Protein 3KW2 (pdb70)

InterPro domains:
  IPR006700 Ribosomal RNA small subunit methyltransferase E [PIRSF015601] (9-242)
  IPR006700 Ribosomal RNA small subunit methyltransferase E [PTHR30027] (8-238)
  IPR006700 Ribosomal RNA small subunit methyltransferase E [TIGR00046] (12-238)
  IPR015947 PUA-like superfamily [SSF88697] (5-67)
  IPR029026 tRNA (guanine-N1-)-methyltransferase, N-terminal [G3DSA:3.40.1280.10] (71-248)
  IPR029028 Alpha/beta knot methyltransferases [SSF75217] (72-240)
  IPR046886 Ribosomal RNA small subunit methyltransferase E, methyltransferase domain [PF04452] (74-237)
  IPR046886 Ribosomal RNA small subunit methyltransferase E, methyltransferase domain [cd18084] (77-234)
  IPR046887 Ribosomal RNA small subunit methyltransferase E, PUA-like domain [PF20260] (17-64)

Secondary structure (DSSP, 8-state):
--EEE-TTTTT-SBPPHHHHHIIIII---TT-EEEEE-SBSEEEEEEEEEE-SS-EEEEEEEEEE---SS-S-EEEEEPPPSSTT----HHHHHH--SEEEEEE-TTS--SPP-HHHHHHHHHH--TT--SB--EEEEEEEHHHHHHHS-TTSEEEEE---TT------GGGT--TTS-EEEEE--TT---HHHHHHHHHHT-EEE---SS---HHHHHHHHHHHHHHHHHHT---/--EEE-TTTTT-SBPPHHHHHIIIII---TT-EEEEE-SBSEEEEEEEEEE-SS-EEEEEEEEEE---SS-S-EEEEEPPPSSTT----HHHHHH--SEEEEEE-TTS------HHHHHHHHHH--TT--SB--EEEEEEEHHHHHHHS-TTSEEEEE---TTT---B-GGGT--TTS-EEEEE--TT---HHHHHHHHHHTPEEE---SS---HHHHHHHHHHHHHHHHHHT-

Organism: Porphyromonas gingivalis (strain ATCC 33277 / DSM 20709 / CIP 103683 / JCM 12257 / NCTC 11834 / 2561) (NCBI:txid431947)

Foldseek 3Di:
DFEEEAQCVVPFQWRDQVRLCCVPPVVNDFQDWHWYANQPFKIWIWGFHDRDPRTTGIDTDDMDGHDQPAAAAEEEEFAAAPDNVLLVLLLLLLLHHAEYEHEDAPPGDQDWDDPVVSVVSQNVNSVNPGRHGHHYHTHHYLLCCLPPDPPQEAEAEEWDDPPLDDAAAVLVTDDGVHHYYYYFYAPVTHHNVSVVSSVVSPYGYHYLDDDDDHRSVVSNSVSVVRVVCRPVVDDD/DQEEEALCVVPFQWRPQVVFCCVPVVVNDFQDWHWYANQPFKIWIWTFHDDDPGITGIDTDDMDGDDAPFAAAEEEEFFAAPDLVLLCCLLCLLLHHAEYHHEDADVGDDDDHPVVSSVVSQNVVSVNPGRHGHHYHYHHYLLCVLAPDDPQAAEAEEFDDDVQCPAAAVVVTDAGPHHYYYYYYAPVTHDNVSVVSSVVSPHGYHYLDDDDDHRSVSSNSVSVVNVVNRVVVD

Structure (mmCIF, N/CA/C/O backbone):
data_3KW2
#
_entry.id   3KW2
#
_cell.length_a   40.565
_cell.length_b   100.860
_cell.length_c   119.634
_cell.angle_alpha   90.000
_cell.angle_beta   90.000
_cell.angle_gamma   90.000
#
_symmetry.space_group_name_H-M   'P 21 21 21'
#
loop_
_entity.id
_entity.type
_entity.pdbx_description
1 polymer 'Probable r-RNA methyltransferase'
2 non-polymer ADENOSINE
3 water water
#
loop_
_atom_site.group_PDB
_atom_site.id
_atom_site.type_symbol
_atom_site.label_atom_id
_atom_site.label_alt_id
_atom_site.label_comp_id
_atom_site.label_asym_id
_atom_site.label_entity_id
_atom_site.label_seq_id
_atom_site.pdbx_PDB_ins_code
_atom_site.Cartn_x
_atom_site.Cartn_y
_atom_site.Cartn_z
_atom_site.occupancy
_atom_site.B_iso_or_equiv
_atom_site.auth_seq_id
_atom_site.auth_comp_id
_atom_site.auth_asym_id
_atom_site.auth_atom_id
_atom_site.pdbx_PDB_model_num
ATOM 1 N N . LEU A 1 5 ? 14.490 40.962 97.105 1.00 45.50 3 LEU A N 1
ATOM 2 C CA . LEU A 1 5 ? 14.533 41.326 95.660 1.00 45.30 3 LEU A CA 1
ATOM 3 C C . LEU A 1 5 ? 15.256 40.191 94.843 1.00 44.83 3 LEU A C 1
ATOM 4 O O . LEU A 1 5 ? 14.819 39.031 94.925 1.00 45.30 3 LEU A O 1
ATOM 9 N N . PRO A 1 6 ? 16.423 40.478 94.199 1.00 42.85 4 PRO A N 1
ATOM 10 C CA . PRO A 1 6 ? 16.977 39.863 92.961 1.00 40.64 4 PRO A CA 1
ATOM 11 C C . PRO A 1 6 ? 16.718 38.360 92.755 1.00 37.67 4 PRO A C 1
ATOM 12 O O . PRO A 1 6 ? 16.662 37.599 93.704 1.00 37.96 4 PRO A O 1
ATOM 16 N N . LEU A 1 7 ? 16.579 37.946 91.504 1.00 33.91 5 LEU A N 1
ATOM 17 C CA . LEU A 1 7 ? 16.329 36.525 91.194 1.00 29.22 5 LEU A CA 1
ATOM 18 C C . LEU A 1 7 ? 17.550 35.966 90.450 1.00 27.40 5 LEU A C 1
ATOM 19 O O . LEU A 1 7 ? 18.145 36.665 89.631 1.00 25.69 5 LEU A O 1
ATOM 24 N N . PHE A 1 8 ? 17.939 34.725 90.761 1.00 25.00 6 PHE A N 1
ATOM 25 C CA . PHE A 1 8 ? 19.051 34.068 90.091 1.00 23.64 6 PHE A CA 1
ATOM 26 C C . PHE A 1 8 ? 18.572 32.829 89.360 1.00 23.05 6 PHE A C 1
ATOM 27 O O . PHE A 1 8 ? 17.532 32.269 89.708 1.00 21.83 6 PHE A O 1
ATOM 35 N N . TYR A 1 9 ? 19.303 32.450 88.315 1.00 21.79 7 TYR A N 1
ATOM 36 C CA . TYR A 1 9 ? 18.938 31.346 87.459 1.00 23.36 7 TYR A CA 1
ATOM 37 C C . TYR A 1 9 ? 19.768 30.116 87.854 1.00 24.08 7 TYR A C 1
ATOM 38 O O . TYR A 1 9 ? 20.997 30.181 87.906 1.00 25.35 7 TYR A O 1
ATOM 47 N N . ALA A 1 10 ? 19.089 29.022 88.133 1.00 23.73 8 ALA A N 1
ATOM 48 C CA . ALA A 1 10 ? 19.748 27.797 88.547 1.00 23.10 8 ALA A CA 1
ATOM 49 C C . ALA A 1 10 ? 19.009 26.664 87.863 1.00 23.53 8 ALA A C 1
ATOM 50 O O . ALA A 1 10 ? 18.136 26.028 88.475 1.00 22.92 8 ALA A O 1
ATOM 52 N N . PRO A 1 11 ? 19.354 26.400 86.589 1.00 23.54 9 PRO A N 1
ATOM 53 C CA . PRO A 1 11 ? 18.590 25.378 85.820 1.00 23.92 9 PRO A CA 1
ATOM 54 C C . PRO A 1 11 ? 18.626 23.950 86.408 1.00 23.94 9 PRO A C 1
ATOM 55 O O . PRO A 1 11 ? 17.718 23.162 86.157 1.00 23.51 9 PRO A O 1
ATOM 59 N N . ASP A 1 12 ? 19.667 23.623 87.165 1.00 24.62 10 ASP A N 1
ATOM 60 C CA . ASP A 1 12 ? 19.792 22.261 87.711 1.00 25.33 10 ASP A CA 1
ATOM 61 C C . ASP A 1 12 ? 19.373 22.171 89.168 1.00 25.43 10 ASP A C 1
ATOM 62 O O . ASP A 1 12 ? 19.672 21.158 89.839 1.00 26.00 10 ASP A O 1
ATOM 67 N N . ILE A 1 13 ? 18.672 23.189 89.669 1.00 24.95 11 ILE A N 1
ATOM 68 C CA . ILE A 1 13 ? 18.347 23.252 91.101 1.00 25.62 11 ILE A CA 1
ATOM 69 C C . ILE A 1 13 ? 17.577 22.039 91.656 1.00 26.33 11 ILE A C 1
ATOM 70 O O . ILE A 1 13 ? 17.678 21.704 92.843 1.00 25.61 11 ILE A O 1
ATOM 75 N N . GLU A 1 14 ? 16.831 21.359 90.807 1.00 27.02 12 GLU A N 1
ATOM 76 C CA . GLU A 1 14 ? 16.116 20.167 91.284 1.00 28.84 12 GLU A CA 1
ATOM 77 C C . GLU A 1 14 ? 17.019 18.953 91.532 1.00 28.45 12 GLU A C 1
ATOM 78 O O . GLU A 1 14 ? 16.627 18.020 92.207 1.00 28.40 12 GLU A O 1
ATOM 84 N N . GLN A 1 15 ? 18.219 18.961 90.976 1.00 28.48 13 GLN A N 1
ATOM 85 C CA . GLN A 1 15 ? 19.153 17.858 91.211 1.00 29.40 13 GLN A CA 1
ATOM 86 C C . GLN A 1 15 ? 20.486 18.221 91.862 1.00 27.72 13 GLN A C 1
ATOM 87 O O . GLN A 1 15 ? 21.347 17.340 92.089 1.00 25.97 13 GLN A O 1
ATOM 93 N N . SER A 1 16 ? 20.678 19.512 92.146 1.00 25.32 14 SER A N 1
ATOM 94 C CA . SER A 1 16 ? 21.984 19.982 92.626 1.00 25.84 14 SER A CA 1
ATOM 95 C C . SER A 1 16 ? 21.877 21.263 93.410 1.00 25.47 14 SER A C 1
ATOM 96 O O . SER A 1 16 ? 21.195 22.176 92.990 1.00 24.32 14 SER A O 1
ATOM 99 N N . ASP A 1 17 ? 22.645 21.350 94.491 1.00 25.50 15 ASP A N 1
ATOM 100 C CA . ASP A 1 17 ? 22.618 22.533 95.334 1.00 26.51 15 ASP A CA 1
ATOM 101 C C . ASP A 1 17 ? 23.730 23.485 94.914 1.00 25.75 15 ASP A C 1
ATOM 102 O O . ASP A 1 17 ? 23.795 24.588 95.441 1.00 24.93 15 ASP A O 1
ATOM 107 N N . ARG A 1 18 ? 24.609 23.060 94.002 1.00 24.27 16 ARG A N 1
ATOM 108 C CA . ARG A 1 18 ? 25.652 23.965 93.505 1.00 24.96 16 ARG A CA 1
ATOM 109 C C . ARG A 1 18 ? 25.091 24.912 92.435 1.00 24.98 16 ARG A C 1
ATOM 110 O O . ARG A 1 18 ? 24.535 24.461 91.421 1.00 24.49 16 ARG A O 1
ATOM 118 N N . LEU A 1 19 ? 25.224 26.212 92.679 1.00 25.26 17 LEU A N 1
ATOM 119 C CA . LEU A 1 19 ? 24.725 27.236 91.735 1.00 25.87 17 LEU A CA 1
ATOM 120 C C . LEU A 1 19 ? 25.689 27.339 90.564 1.00 26.27 17 LEU A C 1
ATOM 121 O O . LEU A 1 19 ? 26.876 27.007 90.726 1.00 26.44 17 LEU A O 1
ATOM 126 N N . PRO A 1 20 ? 25.200 27.788 89.378 1.00 26.85 18 PRO A N 1
ATOM 127 C CA . PRO A 1 20 ? 26.082 27.983 88.230 1.00 27.90 18 PRO A CA 1
ATOM 128 C C . PRO A 1 20 ? 27.217 28.940 88.559 1.00 29.06 18 PRO A C 1
ATOM 129 O O . PRO A 1 20 ? 27.023 29.852 89.380 1.00 29.28 18 PRO A O 1
ATOM 133 N N . ASP A 1 21 ? 28.367 28.740 87.919 1.00 30.62 19 ASP A N 1
ATOM 134 C CA . ASP A 1 21 ? 29.565 29.547 88.161 1.00 33.37 19 ASP A CA 1
ATOM 135 C C . ASP A 1 21 ? 29.262 31.032 88.100 1.00 33.66 19 ASP A C 1
ATOM 136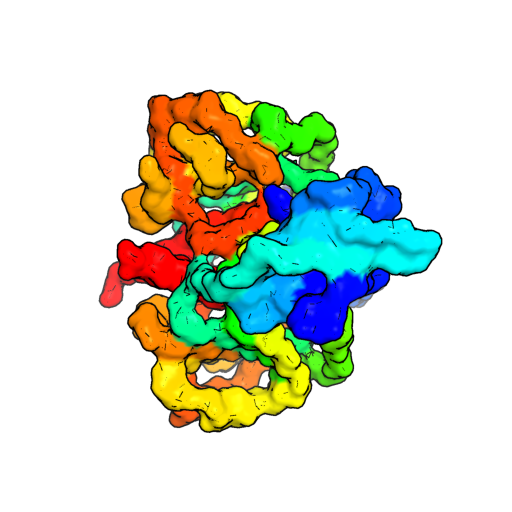 O O . ASP A 1 21 ? 29.682 31.802 88.988 1.00 33.28 19 ASP A O 1
ATOM 141 N N . ASP A 1 22 ? 28.519 31.442 87.070 1.00 34.85 20 ASP A N 1
ATOM 142 C CA . ASP A 1 22 ? 28.283 32.888 86.865 1.00 36.03 20 ASP A CA 1
ATOM 143 C C . ASP A 1 22 ? 27.449 33.487 87.992 1.00 35.66 20 ASP A C 1
ATOM 144 O O . ASP A 1 22 ? 27.794 34.525 88.535 1.00 35.67 20 ASP A O 1
ATOM 149 N N . GLU A 1 23 ? 26.387 32.796 88.392 1.00 34.39 21 GLU A N 1
ATOM 150 C CA . GLU A 1 23 ? 25.535 33.287 89.451 1.00 34.02 21 GLU A CA 1
ATOM 151 C C . GLU A 1 23 ? 26.297 33.344 90.767 1.00 33.62 21 GLU A C 1
ATOM 152 O O . GLU A 1 23 ? 26.157 34.309 91.512 1.00 32.99 21 GLU A O 1
ATOM 158 N N . ALA A 1 24 ? 27.109 32.313 91.023 1.00 33.84 22 ALA A N 1
ATOM 159 C CA . ALA A 1 24 ? 27.975 32.238 92.205 1.00 35.06 22 ALA A CA 1
ATOM 160 C C . ALA A 1 24 ? 28.897 33.450 92.298 1.00 35.65 22 ALA A C 1
ATOM 161 O O . ALA A 1 24 ? 28.965 34.103 93.329 1.00 35.77 22 ALA A O 1
ATOM 163 N N . GLY A 1 25 ? 29.585 33.747 91.200 1.00 36.98 23 GLY A N 1
ATOM 164 C CA . GLY A 1 25 ? 30.526 34.850 91.159 1.00 38.43 23 GLY A CA 1
ATOM 165 C C . GLY A 1 25 ? 29.811 36.124 91.567 1.00 39.30 23 GLY A C 1
ATOM 166 O O . GLY A 1 25 ? 30.258 36.834 92.476 1.00 39.08 23 GLY A O 1
ATOM 167 N N . HIS A 1 26 ? 28.668 36.370 90.929 1.00 39.79 24 HIS A N 1
ATOM 168 C CA . HIS A 1 26 ? 27.868 37.578 91.179 1.00 40.53 24 HIS A CA 1
ATOM 169 C C . HIS A 1 26 ? 27.397 37.685 92.626 1.00 40.21 24 HIS A C 1
ATOM 170 O O . HIS A 1 26 ? 27.505 38.750 93.257 1.00 40.03 24 HIS A O 1
ATOM 177 N N . ILE A 1 27 ? 26.918 36.564 93.169 1.00 39.83 25 ILE A N 1
ATOM 178 C CA . ILE A 1 27 ? 26.335 36.518 94.518 1.00 38.72 25 ILE A CA 1
ATOM 179 C C . ILE A 1 27 ? 27.384 36.705 95.606 1.00 39.30 25 ILE A C 1
ATOM 180 O O . ILE A 1 27 ? 27.138 37.359 96.624 1.00 38.19 25 ILE A O 1
ATOM 185 N N . LEU A 1 28 ? 28.559 36.125 95.396 1.00 39.73 26 LEU A N 1
ATOM 186 C CA . LEU A 1 28 ? 29.572 36.146 96.448 1.00 41.14 26 LEU A CA 1
ATOM 187 C C . LEU A 1 28 ? 30.539 37.324 96.299 1.00 41.90 26 LEU A C 1
ATOM 188 O O . LEU A 1 28 ? 30.788 38.030 97.269 1.00 43.06 26 LEU A O 1
ATOM 193 N N . ARG A 1 29 ? 31.041 37.516 95.083 1.00 42.90 27 ARG A N 1
ATOM 194 C CA . ARG A 1 29 ? 32.031 38.542 94.722 1.00 44.03 27 ARG A CA 1
ATOM 195 C C . ARG A 1 29 ? 31.408 39.924 94.546 1.00 44.28 27 ARG A C 1
ATOM 196 O O . ARG A 1 29 ? 31.778 40.857 95.272 1.00 45.14 27 ARG A O 1
ATOM 204 N N . VAL A 1 30 ? 30.469 40.059 93.600 1.00 44.01 28 VAL A N 1
ATOM 205 C CA . VAL A 1 30 ? 29.798 41.346 93.346 1.00 43.84 28 VAL A CA 1
ATOM 206 C C . VAL A 1 30 ? 28.830 41.769 94.462 1.00 44.51 28 VAL A C 1
ATOM 207 O O . VAL A 1 30 ? 28.981 42.853 95.034 1.00 44.20 28 VAL A O 1
ATOM 211 N N . LEU A 1 31 ? 27.867 40.913 94.804 1.00 44.77 29 LEU A N 1
ATOM 212 C CA . LEU A 1 31 ? 26.879 41.260 95.825 1.00 44.92 29 LEU A CA 1
ATOM 213 C C . LEU A 1 31 ? 27.358 41.035 97.242 1.00 45.13 29 LEU A C 1
ATOM 214 O O . LEU A 1 31 ? 26.757 41.534 98.187 1.00 44.69 29 LEU A O 1
ATOM 219 N N . ARG A 1 32 ? 28.434 40.266 97.389 1.00 45.57 30 ARG A N 1
ATOM 220 C CA . ARG A 1 32 ? 29.039 39.999 98.707 1.00 45.90 30 ARG A CA 1
ATOM 221 C C . ARG A 1 32 ? 28.103 39.367 99.745 1.00 45.03 30 ARG A C 1
ATOM 222 O O . ARG A 1 32 ? 28.205 39.643 100.944 1.00 45.03 30 ARG A O 1
ATOM 238 N N . GLN A 1 34 ? 26.376 36.224 102.034 1.00 40.40 32 GLN A N 1
ATOM 239 C CA . GLN A 1 34 ? 27.040 35.253 102.910 1.00 40.54 32 GLN A CA 1
ATOM 240 C C . GLN A 1 34 ? 26.174 34.072 103.275 1.00 39.17 32 GLN A C 1
ATOM 241 O O . GLN A 1 34 ? 24.952 34.097 103.097 1.00 39.22 32 GLN A O 1
ATOM 247 N N . ALA A 1 35 ? 26.800 33.072 103.886 1.00 38.29 33 ALA A N 1
ATOM 248 C CA . ALA A 1 35 ? 26.066 31.926 104.376 1.00 36.95 33 ALA A CA 1
ATOM 249 C C . ALA A 1 35 ? 24.965 32.399 105.321 1.00 36.49 33 ALA A C 1
ATOM 250 O O . ALA A 1 35 ? 25.218 33.188 106.228 1.00 36.76 33 ALA A O 1
ATOM 252 N N . GLY A 1 36 ? 23.748 31.922 105.088 1.00 34.82 34 GLY A N 1
ATOM 253 C CA . GLY A 1 36 ? 22.577 32.342 105.857 1.00 34.06 34 GLY A CA 1
ATOM 254 C C . GLY A 1 36 ? 21.712 33.370 105.148 1.00 32.86 34 GLY A C 1
ATOM 255 O O . GLY A 1 36 ? 20.560 33.539 105.498 1.00 33.79 34 GLY A O 1
ATOM 256 N N . ASP A 1 37 ? 22.264 34.070 104.163 1.00 32.20 35 ASP A N 1
ATOM 257 C CA . ASP A 1 37 ? 21.468 34.992 103.333 1.00 31.78 35 ASP A CA 1
ATOM 258 C C . ASP A 1 37 ? 20.473 34.239 102.436 1.00 31.63 35 ASP A C 1
ATOM 259 O O . ASP A 1 37 ? 20.814 33.198 101.852 1.00 29.94 35 ASP A O 1
ATOM 264 N N . ARG A 1 38 ? 19.266 34.785 102.318 1.00 31.01 36 ARG A N 1
ATOM 265 C CA . ARG A 1 38 ? 18.205 34.183 101.531 1.00 31.91 36 ARG A CA 1
ATOM 266 C C . ARG A 1 38 ? 18.276 34.591 100.071 1.00 31.61 36 ARG A C 1
ATOM 267 O O . ARG A 1 38 ? 18.733 35.698 99.756 1.00 29.97 36 ARG A O 1
ATOM 275 N N . LEU A 1 39 ? 17.833 33.691 99.180 1.00 30.11 37 LEU A N 1
ATOM 276 C CA . LEU A 1 39 ? 17.879 33.943 97.743 1.00 30.44 37 LEU A CA 1
ATOM 277 C C . LEU A 1 39 ? 16.579 33.454 97.125 1.00 28.33 37 LEU A C 1
ATOM 278 O O . LEU A 1 39 ? 15.988 32.494 97.616 1.00 27.50 37 LEU A O 1
ATOM 283 N N . ARG A 1 40 ? 16.149 34.123 96.060 1.00 26.23 38 ARG A N 1
ATOM 284 C CA . ARG A 1 40 ? 15.135 33.599 95.138 1.00 25.78 38 ARG A CA 1
ATOM 285 C C . ARG A 1 40 ? 15.819 33.015 93.886 1.00 24.29 38 ARG A C 1
ATOM 286 O O . ARG A 1 40 ? 16.694 33.646 93.286 1.00 22.90 38 ARG A O 1
ATOM 294 N N . LEU A 1 41 ? 15.393 31.823 93.482 1.00 23.97 39 LEU A N 1
ATOM 295 C CA . LEU A 1 41 ? 15.975 31.136 92.337 1.00 22.80 39 LEU A CA 1
ATOM 296 C C . LEU A 1 41 ? 14.862 30.805 91.355 1.00 22.86 39 LEU A C 1
ATOM 297 O O . LEU A 1 41 ? 13.692 30.703 91.734 1.00 23.85 39 LEU A O 1
ATOM 302 N N . THR A 1 42 ? 15.210 30.655 90.085 1.00 22.13 40 THR A N 1
ATOM 303 C CA . THR A 1 42 ? 14.282 30.044 89.132 1.00 20.99 40 THR A CA 1
ATOM 304 C C . THR A 1 42 ? 15.026 28.975 88.349 1.00 20.94 40 THR A C 1
ATOM 305 O O . THR A 1 42 ? 16.211 29.132 88.067 1.00 19.83 40 THR A O 1
ATOM 309 N N . ASP A 1 43 ? 14.324 27.906 87.981 1.00 22.30 41 ASP A N 1
ATOM 310 C CA . ASP A 1 43 ? 14.893 26.899 87.100 1.00 23.36 41 ASP A CA 1
ATOM 311 C C . ASP A 1 43 ? 14.767 27.235 85.616 1.00 24.20 41 ASP A C 1
ATOM 312 O O . ASP A 1 43 ? 15.275 26.495 84.778 1.00 23.17 41 ASP A O 1
ATOM 317 N N . GLY A 1 44 ? 14.065 28.314 85.293 1.00 24.41 42 GLY A N 1
ATOM 318 C CA . GLY A 1 44 ? 13.832 28.663 83.899 1.00 25.62 42 GLY A CA 1
ATOM 319 C C . GLY A 1 44 ? 12.725 27.816 83.293 1.00 25.84 42 GLY A C 1
ATOM 320 O O . GLY A 1 44 ? 12.490 27.892 82.131 1.00 26.62 42 GLY A O 1
ATOM 321 N N . ARG A 1 45 ? 12.022 27.020 84.089 1.00 26.60 43 ARG A N 1
ATOM 322 C CA . ARG A 1 45 ? 11.000 26.152 83.551 1.00 27.30 43 ARG A CA 1
ATOM 323 C C . ARG A 1 45 ? 9.686 26.301 84.261 1.00 26.89 43 ARG A C 1
ATOM 324 O O . ARG A 1 45 ? 8.904 25.371 84.290 1.00 26.99 43 ARG A O 1
ATOM 332 N N . GLY A 1 46 ? 9.440 27.470 84.848 1.00 26.69 44 GLY A N 1
ATOM 333 C CA . GLY A 1 46 ? 8.131 27.765 85.405 1.00 25.33 44 GLY A CA 1
ATOM 334 C C . GLY A 1 46 ? 8.011 27.764 86.908 1.00 25.74 44 GLY A C 1
ATOM 335 O O . GLY A 1 46 ? 6.913 28.025 87.427 1.00 26.89 44 GLY A O 1
ATOM 336 N N . SER A 1 47 ? 9.120 27.522 87.612 1.00 25.49 45 SER A N 1
ATOM 337 C CA . SER A 1 47 ? 9.137 27.503 89.059 1.00 25.51 45 SER A CA 1
ATOM 338 C C . SER A 1 47 ? 10.106 28.475 89.734 1.00 24.41 45 SER A C 1
ATOM 339 O O . SER A 1 47 ? 11.221 28.703 89.256 1.00 23.14 45 SER A O 1
ATOM 342 N N . PHE A 1 48 ? 9.644 29.038 90.848 1.00 23.04 46 PHE A N 1
ATOM 343 C CA . PHE A 1 48 ? 10.501 29.785 91.764 1.00 23.05 46 PHE A CA 1
ATOM 344 C C . PHE A 1 48 ? 10.869 28.911 92.960 1.00 23.75 46 PHE A C 1
ATOM 345 O O . PHE A 1 48 ? 10.089 28.055 93.339 1.00 23.82 46 PHE A O 1
ATOM 353 N N . PHE A 1 49 ? 12.036 29.174 93.540 1.00 24.51 47 PHE A N 1
ATOM 354 C CA . PHE A 1 49 ? 12.574 28.411 94.658 1.00 26.74 47 PHE A CA 1
ATOM 355 C C . PHE A 1 49 ? 13.064 29.400 95.717 1.00 28.41 47 PHE A C 1
ATOM 356 O O . PHE A 1 49 ? 13.717 30.421 95.400 1.00 29.05 47 PHE A O 1
ATOM 364 N N . ASP A 1 50 ? 12.731 29.097 96.970 1.00 29.50 48 ASP A N 1
ATOM 365 C CA . ASP A 1 50 ? 13.281 29.785 98.109 1.00 30.81 48 ASP A CA 1
ATOM 366 C C . ASP A 1 50 ? 14.510 29.008 98.558 1.00 30.32 48 ASP A C 1
ATOM 367 O O . ASP A 1 50 ? 14.490 27.779 98.670 1.00 30.06 48 ASP A O 1
ATOM 372 N N . ALA A 1 51 ? 15.600 29.722 98.778 1.00 29.21 49 ALA A N 1
ATOM 373 C CA . ALA A 1 51 ? 16.850 29.068 99.061 1.00 29.45 49 ALA A CA 1
ATOM 374 C C . ALA A 1 51 ? 17.664 29.907 100.023 1.00 29.02 49 ALA A C 1
ATOM 375 O O . ALA A 1 51 ? 17.446 31.100 100.177 1.00 27.68 49 ALA A O 1
ATOM 377 N N . VAL A 1 52 ? 18.588 29.261 100.701 1.00 29.85 50 VAL A N 1
ATOM 378 C CA . VAL A 1 52 ? 19.473 29.972 101.612 1.00 30.46 50 VAL A CA 1
ATOM 379 C C . VAL A 1 52 ? 20.878 29.527 101.292 1.00 30.59 50 VAL A C 1
ATOM 380 O O . VAL A 1 52 ? 21.104 28.345 100.992 1.00 30.01 50 VAL A O 1
ATOM 384 N N . ILE A 1 53 ? 21.823 30.460 101.314 1.00 30.48 51 ILE A N 1
ATOM 385 C CA . ILE A 1 53 ? 23.234 30.114 101.120 1.00 31.85 51 ILE A CA 1
ATOM 386 C C . ILE A 1 53 ? 23.778 29.224 102.254 1.00 32.33 51 ILE A C 1
ATOM 387 O O . ILE A 1 53 ? 23.794 29.628 103.430 1.00 32.46 51 ILE A O 1
ATOM 392 N N . GLU A 1 54 ? 24.217 28.018 101.898 1.00 32.19 52 GLU A N 1
ATOM 393 C CA . GLU A 1 54 ? 24.742 27.071 102.895 1.00 32.42 52 GLU A CA 1
ATOM 394 C C . GLU A 1 54 ? 26.251 27.226 103.005 1.00 31.94 52 GLU A C 1
ATOM 395 O O . GLU A 1 54 ? 26.805 27.222 104.104 1.00 31.63 52 GLU A O 1
ATOM 401 N N . THR A 1 55 ? 26.918 27.362 1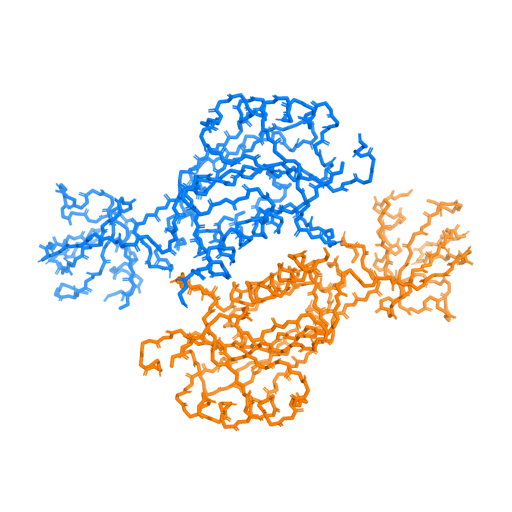01.869 1.00 32.45 53 THR A N 1
ATOM 402 C CA . THR A 1 55 ? 28.367 27.259 101.836 1.00 34.18 53 THR A CA 1
ATOM 403 C C . THR A 1 55 ? 28.968 28.118 100.727 1.00 35.01 53 THR A C 1
ATOM 404 O O . THR A 1 55 ? 28.559 28.020 99.582 1.00 33.94 53 THR A O 1
ATOM 408 N N . ALA A 1 56 ? 29.932 28.962 101.091 1.00 35.97 54 ALA A N 1
ATOM 409 C CA . ALA A 1 56 ? 30.637 29.803 100.130 1.00 38.56 54 ALA A CA 1
ATOM 410 C C . ALA A 1 56 ? 32.108 29.429 100.054 1.00 39.81 54 ALA A C 1
ATOM 411 O O . ALA A 1 56 ? 32.841 29.548 101.042 1.00 40.56 54 ALA A O 1
ATOM 413 N N . ASP A 1 57 ? 32.520 28.946 98.886 1.00 41.26 55 ASP A N 1
ATOM 414 C CA . ASP A 1 57 ? 33.895 28.519 98.630 1.00 43.02 55 ASP A CA 1
ATOM 415 C C . ASP A 1 57 ? 34.597 29.610 97.828 1.00 43.59 55 ASP A C 1
ATOM 416 O O . ASP A 1 57 ? 33.951 30.564 97.362 1.00 43.18 55 ASP A O 1
ATOM 421 N N . ARG A 1 58 ? 35.910 29.458 97.650 1.00 44.27 56 ARG A N 1
ATOM 422 C CA . ARG A 1 58 ? 36.702 30.419 96.897 1.00 45.61 56 ARG A CA 1
ATOM 423 C C . ARG A 1 58 ? 36.091 30.635 95.526 1.00 45.80 56 ARG A C 1
ATOM 424 O O . ARG A 1 58 ? 36.032 31.755 95.037 1.00 46.76 56 ARG A O 1
ATOM 432 N N . LYS A 1 59 ? 35.567 29.556 94.953 1.00 45.76 57 LYS A N 1
ATOM 433 C CA . LYS A 1 59 ? 35.065 29.537 93.588 1.00 45.07 57 LYS A CA 1
ATOM 434 C C . LYS A 1 59 ? 33.520 29.419 93.497 1.00 43.96 57 LYS A C 1
ATOM 435 O O . LYS A 1 59 ? 32.892 30.029 92.626 1.00 44.16 57 LYS A O 1
ATOM 441 N N . SER A 1 60 ? 32.905 28.688 94.429 1.00 41.33 58 SER A N 1
ATOM 442 C CA . SER A 1 60 ? 31.527 28.246 94.262 1.00 38.80 58 SER A CA 1
ATOM 443 C C . SER A 1 60 ? 30.573 28.608 95.380 1.00 36.43 58 SER A C 1
ATOM 444 O O . SER A 1 60 ? 30.992 28.918 96.494 1.00 36.56 58 SER A O 1
ATOM 447 N N . CYS A 1 61 ? 29.283 28.531 95.068 1.00 33.85 59 CYS A N 1
ATOM 448 C CA . CYS A 1 61 ? 28.217 28.789 96.025 1.00 31.97 59 CYS A CA 1
ATOM 449 C C . CYS A 1 61 ? 27.228 27.617 96.038 1.00 31.01 59 CYS A C 1
ATOM 450 O O . CYS A 1 61 ? 26.711 27.222 94.969 1.00 29.54 59 CYS A O 1
ATOM 453 N N . TYR A 1 62 ? 26.977 27.095 97.247 1.00 29.45 60 TYR A N 1
ATOM 454 C CA . TYR A 1 62 ? 26.006 26.025 97.495 1.00 28.62 60 TYR A CA 1
ATOM 455 C C . TYR A 1 62 ? 24.877 26.505 98.389 1.00 27.58 60 TYR A C 1
ATOM 456 O O . TYR A 1 62 ? 25.098 27.254 99.354 1.00 26.77 60 TYR A O 1
ATOM 465 N N . VAL A 1 63 ? 23.671 26.042 98.091 1.00 26.26 61 VAL A N 1
ATOM 466 C CA . VAL A 1 63 ? 22.486 26.524 98.789 1.00 26.24 61 VAL A CA 1
ATOM 467 C C . VAL A 1 63 ? 21.707 25.354 99.321 1.00 26.93 61 VAL A C 1
ATOM 468 O O . VAL A 1 63 ? 21.992 24.211 98.958 1.00 27.91 61 VAL A O 1
ATOM 472 N N . SER A 1 64 ? 20.738 25.623 100.184 1.00 27.75 62 SER A N 1
ATOM 473 C CA . SER A 1 64 ? 19.719 24.632 100.470 1.00 29.70 62 SER A CA 1
ATOM 474 C C . SER A 1 64 ? 18.390 25.185 100.044 1.00 29.78 62 SER A C 1
ATOM 475 O O . SER A 1 64 ? 18.111 26.370 100.258 1.00 30.46 62 SER A O 1
ATOM 478 N N . VAL A 1 65 ? 17.571 24.333 99.432 1.00 29.31 63 VAL A N 1
ATOM 479 C CA . VAL A 1 65 ? 16.240 24.725 98.991 1.00 29.14 63 VAL A CA 1
ATOM 480 C C . VAL A 1 65 ? 15.179 24.516 100.075 1.00 30.55 63 VAL A C 1
ATOM 481 O O . VAL A 1 65 ? 14.996 23.390 100.544 1.00 29.86 63 VAL A O 1
ATOM 485 N N . CYS A 1 66 ? 14.471 25.580 100.450 1.00 31.56 64 CYS A N 1
ATOM 486 C CA . CYS A 1 66 ? 13.474 25.496 101.533 1.00 34.12 64 CYS A CA 1
ATOM 487 C C . CYS A 1 66 ? 12.057 25.447 100.994 1.00 34.59 64 CYS A C 1
ATOM 488 O O . CYS A 1 66 ? 11.130 25.171 101.732 1.00 35.87 64 CYS A O 1
ATOM 491 N N . GLY A 1 67 ? 11.862 25.726 99.709 1.00 34.10 65 GLY A N 1
ATOM 492 C CA . GLY A 1 67 ? 10.514 25.752 99.181 1.00 33.43 65 GLY A CA 1
ATOM 493 C C . GLY A 1 67 ? 10.456 26.193 97.744 1.00 33.75 65 GLY A C 1
ATOM 494 O O . GLY A 1 67 ? 11.471 26.571 97.154 1.00 31.92 65 GLY A O 1
ATOM 495 N N . GLN A 1 68 ? 9.256 26.131 97.185 1.00 34.96 66 GLN A N 1
ATOM 496 C CA . GLN A 1 68 ? 9.101 26.100 95.738 1.00 36.11 66 GLN A CA 1
ATOM 497 C C . GLN A 1 68 ? 7.686 26.457 95.355 1.00 35.99 66 GLN A C 1
ATOM 498 O O . GLN A 1 68 ? 6.764 26.137 96.081 1.00 35.74 66 GLN A O 1
ATOM 504 N N . GLU A 1 69 ? 7.515 27.154 94.235 1.00 35.47 67 GLU A N 1
ATOM 505 C CA . GLU A 1 69 ? 6.172 27.432 93.706 1.00 35.80 67 GLU A CA 1
ATOM 506 C C . GLU A 1 69 ? 6.185 27.532 92.195 1.00 35.11 67 GLU A C 1
ATOM 507 O O . GLU A 1 69 ? 7.198 27.879 91.612 1.00 35.03 67 GLU A O 1
ATOM 513 N N . SER A 1 70 ? 5.048 27.247 91.575 1.00 35.06 68 SER A N 1
ATOM 514 C CA . SER A 1 70 ? 4.888 27.432 90.150 1.00 34.45 68 SER A CA 1
ATOM 515 C C . SER A 1 70 ? 4.483 28.868 89.842 1.00 34.17 68 SER A C 1
ATOM 516 O O . SER A 1 70 ? 3.646 29.471 90.524 1.00 33.47 68 SER A O 1
ATOM 519 N N . TRP A 1 71 ? 5.131 29.442 88.838 1.00 33.22 69 TRP A N 1
ATOM 520 C CA . TRP A 1 71 ? 4.880 30.815 88.436 1.00 32.81 69 TRP A CA 1
ATOM 521 C C . TRP A 1 71 ? 3.617 30.834 87.616 1.00 33.14 69 TRP A C 1
ATOM 522 O O . TRP A 1 71 ? 3.416 29.986 86.763 1.00 32.31 69 TRP A O 1
ATOM 533 N N . GLN A 1 72 ? 2.752 31.798 87.849 1.00 34.03 70 GLN A N 1
ATOM 534 C CA . GLN A 1 72 ? 1.647 31.924 86.909 1.00 35.82 70 GLN A CA 1
ATOM 535 C C . GLN A 1 72 ? 2.027 32.938 85.832 1.00 33.63 70 GLN A C 1
ATOM 536 O O . GLN A 1 72 ? 2.223 34.108 86.119 1.00 33.26 70 GLN A O 1
ATOM 542 N N . LYS A 1 73 ? 2.199 32.433 84.617 1.00 32.83 71 LYS A N 1
ATOM 543 C CA . LYS A 1 73 ? 2.519 33.238 83.445 1.00 32.30 71 LYS A CA 1
ATOM 544 C C . LYS A 1 73 ? 1.492 34.389 83.293 1.00 31.93 71 LYS A C 1
ATOM 545 O O . LYS A 1 73 ? 0.286 34.146 83.282 1.00 32.49 71 LYS A O 1
ATOM 551 N N . PRO A 1 74 ? 1.967 35.638 83.204 1.00 30.93 72 PRO A N 1
ATOM 552 C CA . PRO A 1 74 ? 1.048 36.781 83.186 1.00 30.58 72 PRO A CA 1
ATOM 553 C C . PRO A 1 74 ? 0.473 37.133 81.810 1.00 29.94 72 PRO A C 1
ATOM 554 O O . PRO A 1 74 ? 0.131 38.300 81.559 1.00 29.93 72 PRO A O 1
ATOM 558 N N . TRP A 1 75 ? 0.355 36.155 80.920 1.00 28.19 73 TRP A N 1
ATOM 559 C CA . TRP A 1 75 ? -0.443 36.359 79.728 1.00 27.46 73 TRP A CA 1
ATOM 560 C C . TRP A 1 75 ? -1.028 35.005 79.377 1.00 27.63 73 TRP A C 1
ATOM 561 O O . TRP A 1 75 ? -0.588 33.967 79.904 1.00 26.70 73 TRP A O 1
ATOM 572 N N . ARG A 1 76 ? -2.002 35.027 78.478 1.00 27.45 74 ARG A N 1
ATOM 573 C CA . ARG A 1 76 ? -2.650 33.817 78.014 1.00 28.89 74 ARG A CA 1
ATOM 574 C C . ARG A 1 76 ? -2.066 33.359 76.689 1.00 28.66 74 ARG A C 1
ATOM 575 O O . ARG A 1 76 ? -1.643 34.182 75.867 1.00 28.82 74 ARG A O 1
ATOM 583 N N . ASP A 1 77 ? -2.103 32.047 76.473 1.00 28.79 75 ASP A N 1
ATOM 584 C CA . ASP A 1 77 ? -1.795 31.457 75.171 1.00 28.96 75 ASP A CA 1
ATOM 585 C C . ASP A 1 77 ? -0.290 31.527 74.877 1.00 27.59 75 ASP A C 1
ATOM 586 O O . ASP A 1 77 ? 0.508 31.935 75.727 1.00 27.89 75 ASP A O 1
ATOM 591 N N A ARG A 1 78 ? 0.097 31.080 73.691 0.50 26.37 76 ARG A N 1
ATOM 592 N N B ARG A 1 78 ? 0.099 31.109 73.679 0.50 26.04 76 ARG A N 1
ATOM 593 C CA A ARG A 1 78 ? 1.487 31.154 73.296 0.50 25.32 76 ARG A CA 1
ATOM 594 C CA B ARG A 1 78 ? 1.502 31.132 73.287 0.50 24.65 76 ARG A CA 1
ATOM 595 C C A ARG A 1 78 ? 1.610 32.302 72.280 0.50 23.98 76 ARG A C 1
ATOM 596 C C B ARG A 1 78 ? 1.717 32.193 72.190 0.50 23.74 76 ARG A C 1
ATOM 597 O O A ARG A 1 78 ? 0.734 32.501 71.426 0.50 23.50 76 ARG A O 1
ATOM 598 O O B ARG A 1 78 ? 1.016 32.209 71.172 0.50 23.87 76 ARG A O 1
ATOM 613 N N . ILE A 1 79 ? 2.661 33.090 72.436 1.00 22.72 77 ILE A N 1
ATOM 614 C CA . ILE A 1 79 ? 2.969 34.204 71.516 1.00 21.19 77 ILE A CA 1
ATOM 615 C C . ILE A 1 79 ? 4.336 33.969 70.892 1.00 20.30 77 ILE A C 1
ATOM 616 O O . ILE A 1 79 ? 5.349 33.915 71.593 1.00 21.51 77 ILE A O 1
ATOM 621 N N . THR A 1 80 ? 4.379 33.856 69.580 1.00 19.86 78 THR A N 1
ATOM 622 C CA . THR A 1 80 ? 5.635 33.719 68.852 1.00 17.81 78 THR A CA 1
ATOM 623 C C . THR A 1 80 ? 5.865 34.942 67.982 1.00 17.99 78 THR A C 1
ATOM 624 O O . THR A 1 80 ? 4.965 35.377 67.263 1.00 19.87 78 THR A O 1
ATOM 628 N N . ILE A 1 81 ? 7.054 35.517 68.059 1.00 17.74 79 ILE A N 1
ATOM 629 C CA . ILE A 1 81 ? 7.457 36.517 67.083 1.00 17.88 79 ILE A CA 1
ATOM 630 C C . ILE A 1 81 ? 8.503 35.875 66.166 1.00 18.30 79 ILE A C 1
ATOM 631 O O . ILE A 1 81 ? 9.521 35.340 66.635 1.00 19.82 79 ILE A O 1
ATOM 636 N N . ALA A 1 82 ? 8.247 35.914 64.878 1.00 17.89 80 ALA A N 1
ATOM 637 C CA . ALA A 1 82 ? 9.135 35.373 63.879 1.00 18.82 80 ALA A CA 1
ATOM 638 C C . ALA A 1 82 ? 9.575 36.515 62.999 1.00 19.89 80 ALA A C 1
ATOM 639 O O . ALA A 1 82 ? 8.767 37.169 62.320 1.00 20.83 80 ALA A O 1
ATOM 641 N N . ILE A 1 83 ? 10.852 36.834 63.046 1.00 18.69 81 ILE A N 1
ATOM 642 C CA . ILE A 1 83 ? 11.218 38.133 62.532 1.00 18.49 81 ILE A CA 1
ATOM 643 C C . ILE A 1 83 ? 12.584 38.109 61.857 1.00 18.83 81 ILE A C 1
ATOM 644 O O . ILE A 1 83 ? 13.424 37.334 62.218 1.00 18.38 81 ILE A O 1
ATOM 649 N N . ALA A 1 84 ? 12.794 39.004 60.897 1.00 20.48 82 ALA A N 1
ATOM 650 C CA . ALA A 1 84 ? 14.090 39.195 60.242 1.00 21.41 82 ALA A CA 1
ATOM 651 C C . ALA A 1 84 ? 15.122 39.770 61.223 1.00 22.13 82 ALA A C 1
ATOM 652 O O . ALA A 1 84 ? 14.764 40.572 62.126 1.00 23.50 82 ALA A O 1
ATOM 654 N N . PRO A 1 85 ? 16.380 39.297 61.138 1.00 22.81 83 PRO A N 1
ATOM 655 C CA . PRO A 1 85 ? 17.415 39.910 61.977 1.00 23.60 83 PRO A CA 1
ATOM 656 C C . PRO A 1 85 ? 17.726 41.338 61.505 1.00 23.94 83 PRO A C 1
ATOM 657 O O . PRO A 1 85 ? 17.472 41.681 60.358 1.00 24.95 83 PRO A O 1
ATOM 661 N N . THR A 1 86 ? 18.240 42.169 62.398 1.00 24.51 84 THR A N 1
ATOM 662 C CA . THR A 1 86 ? 18.616 43.526 62.023 1.00 25.47 84 THR A CA 1
ATOM 663 C C . THR A 1 86 ? 20.064 43.454 61.530 1.00 27.10 84 THR A C 1
ATOM 664 O O . THR A 1 86 ? 20.787 42.518 61.907 1.00 26.71 84 THR A O 1
ATOM 668 N N . LYS A 1 87 ? 20.480 44.421 60.705 1.00 28.27 85 LYS A N 1
ATOM 669 C CA . LYS A 1 87 ? 21.886 44.544 60.282 1.00 30.87 85 LYS A CA 1
ATOM 670 C C . LYS A 1 87 ? 22.788 44.702 61.498 1.00 31.08 85 LYS A C 1
ATOM 671 O O . LYS A 1 87 ? 23.803 44.012 61.609 1.00 31.48 85 LYS A O 1
ATOM 677 N N . GLN A 1 88 ? 22.414 45.625 62.395 1.00 31.16 86 GLN A N 1
ATOM 678 C CA . GLN A 1 88 ? 23.141 45.841 63.640 1.00 31.62 86 GLN A CA 1
ATOM 679 C C . GLN A 1 88 ? 22.560 44.911 64.699 1.00 30.91 86 GLN A C 1
ATOM 680 O O . GLN A 1 88 ? 21.354 44.994 65.027 1.00 30.72 86 GLN A O 1
ATOM 686 N N . SER A 1 89 ? 23.411 44.052 65.263 1.00 29.58 87 SER A N 1
ATOM 687 C CA . SER A 1 89 ? 22.940 43.114 66.278 1.00 28.29 87 SER A CA 1
ATOM 688 C C . SER A 1 89 ? 22.453 43.760 67.570 1.00 26.06 87 SER A C 1
ATOM 689 O O . SER A 1 89 ? 21.614 43.178 68.255 1.00 24.05 87 SER A O 1
ATOM 692 N N . GLU A 1 90 ? 22.970 44.944 67.919 1.00 24.88 88 GLU A N 1
ATOM 693 C CA . GLU A 1 90 ? 22.471 45.659 69.086 1.00 24.81 88 GLU A CA 1
ATOM 694 C C . GLU A 1 90 ? 20.942 45.814 69.046 1.00 23.55 88 GLU A C 1
ATOM 695 O O . GLU A 1 90 ? 20.254 45.611 70.064 1.00 24.36 88 GLU A O 1
ATOM 701 N N . ARG A 1 91 ? 20.410 46.180 67.882 1.00 22.49 89 ARG A N 1
ATOM 702 C CA . ARG A 1 91 ? 18.951 46.448 67.761 1.00 21.67 89 ARG A CA 1
ATOM 703 C C . ARG A 1 91 ? 18.060 45.231 68.082 1.00 21.07 89 ARG A C 1
ATOM 704 O O . ARG A 1 91 ? 17.124 45.327 68.876 1.00 18.45 89 ARG A O 1
ATOM 720 N N . GLU A 1 93 ? 19.025 42.639 69.743 1.00 19.50 91 GLU A N 1
ATOM 721 C CA . GLU A 1 93 ? 19.288 42.237 71.099 1.00 20.68 91 GLU A CA 1
ATOM 722 C C . GLU A 1 93 ? 18.479 43.110 72.087 1.00 20.48 91 GLU A C 1
ATOM 723 O O . GLU A 1 93 ? 17.914 42.594 73.052 1.00 16.89 91 GLU A O 1
ATOM 729 N N . TRP A 1 94 ? 18.432 44.419 71.824 1.00 18.99 92 TRP A N 1
ATOM 730 C CA . TRP A 1 94 ? 17.574 45.335 72.628 1.00 19.79 92 TRP A CA 1
ATOM 731 C C . TRP A 1 94 ? 16.096 44.887 72.530 1.00 19.00 92 TRP A C 1
ATOM 732 O O . TRP A 1 94 ? 15.372 44.804 73.530 1.00 17.51 92 TRP A O 1
ATOM 751 N N . LEU A 1 96 ? 14.899 41.816 71.824 1.00 19.51 94 LEU A N 1
ATOM 752 C CA . LEU A 1 96 ? 14.755 40.564 72.569 1.00 20.12 94 LEU A CA 1
ATOM 753 C C . LEU A 1 96 ? 14.548 40.817 74.062 1.00 19.81 94 LEU A C 1
ATOM 754 O O . LEU A 1 96 ? 13.628 40.282 74.674 1.00 19.52 94 LEU A O 1
ATOM 759 N N . GLU A 1 97 ? 15.414 41.609 74.669 1.00 19.77 95 GLU A N 1
ATOM 760 C CA . GLU A 1 97 ? 15.204 41.989 76.060 1.00 20.85 95 GLU A CA 1
ATOM 761 C C . GLU A 1 97 ? 13.808 42.568 76.368 1.00 20.09 95 GLU A C 1
ATOM 762 O O . GLU A 1 97 ? 13.157 42.154 77.342 1.00 19.40 95 GLU A O 1
ATOM 768 N N . LYS A 1 98 ? 13.344 43.488 75.518 1.00 19.12 96 LYS A N 1
ATOM 769 C CA . LYS A 1 98 ? 12.007 44.092 75.675 1.00 19.12 96 LYS A CA 1
ATOM 770 C C . LYS A 1 98 ? 10.882 43.112 75.515 1.00 16.85 96 LYS A C 1
ATOM 771 O O . LYS A 1 98 ? 9.906 43.186 76.246 1.00 15.31 96 LYS A O 1
ATOM 777 N N . LEU A 1 99 ? 11.009 42.181 74.562 1.00 15.51 97 LEU A N 1
ATOM 778 C CA . LEU A 1 99 ? 9.984 41.161 74.362 1.00 16.45 97 LEU A CA 1
ATOM 779 C C . LEU A 1 99 ? 9.859 40.261 75.569 1.00 16.55 97 LEU A C 1
ATOM 780 O O . LEU A 1 99 ? 8.734 39.862 75.960 1.00 16.58 97 LEU A O 1
ATOM 785 N N . VAL A 1 100 ? 11.009 39.921 76.141 1.00 16.07 98 VAL A N 1
ATOM 786 C CA . VAL A 1 100 ? 10.999 39.119 77.381 1.00 16.33 98 VAL A CA 1
ATOM 787 C C . VAL A 1 100 ? 10.310 39.872 78.504 1.00 16.47 98 VAL A C 1
ATOM 788 O O . VAL A 1 100 ? 9.509 39.292 79.260 1.00 17.68 98 VAL A O 1
ATOM 792 N N . GLU A 1 101 ? 10.572 41.166 78.601 1.00 17.49 99 GLU A N 1
ATOM 793 C CA . GLU A 1 101 ? 9.929 41.965 79.653 1.00 19.76 99 GLU A CA 1
ATOM 794 C C . GLU A 1 101 ? 8.409 41.968 79.474 1.00 20.01 99 GLU A C 1
ATOM 795 O O . GLU A 1 101 ? 7.626 41.705 80.392 1.00 20.91 99 GLU A O 1
ATOM 801 N N . ILE A 1 102 ? 7.988 42.254 78.256 1.00 21.23 100 ILE A N 1
ATOM 802 C CA . ILE A 1 102 ? 6.561 42.281 77.910 1.00 21.85 100 ILE A CA 1
ATOM 803 C C . ILE A 1 102 ? 5.821 40.930 78.034 1.00 22.09 100 ILE A C 1
ATOM 804 O O . ILE A 1 102 ? 4.674 40.880 78.541 1.00 21.99 100 ILE A O 1
ATOM 809 N N . GLY A 1 103 ? 6.438 39.869 77.502 1.00 21.12 101 GLY A N 1
ATOM 810 C CA . GLY A 1 103 ? 5.941 38.509 77.662 1.00 19.75 101 GLY A CA 1
ATOM 811 C C . GLY A 1 103 ? 5.949 37.915 76.260 1.00 19.79 101 GLY A C 1
ATOM 812 O O . GLY A 1 103 ? 5.236 38.414 75.342 1.00 20.57 101 GLY A O 1
ATOM 813 N N . VAL A 1 104 ? 6.814 36.923 76.067 1.00 18.30 102 VAL A N 1
ATOM 814 C CA . VAL A 1 104 ? 6.879 36.204 74.795 1.00 17.54 102 VAL A CA 1
ATOM 815 C C . VAL A 1 104 ? 7.273 34.745 75.087 1.00 17.95 102 VAL A C 1
ATOM 816 O O . VAL A 1 104 ? 8.030 34.470 76.034 1.00 17.78 102 VAL A O 1
ATOM 820 N N . ASP A 1 105 ? 6.740 33.821 74.285 1.00 18.16 103 ASP A N 1
ATOM 821 C CA . ASP A 1 105 ? 7.024 32.393 74.463 1.00 18.68 103 ASP A CA 1
ATOM 822 C C . ASP A 1 105 ? 8.051 31.863 73.470 1.00 18.37 103 ASP A C 1
ATOM 823 O O . ASP A 1 105 ? 8.763 30.907 73.777 1.00 17.55 103 ASP A O 1
ATOM 828 N N . GLU A 1 106 ? 8.181 32.503 72.317 1.00 17.18 104 GLU A N 1
ATOM 829 C CA . GLU A 1 106 ? 9.155 32.053 71.310 1.00 17.60 104 GLU A CA 1
ATOM 830 C C . GLU A 1 106 ? 9.554 33.177 70.396 1.00 17.14 104 GLU A C 1
ATOM 831 O O . GLU A 1 106 ? 8.706 33.961 69.982 1.00 17.99 104 GLU A O 1
ATOM 837 N N . VAL A 1 107 ? 10.839 33.260 70.060 1.00 17.17 105 VAL A N 1
ATOM 838 C CA . VAL A 1 107 ? 11.309 34.315 69.098 1.00 16.89 105 VAL A CA 1
ATOM 839 C C . VAL A 1 107 ? 12.103 33.549 68.046 1.00 18.34 105 VAL A C 1
ATOM 840 O O . VAL A 1 107 ? 13.036 32.832 68.394 1.00 18.25 105 VAL A O 1
ATOM 844 N N . VAL A 1 108 ? 11.686 33.684 66.789 1.00 17.74 106 VAL A N 1
ATOM 845 C CA . VAL A 1 108 ? 12.311 32.954 65.678 1.00 16.78 106 VAL A CA 1
ATOM 846 C C . VAL A 1 108 ? 12.952 33.981 64.799 1.00 18.18 106 VAL A C 1
ATOM 847 O O . VAL A 1 108 ? 12.255 34.870 64.261 1.00 19.90 106 VAL A O 1
ATOM 851 N N . PHE A 1 109 ? 14.274 33.894 64.656 1.00 16.37 107 PHE A N 1
ATOM 852 C CA . PHE A 1 109 ? 14.929 34.708 63.648 1.00 18.36 107 PHE A CA 1
ATOM 853 C C . PHE A 1 109 ? 14.916 33.979 62.350 1.00 19.35 107 PHE A C 1
ATOM 854 O O . PHE A 1 109 ? 15.381 32.828 62.273 1.00 18.96 107 PHE A O 1
ATOM 862 N N . ILE A 1 110 ? 14.335 34.641 61.343 1.00 20.45 108 ILE A N 1
ATOM 863 C CA . ILE A 1 110 ? 14.053 33.988 60.064 1.00 22.24 108 ILE A CA 1
ATOM 864 C C . ILE A 1 110 ? 15.057 34.387 58.967 1.00 23.60 108 ILE A C 1
ATOM 865 O O . ILE A 1 110 ? 15.878 35.283 59.163 1.00 22.80 108 ILE A O 1
ATOM 870 N N . GLU A 1 111 ? 14.994 33.691 57.837 1.00 24.76 109 GLU A N 1
ATOM 871 C CA . GLU A 1 111 ? 15.671 34.138 56.618 1.00 26.10 109 GLU A CA 1
ATOM 872 C C . GLU A 1 111 ? 14.581 34.351 55.562 1.00 26.76 109 GLU A C 1
ATOM 873 O O . GLU A 1 111 ? 13.688 33.521 55.428 1.00 27.27 109 GLU A O 1
ATOM 879 N N . SER A 1 112 ? 14.630 35.472 54.852 1.00 27.38 110 SER A N 1
ATOM 880 C CA . SER A 1 112 ? 13.639 35.763 53.779 1.00 28.31 110 SER A CA 1
ATOM 881 C C . SER A 1 112 ? 14.399 36.316 52.578 1.00 29.23 110 SER A C 1
ATOM 882 O O . SER A 1 112 ? 15.597 36.561 52.698 1.00 28.15 110 SER A O 1
ATOM 885 N N . GLU A 1 113 ? 13.716 36.482 51.437 1.00 30.64 111 GLU A N 1
ATOM 886 C CA . GLU A 1 113 ? 14.371 36.882 50.190 1.00 32.18 111 GLU A CA 1
ATOM 887 C C . GLU A 1 113 ? 15.208 38.140 50.411 1.00 30.92 111 GLU A C 1
ATOM 888 O O . GLU A 1 113 ? 16.344 38.203 50.012 1.00 30.85 111 GLU A O 1
ATOM 894 N N . HIS A 1 114 ? 14.650 39.133 51.085 1.00 31.33 112 HIS A N 1
ATOM 895 C CA . HIS A 1 114 ? 15.369 40.383 51.264 1.00 31.64 112 HIS A CA 1
ATOM 896 C C . HIS A 1 114 ? 16.053 40.565 52.624 1.00 30.52 112 HIS A C 1
ATOM 897 O O . HIS A 1 114 ? 16.443 41.679 52.978 1.00 29.43 112 HIS A O 1
ATOM 904 N N . SER A 1 115 ? 16.204 39.478 53.384 1.00 30.07 113 SER A N 1
ATOM 905 C CA . SER A 1 115 ? 16.739 39.592 54.757 1.00 30.24 113 SER A CA 1
ATOM 906 C C . SER A 1 115 ? 18.252 39.460 54.799 1.00 30.83 113 SER A C 1
ATOM 907 O O . SER A 1 115 ? 18.841 38.909 53.868 1.00 30.25 113 SER A O 1
ATOM 910 N N . GLU A 1 116 ? 18.849 39.922 55.901 1.00 31.27 114 GLU A N 1
ATOM 911 C CA . GLU A 1 116 ? 20.235 39.613 56.258 1.00 33.41 114 GLU A CA 1
ATOM 912 C C . GLU A 1 116 ? 20.430 38.096 56.344 1.00 33.29 114 GLU A C 1
ATOM 913 O O . GLU A 1 116 ? 19.562 37.386 56.852 1.00 34.15 114 GLU A O 1
ATOM 919 N N . ARG A 1 117 ? 21.566 37.606 55.851 1.00 33.83 115 ARG A N 1
ATOM 920 C CA . ARG A 1 117 ? 21.805 36.149 55.734 1.00 33.66 115 ARG A CA 1
ATOM 921 C C . ARG A 1 117 ? 22.890 35.576 56.657 1.00 33.38 115 ARG A C 1
ATOM 922 O O . ARG A 1 117 ? 23.166 34.362 56.633 1.00 33.15 115 ARG A O 1
ATOM 930 N N . ARG A 1 118 ? 23.491 36.423 57.492 1.00 32.47 116 ARG A N 1
ATOM 931 C CA . ARG A 1 118 ? 24.590 35.945 58.348 1.00 32.45 116 ARG A CA 1
ATOM 932 C C . ARG A 1 118 ? 24.095 34.916 59.389 1.00 31.91 116 ARG A C 1
ATOM 933 O O . ARG A 1 118 ? 22.899 34.920 59.763 1.00 31.69 116 ARG A O 1
ATOM 941 N N . ARG A 1 119 ? 24.971 33.993 59.806 1.00 30.57 117 ARG A N 1
ATOM 942 C CA . ARG A 1 119 ? 24.582 33.004 60.806 1.00 30.53 117 ARG A CA 1
ATOM 943 C C . ARG A 1 119 ? 24.441 33.785 62.087 1.00 30.70 117 ARG A C 1
ATOM 944 O O . ARG A 1 119 ? 25.287 34.628 62.388 1.00 30.64 117 ARG A O 1
ATOM 952 N N . ILE A 1 120 ? 23.373 33.518 62.832 1.00 30.42 118 ILE A N 1
ATOM 953 C CA . ILE A 1 120 ? 23.140 34.205 64.090 1.00 29.72 118 ILE A CA 1
ATOM 954 C C . ILE A 1 120 ? 23.525 33.212 65.182 1.00 30.80 118 ILE A C 1
ATOM 955 O O . ILE A 1 120 ? 23.129 32.052 65.109 1.00 30.26 118 ILE A O 1
ATOM 960 N N . LYS A 1 121 ? 24.288 33.656 66.183 1.00 31.03 119 LYS A N 1
ATOM 961 C CA . LYS A 1 121 ? 24.616 32.787 67.330 1.00 33.18 119 LYS A CA 1
ATOM 962 C C . LYS A 1 121 ? 23.458 32.688 68.347 1.00 33.06 119 LYS A C 1
ATOM 963 O O . LYS A 1 121 ? 23.087 33.697 68.964 1.00 33.73 119 LYS A O 1
ATOM 969 N N . ALA A 1 122 ? 22.891 31.494 68.522 1.00 32.41 120 ALA A N 1
ATOM 970 C CA . ALA A 1 122 ? 21.754 31.300 69.444 1.00 32.57 120 ALA A CA 1
ATOM 971 C C . ALA A 1 122 ? 22.108 31.544 70.927 1.00 32.64 120 ALA A C 1
ATOM 972 O O . ALA A 1 122 ? 21.295 32.062 71.709 1.00 30.35 120 ALA A O 1
ATOM 974 N N . GLU A 1 123 ? 23.330 31.168 71.305 1.00 32.33 121 GLU A N 1
ATOM 975 C CA . GLU A 1 123 ? 23.720 31.183 72.718 1.00 31.84 121 GLU A CA 1
ATOM 976 C C . GLU A 1 123 ? 23.741 32.590 73.327 1.00 29.56 121 GLU A C 1
ATOM 977 O O . GLU A 1 123 ? 23.290 32.793 74.463 1.00 28.75 121 GLU A O 1
ATOM 983 N N . ARG A 1 124 ? 24.204 33.583 72.573 1.00 27.17 122 ARG A N 1
ATOM 984 C CA . ARG A 1 124 ? 24.208 34.921 73.112 1.00 25.56 122 ARG A CA 1
ATOM 985 C C . ARG A 1 124 ? 22.762 35.444 73.332 1.00 24.48 122 ARG A C 1
ATOM 986 O O . ARG A 1 124 ? 22.486 36.189 74.299 1.00 22.82 122 ARG A O 1
ATOM 994 N N . LEU A 1 125 ? 21.860 35.051 72.427 1.00 22.19 123 LEU A N 1
ATOM 995 C CA . LEU A 1 125 ? 20.468 35.483 72.515 1.00 21.97 123 LEU A CA 1
ATOM 996 C C . LEU A 1 125 ? 19.779 34.797 73.699 1.00 21.91 123 LEU A C 1
ATOM 997 O O . LEU A 1 125 ? 19.027 35.433 74.437 1.00 20.39 123 LEU A O 1
ATOM 1002 N N A GLU A 1 126 ? 20.058 33.504 73.882 0.50 22.12 124 GLU A N 1
ATOM 1003 N N B GLU A 1 126 ? 20.056 33.514 73.890 0.50 22.04 124 GLU A N 1
ATOM 1004 C CA A GLU A 1 126 ? 19.606 32.781 75.083 0.50 23.20 124 GLU A CA 1
ATOM 1005 C CA B GLU A 1 126 ? 19.531 32.827 75.068 0.50 22.95 124 GLU A CA 1
ATOM 1006 C C A GLU A 1 126 ? 20.009 33.510 76.357 0.50 23.13 124 GLU A C 1
ATOM 1007 C C B GLU A 1 126 ? 20.016 33.464 76.382 0.50 23.03 124 GLU A C 1
ATOM 1008 O O A GLU A 1 126 ? 19.182 33.744 77.228 0.50 23.38 124 GLU A O 1
ATOM 1009 O O B GLU A 1 126 ? 19.228 33.633 77.297 0.50 23.34 124 GLU A O 1
ATOM 1020 N N . ARG A 1 127 ? 21.281 33.890 76.454 1.00 23.20 125 ARG A N 1
ATOM 1021 C CA . ARG A 1 127 ? 21.781 34.586 77.651 1.00 24.18 125 ARG A CA 1
ATOM 1022 C C . ARG A 1 127 ? 21.083 35.919 77.892 1.00 22.94 125 ARG A C 1
ATOM 1023 O O . ARG A 1 127 ? 20.822 36.307 79.046 1.00 22.42 125 ARG A O 1
ATOM 1031 N N . ILE A 1 128 ? 20.729 36.590 76.796 1.00 22.08 126 ILE A N 1
ATOM 1032 C CA . ILE A 1 128 ? 20.071 37.895 76.907 1.00 21.65 126 ILE A CA 1
ATOM 1033 C C . ILE A 1 128 ? 18.631 37.662 77.443 1.00 20.34 126 ILE A C 1
ATOM 1034 O O . ILE A 1 128 ? 18.146 38.384 78.310 1.00 17.77 126 ILE A O 1
ATOM 1039 N N . ALA A 1 129 ? 17.963 36.643 76.903 1.00 19.27 127 ALA A N 1
ATOM 1040 C CA . ALA A 1 129 ? 16.640 36.275 77.369 1.00 19.36 127 ALA A CA 1
ATOM 1041 C C . ALA A 1 129 ? 16.614 35.851 78.833 1.00 18.80 127 ALA A C 1
ATOM 1042 O O . ALA 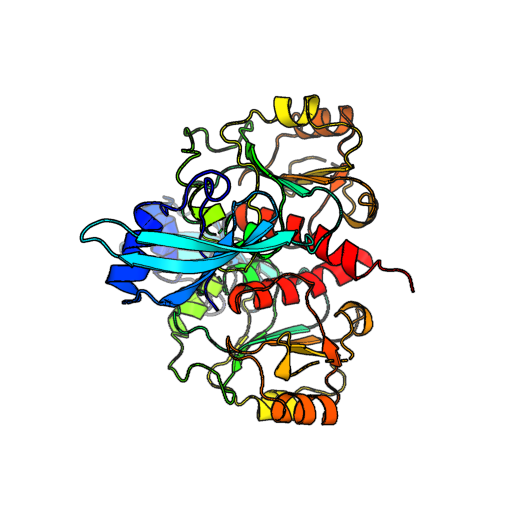A 1 129 ? 15.741 36.250 79.584 1.00 19.66 127 ALA A O 1
ATOM 1044 N N . ILE A 1 130 ? 17.582 35.029 79.227 1.00 20.27 128 ILE A N 1
ATOM 1045 C CA . ILE A 1 130 ? 17.785 34.667 80.648 1.00 20.29 128 ILE A CA 1
ATOM 1046 C C . ILE A 1 130 ? 17.994 35.897 81.498 1.00 19.58 128 ILE A C 1
ATOM 1047 O O . ILE A 1 130 ? 17.363 36.062 82.542 1.00 18.07 128 ILE A O 1
ATOM 1052 N N . SER A 1 131 ? 18.832 36.803 81.029 1.00 19.87 129 SER A N 1
ATOM 1053 C CA . SER A 1 131 ? 19.036 38.025 81.799 1.00 21.22 129 SER A CA 1
ATOM 1054 C C . SER A 1 131 ? 17.745 38.825 81.968 1.00 20.77 129 SER A C 1
ATOM 1055 O O . SER A 1 131 ? 17.456 39.318 83.058 1.00 20.96 129 SER A O 1
ATOM 1058 N N . ALA A 1 132 ? 16.966 38.994 80.885 1.00 20.71 130 ALA A N 1
ATOM 1059 C CA . ALA A 1 132 ? 15.699 39.729 80.981 1.00 20.24 130 ALA A CA 1
ATOM 1060 C C . ALA A 1 132 ? 14.659 38.985 81.823 1.00 19.40 130 ALA A C 1
ATOM 1061 O O . ALA A 1 132 ? 13.822 39.603 82.505 1.00 19.06 130 ALA A O 1
ATOM 1071 N N . LYS A 1 134 ? 15.324 37.164 84.563 1.00 19.32 132 LYS A N 1
ATOM 1072 C CA . LYS A 1 134 ? 15.650 37.463 85.949 1.00 21.29 132 LYS A CA 1
ATOM 1073 C C . LYS A 1 134 ? 15.314 38.900 86.296 1.00 21.23 132 LYS A C 1
ATOM 1074 O O . LYS A 1 134 ? 14.655 39.144 87.290 1.00 21.34 132 LYS A O 1
ATOM 1080 N N . GLN A 1 135 ? 15.705 39.831 85.429 1.00 22.06 133 GLN A N 1
ATOM 1081 C CA . GLN A 1 135 ? 15.389 41.248 85.671 1.00 23.02 133 GLN A CA 1
ATOM 1082 C C . GLN A 1 135 ? 13.914 41.517 85.864 1.00 22.30 133 GLN A C 1
ATOM 1083 O O . GLN A 1 135 ? 13.549 42.329 86.730 1.00 22.41 133 GLN A O 1
ATOM 1089 N N . SER A 1 136 ? 13.062 40.875 85.053 1.00 20.60 134 SER A N 1
ATOM 1090 C CA . SER A 1 136 ? 11.612 41.112 85.127 1.00 20.32 134 SER A CA 1
ATOM 1091 C C . SER A 1 136 ? 10.873 40.108 86.036 1.00 20.05 134 SER A C 1
ATOM 1092 O O . SER A 1 136 ? 9.660 40.117 86.086 1.00 21.09 134 SER A O 1
ATOM 1095 N N . LEU A 1 137 ? 11.624 39.270 86.748 1.00 20.33 135 LEU A N 1
ATOM 1096 C CA . LEU A 1 137 ? 11.071 38.340 87.758 1.00 21.47 135 LEU A CA 1
ATOM 1097 C C . LEU A 1 137 ? 10.156 37.333 87.132 1.00 21.02 135 LEU A C 1
ATOM 1098 O O . LEU A 1 137 ? 9.043 37.123 87.599 1.00 21.18 135 LEU A O 1
ATOM 1103 N N . LYS A 1 138 ? 10.620 36.680 86.078 1.00 20.14 136 LYS A N 1
ATOM 1104 C CA . LYS A 1 138 ? 9.779 35.686 85.449 1.00 20.16 136 LYS A CA 1
ATOM 1105 C C . LYS A 1 138 ? 10.446 34.339 85.743 1.00 21.36 136 LYS A C 1
ATOM 1106 O O . LYS A 1 138 ? 11.596 34.307 86.199 1.00 21.01 136 LYS A O 1
ATOM 1112 N N . ALA A 1 139 ? 9.744 33.230 85.476 1.00 20.45 137 ALA A N 1
ATOM 1113 C CA . ALA A 1 139 ? 10.309 31.929 85.818 1.00 21.51 137 ALA A CA 1
ATOM 1114 C C . ALA A 1 139 ? 10.514 31.148 84.543 1.00 22.15 137 ALA A C 1
ATOM 1115 O O . ALA A 1 139 ? 10.822 29.959 84.581 1.00 20.55 137 ALA A O 1
ATOM 1117 N N . SER A 1 140 ? 10.328 31.809 83.398 1.00 21.25 138 SER A N 1
ATOM 1118 C CA . SER A 1 140 ? 10.630 31.145 82.151 1.00 22.46 138 SER A CA 1
ATOM 1119 C C . SER A 1 140 ? 11.228 32.116 81.126 1.00 21.85 138 SER A C 1
ATOM 1120 O O . SER A 1 140 ? 11.098 33.327 81.269 1.00 20.05 138 SER A O 1
ATOM 1123 N N . PHE A 1 141 ? 11.870 31.590 80.093 1.00 21.62 139 PHE A N 1
ATOM 1124 C CA . PHE A 1 141 ? 12.422 32.453 79.019 1.00 22.32 139 PHE A CA 1
ATOM 1125 C C . PHE A 1 141 ? 12.065 31.845 77.664 1.00 21.44 139 PHE A C 1
ATOM 1126 O O . PHE A 1 141 ? 11.852 30.591 77.568 1.00 20.62 139 PHE A O 1
ATOM 1134 N N . PRO A 1 142 ? 12.010 32.682 76.600 1.00 20.06 140 PRO A N 1
ATOM 1135 C CA . PRO A 1 142 ? 11.414 32.047 75.414 1.00 18.73 140 PRO A CA 1
ATOM 1136 C C . PRO A 1 142 ? 12.331 31.055 74.698 1.00 18.42 140 PRO A C 1
ATOM 1137 O O . PRO A 1 142 ? 13.555 31.112 74.857 1.00 17.62 140 PRO A O 1
ATOM 1141 N N . VAL A 1 143 ? 11.718 30.183 73.892 1.00 18.28 141 VAL A N 1
ATOM 1142 C CA . VAL A 1 143 ? 12.443 29.388 72.937 1.00 18.35 141 VAL A CA 1
ATOM 1143 C C . VAL A 1 143 ? 13.008 30.352 71.927 1.00 18.22 141 VAL A C 1
ATOM 1144 O O . VAL A 1 143 ? 12.267 31.172 71.412 1.00 17.96 141 VAL A O 1
ATOM 1148 N N . ILE A 1 144 ? 14.304 30.243 71.624 1.00 18.86 142 ILE A N 1
ATOM 1149 C CA . ILE A 1 144 ? 14.937 31.009 70.562 1.00 19.98 142 ILE A CA 1
ATOM 1150 C C . ILE A 1 144 ? 15.335 30.104 69.386 1.00 20.14 142 ILE A C 1
ATOM 1151 O O . ILE A 1 144 ? 15.920 29.062 69.610 1.00 18.53 142 ILE A O 1
ATOM 1156 N N A ARG A 1 145 ? 15.025 30.522 68.153 0.50 19.39 143 ARG A N 1
ATOM 1157 N N B ARG A 1 145 ? 15.021 30.526 68.156 0.50 19.42 143 ARG A N 1
ATOM 1158 C CA A ARG A 1 145 ? 15.446 29.794 66.962 0.50 19.43 143 ARG A CA 1
ATOM 1159 C CA B ARG A 1 145 ? 15.473 29.828 66.960 0.50 19.49 143 ARG A CA 1
ATOM 1160 C C A ARG A 1 145 ? 16.094 30.788 66.003 0.50 19.36 143 ARG A C 1
ATOM 1161 C C B ARG A 1 145 ? 16.157 30.823 66.053 0.50 19.34 143 ARG A C 1
ATOM 1162 O O A ARG A 1 145 ? 15.680 31.952 65.945 0.50 20.06 143 ARG A O 1
ATOM 1163 O O B ARG A 1 145 ? 15.824 32.015 66.064 0.50 20.00 143 ARG A O 1
ATOM 1178 N N . VAL A 1 146 ? 17.111 30.341 65.259 1.00 19.26 144 VAL A N 1
ATOM 1179 C CA . VAL A 1 146 ? 17.910 31.217 64.421 1.00 19.14 144 VAL A CA 1
ATOM 1180 C C . VAL A 1 146 ? 18.078 30.650 63.002 1.00 20.49 144 VAL A C 1
ATOM 1181 O O . VAL A 1 146 ? 18.156 29.453 62.820 1.00 20.96 144 VAL A O 1
ATOM 1185 N N . ASN A 1 147 ? 18.148 31.543 62.027 1.00 20.59 145 ASN A N 1
ATOM 1186 C CA . ASN A 1 147 ? 18.332 31.214 60.616 1.00 22.16 145 ASN A CA 1
ATOM 1187 C C . ASN A 1 147 ? 17.266 30.288 60.047 1.00 21.63 145 ASN A C 1
ATOM 1188 O O . ASN A 1 147 ? 17.578 29.358 59.294 1.00 20.17 145 ASN A O 1
ATOM 1193 N N . ILE A 1 148 ? 16.013 30.522 60.432 1.00 21.12 146 ILE A N 1
ATOM 1194 C CA . ILE A 1 148 ? 14.921 29.621 60.003 1.00 21.39 146 ILE A CA 1
ATOM 1195 C C . ILE A 1 148 ? 14.338 30.152 58.712 1.00 22.00 146 ILE A C 1
ATOM 1196 O O . ILE A 1 148 ? 13.900 31.288 58.662 1.00 21.15 146 ILE A O 1
ATOM 1201 N N . PRO A 1 149 ? 14.342 29.334 57.633 1.00 22.64 147 PRO A N 1
ATOM 1202 C CA . PRO A 1 149 ? 13.800 29.851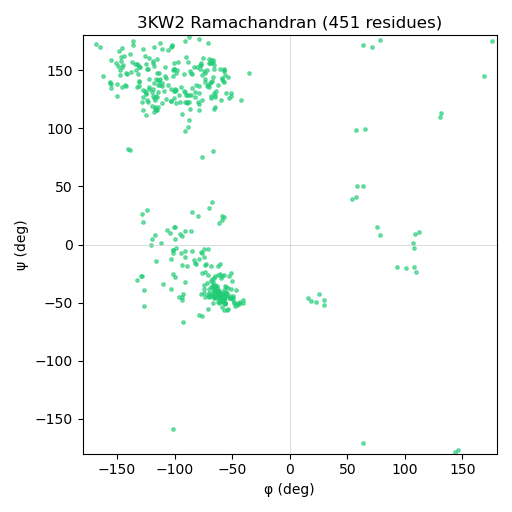 56.380 1.00 22.88 147 PRO A CA 1
ATOM 1203 C C . PRO A 1 149 ? 12.354 30.262 56.551 1.00 22.56 147 PRO A C 1
ATOM 1204 O O . PRO A 1 149 ? 11.598 29.616 57.271 1.00 20.89 147 PRO A O 1
ATOM 1208 N N . ILE A 1 150 ? 11.969 31.336 55.881 1.00 23.33 148 ILE A N 1
ATOM 1209 C CA . ILE A 1 150 ? 10.578 31.783 55.972 1.00 24.22 148 ILE A CA 1
ATOM 1210 C C . ILE A 1 150 ? 9.563 30.678 55.569 1.00 24.58 148 ILE A C 1
ATOM 1211 O O . ILE A 1 150 ? 8.485 30.508 56.203 1.00 22.46 148 ILE A O 1
ATOM 1216 N N . GLN A 1 151 ? 9.932 29.856 54.588 1.00 24.79 149 GLN A N 1
ATOM 1217 C CA . GLN A 1 151 ? 8.975 28.845 54.124 1.00 25.52 149 GLN A CA 1
ATOM 1218 C C . GLN A 1 151 ? 8.767 27.741 55.154 1.00 24.93 149 GLN A C 1
ATOM 1219 O O . GLN A 1 151 ? 7.694 27.149 55.214 1.00 26.12 149 GLN A O 1
ATOM 1225 N N . THR A 1 152 ? 9.757 27.502 56.010 1.00 24.32 150 THR A N 1
ATOM 1226 C CA . THR A 1 152 ? 9.590 26.596 57.129 1.00 22.94 150 THR A CA 1
ATOM 1227 C C . THR A 1 152 ? 8.595 27.140 58.153 1.00 21.63 150 THR A C 1
ATOM 1228 O O . THR A 1 152 ? 7.758 26.409 58.696 1.00 21.01 150 THR A O 1
ATOM 1232 N N . VAL A 1 153 ? 8.721 28.424 58.466 1.00 21.17 151 VAL A N 1
ATOM 1233 C CA . VAL A 1 153 ? 7.752 29.062 59.351 1.00 21.55 151 VAL A CA 1
ATOM 1234 C C . VAL A 1 153 ? 6.313 28.985 58.775 1.00 21.74 151 VAL A C 1
ATOM 1235 O O . VAL A 1 153 ? 5.355 28.609 59.469 1.00 22.69 151 VAL A O 1
ATOM 1239 N N . ILE A 1 154 ? 6.174 29.340 57.519 1.00 22.89 152 ILE A N 1
ATOM 1240 C CA . ILE A 1 154 ? 4.882 29.300 56.827 1.00 23.58 152 ILE A CA 1
ATOM 1241 C C . ILE A 1 154 ? 4.267 27.887 56.822 1.00 24.27 152 ILE A C 1
ATOM 1242 O O . ILE A 1 154 ? 3.115 27.724 57.206 1.00 24.21 152 ILE A O 1
ATOM 1247 N N . ALA A 1 155 ? 5.049 26.879 56.440 1.00 25.50 153 ALA A N 1
ATOM 1248 C CA . ALA A 1 155 ? 4.540 25.505 56.339 1.00 24.50 153 ALA A CA 1
ATOM 1249 C C . ALA A 1 155 ? 4.335 24.808 57.656 1.00 25.42 153 ALA A C 1
ATOM 1250 O O . ALA A 1 155 ? 3.313 24.126 57.828 1.00 25.21 153 ALA A O 1
ATOM 1252 N N . ASP A 1 156 ? 5.284 24.973 58.588 1.00 24.77 154 ASP A N 1
ATOM 1253 C CA . ASP A 1 156 ? 5.307 24.162 59.793 1.00 25.21 154 ASP A CA 1
ATOM 1254 C C . ASP A 1 156 ? 4.783 24.782 61.090 1.00 24.97 154 ASP A C 1
ATOM 1255 O O . ASP A 1 156 ? 4.730 24.095 62.089 1.00 24.75 154 ASP A O 1
ATOM 1260 N N . THR A 1 157 ? 4.422 26.071 61.093 1.00 24.95 155 THR A N 1
ATOM 1261 C CA . THR A 1 157 ? 3.753 26.610 62.283 1.00 25.50 155 THR A CA 1
ATOM 1262 C C . THR A 1 157 ? 2.451 25.844 62.547 1.00 26.28 155 THR A C 1
ATOM 1263 O O . THR A 1 157 ? 1.622 25.721 61.648 1.00 26.64 155 THR A O 1
ATOM 1267 N N . PRO A 1 158 ? 2.292 25.276 63.760 1.00 27.95 156 PRO A N 1
ATOM 1268 C CA . PRO A 1 158 ? 1.010 24.633 64.095 1.00 27.60 156 PRO A CA 1
ATOM 1269 C C . PRO A 1 158 ? -0.169 25.477 63.611 1.00 28.09 156 PRO A C 1
ATOM 1270 O O . PRO A 1 158 ? -0.292 26.680 63.937 1.00 27.40 156 PRO A O 1
ATOM 1274 N N . LYS A 1 159 ? -1.032 24.849 62.814 1.00 26.57 157 LYS A N 1
ATOM 1275 C CA . LYS A 1 159 ? -2.114 25.575 62.171 1.00 25.31 157 LYS A CA 1
ATOM 1276 C C . LYS A 1 159 ? -3.287 25.967 63.103 1.00 23.81 157 LYS A C 1
ATOM 1277 O O . LYS A 1 159 ? -4.151 26.740 62.692 1.00 23.66 157 LYS A O 1
ATOM 1283 N N . ALA A 1 160 ? -3.334 25.438 64.323 1.00 23.43 158 ALA A N 1
ATOM 1284 C CA . ALA A 1 160 ? -4.355 25.902 65.302 1.00 23.22 158 ALA A CA 1
ATOM 1285 C C . ALA A 1 160 ? -4.095 27.361 65.753 1.00 23.31 158 ALA A C 1
ATOM 1286 O O . ALA A 1 160 ? -5.003 28.051 66.243 1.00 21.95 158 ALA A O 1
ATOM 1288 N N . ALA A 1 161 ? -2.867 27.830 65.527 1.00 23.90 159 ALA A N 1
ATOM 1289 C CA . ALA A 1 161 ? -2.461 29.221 65.810 1.00 24.94 159 ALA A CA 1
ATOM 1290 C C . ALA A 1 161 ? -3.041 30.186 64.793 1.00 24.96 159 ALA A C 1
ATOM 1291 O O . ALA A 1 161 ? -3.104 29.865 63.617 1.00 24.89 159 ALA A O 1
ATOM 1293 N N . VAL A 1 162 ? -3.479 31.352 65.263 1.00 23.78 160 VAL A N 1
ATOM 1294 C CA . VAL A 1 162 ? -3.697 32.515 64.419 1.00 23.94 160 VAL A CA 1
ATOM 1295 C C . VAL A 1 162 ? -2.280 32.913 63.991 1.00 23.89 160 VAL A C 1
ATOM 1296 O O . VAL A 1 162 ? -1.381 33.010 64.848 1.00 24.09 160 VAL A O 1
ATOM 1300 N N . ARG A 1 163 ? -2.084 33.057 62.682 1.00 22.62 161 ARG A N 1
ATOM 1301 C CA . ARG A 1 163 ? -0.794 33.275 62.033 1.00 22.77 161 ARG A CA 1
ATOM 1302 C C . ARG A 1 163 ? -0.961 34.539 61.212 1.00 22.84 161 ARG A C 1
ATOM 1303 O O . ARG A 1 163 ? -1.750 34.580 60.247 1.00 24.54 161 ARG A O 1
ATOM 1311 N N . LEU A 1 164 ? -0.281 35.598 61.637 1.00 21.11 162 LEU A N 1
ATOM 1312 C CA . LEU A 1 164 ? -0.415 36.903 61.042 1.00 20.52 162 LEU A CA 1
ATOM 1313 C C . LEU A 1 164 ? 0.833 37.201 60.257 1.00 20.08 162 LEU A C 1
ATOM 1314 O O . LEU A 1 164 ? 1.920 36.856 60.700 1.00 20.01 162 LEU A O 1
ATOM 1319 N N . ILE A 1 165 ? 0.711 37.863 59.114 1.00 20.36 163 ILE A N 1
ATOM 1320 C CA . ILE A 1 165 ? 1.902 38.332 58.442 1.00 21.53 163 ILE A CA 1
ATOM 1321 C C . ILE A 1 165 ? 1.809 39.810 58.248 1.00 24.43 163 ILE A C 1
ATOM 1322 O O . ILE A 1 165 ? 0.838 40.283 57.666 1.00 24.39 163 ILE A O 1
ATOM 1327 N N . ALA A 1 166 ? 2.799 40.540 58.776 1.00 26.30 164 ALA A N 1
ATOM 1328 C CA . ALA A 1 166 ? 2.812 41.999 58.717 1.00 29.46 164 ALA A CA 1
ATOM 1329 C C . ALA A 1 166 ? 3.619 42.488 57.507 1.00 32.12 164 ALA A C 1
ATOM 1330 O O . ALA A 1 166 ? 4.684 41.965 57.237 1.00 33.10 164 ALA A O 1
ATOM 1332 N N . TYR A 1 167 ? 3.105 43.462 56.764 1.00 36.17 165 TYR A N 1
ATOM 1333 C CA . TYR A 1 167 ? 3.908 44.126 55.717 1.00 40.64 165 TYR A CA 1
ATOM 1334 C C . TYR A 1 167 ? 3.475 45.577 55.496 1.00 43.11 165 TYR A C 1
ATOM 1335 O O . TYR A 1 167 ? 2.340 45.933 55.808 1.00 42.92 165 TYR A O 1
ATOM 1344 N N . VAL A 1 168 ? 4.379 46.402 54.965 1.00 45.98 166 VAL A N 1
ATOM 1345 C CA . VAL A 1 168 ? 4.148 47.856 54.893 1.00 49.56 166 VAL A CA 1
ATOM 1346 C C . VAL A 1 168 ? 4.305 48.450 53.500 1.00 51.96 166 VAL A C 1
ATOM 1347 O O . VAL A 1 168 ? 3.407 49.165 53.025 1.00 52.23 166 VAL A O 1
ATOM 1351 N N . ASP A 1 169 ? 5.464 48.174 52.882 1.00 54.77 167 ASP A N 1
ATOM 1352 C CA . ASP A 1 169 ? 5.958 48.897 51.699 1.00 57.50 167 ASP A CA 1
ATOM 1353 C C . ASP A 1 169 ? 4.898 48.981 50.601 1.00 58.74 167 ASP A C 1
ATOM 1354 O O . ASP A 1 169 ? 4.271 47.973 50.261 1.00 58.79 167 ASP A O 1
ATOM 1359 N N . GLU A 1 170 ? 4.689 50.192 50.078 1.00 60.51 168 GLU A N 1
ATOM 1360 C CA . GLU A 1 170 ? 3.657 50.463 49.065 1.00 62.09 168 GLU A CA 1
ATOM 1361 C C . GLU A 1 170 ? 3.695 49.479 47.888 1.00 62.71 168 GLU A C 1
ATOM 1362 O O . GLU A 1 170 ? 2.654 48.989 47.446 1.00 62.87 168 GLU A O 1
ATOM 1368 N N . ALA A 1 171 ? 4.905 49.202 47.400 1.00 63.81 169 ALA A N 1
ATOM 1369 C CA . ALA A 1 171 ? 5.152 48.303 46.262 1.00 64.72 169 ALA A CA 1
ATOM 1370 C C . ALA A 1 171 ? 4.474 46.929 46.371 1.00 65.47 169 ALA A C 1
ATOM 1371 O O . ALA A 1 171 ? 3.982 46.401 45.370 1.00 65.67 169 ALA A O 1
ATOM 1373 N N . VAL A 1 172 ? 4.437 46.361 47.579 1.00 66.37 170 VAL A N 1
ATOM 1374 C CA . VAL A 1 172 ? 3.803 45.050 47.816 1.00 67.11 170 VAL A CA 1
ATOM 1375 C C . VAL A 1 172 ? 2.264 45.089 47.608 1.00 67.60 170 VAL A C 1
ATOM 1376 O O . VAL A 1 172 ? 1.493 45.190 48.578 1.00 67.84 170 VAL A O 1
ATOM 1380 N N . ARG A 1 173 ? 1.833 45.019 46.339 1.00 68.11 171 ARG A N 1
ATOM 1381 C CA . ARG A 1 173 ? 0.397 45.059 45.981 1.00 68.34 171 ARG A CA 1
ATOM 1382 C C . ARG A 1 173 ? -0.330 43.720 46.198 1.00 68.36 171 ARG A C 1
ATOM 1383 O O . ARG A 1 173 ? -0.081 42.741 45.495 1.00 68.29 171 ARG A O 1
ATOM 1387 N N . GLY A 1 179 ? -5.871 43.820 50.694 1.00 48.37 177 GLY A N 1
ATOM 1388 C CA . GLY A 1 179 ? -6.022 44.760 51.817 1.00 47.94 177 GLY A CA 1
ATOM 1389 C C . GLY A 1 179 ? -5.563 44.135 53.123 1.00 47.38 177 GLY A C 1
ATOM 1390 O O . GLY A 1 179 ? -5.538 42.905 53.267 1.00 47.61 177 GLY A O 1
ATOM 1391 N N . ARG A 1 180 ? -5.196 44.964 54.090 1.00 47.03 178 ARG A N 1
ATOM 1392 C CA . ARG A 1 180 ? -4.646 44.422 55.354 1.00 45.66 178 ARG A CA 1
ATOM 1393 C C . ARG A 1 180 ? -5.585 44.147 56.566 1.00 43.93 178 ARG A C 1
ATOM 1394 O O . ARG A 1 180 ? -5.756 42.991 56.936 1.00 44.78 178 ARG A O 1
ATOM 1402 N N . GLY A 1 181 ? -6.183 45.155 57.204 1.00 41.06 179 GLY A N 1
ATOM 1403 C CA . GLY A 1 181 ? -6.789 44.888 58.543 1.00 37.22 179 GLY A CA 1
ATOM 1404 C C . GLY A 1 181 ? -5.747 44.822 59.695 1.00 34.56 179 GLY A C 1
ATOM 1405 O O . GLY A 1 181 ? -4.541 44.912 59.461 1.00 32.41 179 GLY A O 1
ATOM 1406 N N . TYR A 1 182 ? -6.216 44.671 60.931 1.00 31.96 180 TYR A N 1
ATOM 1407 C CA . TYR A 1 182 ? -5.325 44.745 62.100 1.00 30.74 180 TYR A CA 1
ATOM 1408 C C . TYR A 1 182 ? -5.311 43.434 62.874 1.00 28.55 180 TYR A C 1
ATOM 1409 O O . TYR A 1 182 ? -6.128 42.574 62.613 1.00 27.45 180 TYR A O 1
ATOM 1418 N N . PRO A 1 183 ? -4.389 43.285 63.856 1.00 26.87 181 PRO A N 1
ATOM 1419 C CA . PRO A 1 183 ? -4.375 42.047 64.631 1.00 26.47 181 PRO A CA 1
ATOM 1420 C C . PRO A 1 183 ? -5.686 41.797 65.372 1.00 26.26 181 PRO A C 1
ATOM 1421 O O . PRO A 1 183 ? -6.046 40.655 65.606 1.00 26.29 181 PRO A O 1
ATOM 1425 N N . SER A 1 184 ? -6.390 42.862 65.739 1.00 26.31 182 SER A N 1
ATOM 1426 C CA . SER A 1 184 ? -7.684 42.744 66.422 1.00 26.59 182 SER A CA 1
ATOM 1427 C C . SER A 1 184 ? -8.769 42.042 65.583 1.00 27.69 182 SER A C 1
ATOM 1428 O O . SER A 1 184 ? -9.767 41.573 66.137 1.00 27.80 182 SER A O 1
ATOM 1431 N N . ASP A 1 185 ? -8.556 41.971 64.271 1.00 28.96 183 ASP A N 1
ATOM 1432 C CA . ASP A 1 185 ? -9.495 41.334 63.328 1.00 30.50 183 ASP A CA 1
ATOM 1433 C C . ASP A 1 185 ? -9.335 39.842 63.299 1.00 30.98 183 ASP A C 1
ATOM 1434 O O . ASP A 1 185 ? -10.212 39.140 62.787 1.00 31.81 183 ASP A O 1
ATOM 1439 N N . PHE A 1 186 ? -8.208 39.339 63.814 1.00 30.45 184 PHE A N 1
ATOM 1440 C CA . PHE A 1 186 ? -7.892 37.927 63.639 1.00 29.98 184 PHE A CA 1
ATOM 1441 C C . PHE A 1 186 ? -7.527 37.206 64.926 1.00 29.58 184 PHE A C 1
ATOM 1442 O O . PHE A 1 186 ? -7.726 35.988 65.046 1.00 29.04 184 PHE A O 1
ATOM 1450 N N . TYR A 1 187 ? -6.996 37.952 65.895 1.00 29.53 185 TYR A N 1
ATOM 1451 C CA . TYR A 1 187 ? -6.559 37.346 67.146 1.00 30.32 185 TYR A CA 1
ATOM 1452 C C . TYR A 1 187 ? -7.704 37.134 68.142 1.00 31.36 185 TYR A C 1
ATOM 1453 O O . TYR A 1 187 ? -8.403 38.073 68.508 1.00 31.78 185 TYR A O 1
ATOM 1462 N N . HIS A 1 188 ? -7.854 35.910 68.630 1.00 32.64 186 HIS A N 1
ATOM 1463 C CA . HIS A 1 188 ? -8.866 35.627 69.655 1.00 35.20 186 HIS A CA 1
ATOM 1464 C C . HIS A 1 188 ? -8.147 35.103 70.881 1.00 34.54 186 HIS A C 1
ATOM 1465 O O . HIS A 1 188 ? -7.277 34.248 70.752 1.00 34.00 186 HIS A O 1
ATOM 1472 N N . VAL A 1 189 ? -8.454 35.634 72.060 1.00 34.67 187 VAL A N 1
ATOM 1473 C CA . VAL A 1 189 ? -7.899 35.080 73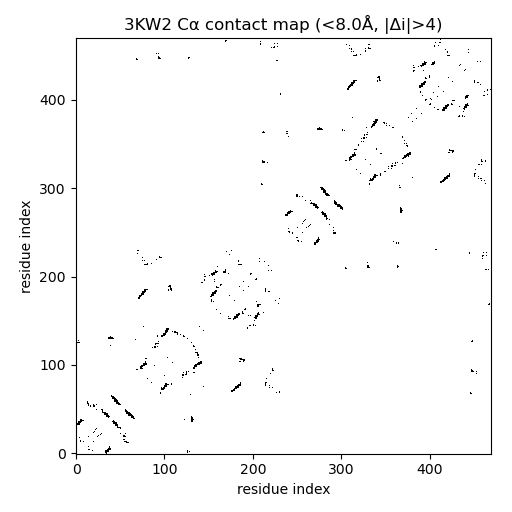.305 1.00 35.33 187 VAL A CA 1
ATOM 1474 C C . VAL A 1 189 ? -8.342 33.597 73.346 1.00 35.20 187 VAL A C 1
ATOM 1475 O O . VAL A 1 189 ? -9.453 33.290 72.948 1.00 35.34 187 VAL A O 1
ATOM 1479 N N . GLY A 1 190 ? -7.494 32.676 73.791 1.00 34.28 188 GLY A N 1
ATOM 1480 C CA . GLY A 1 190 ? -7.862 31.249 73.751 1.00 33.51 188 GLY A CA 1
ATOM 1481 C C . GLY A 1 190 ? -7.104 30.471 72.687 1.00 32.78 188 GLY A C 1
ATOM 1482 O O . GLY A 1 190 ? -6.975 29.252 72.771 1.00 32.51 188 GLY A O 1
ATOM 1483 N N . GLN A 1 191 ? -6.562 31.200 71.712 1.00 31.59 189 GLN A N 1
ATOM 1484 C CA . GLN A 1 191 ? -5.735 30.629 70.658 1.00 30.59 189 GLN A CA 1
ATOM 1485 C C . GLN A 1 191 ? -4.276 31.138 70.720 1.00 28.67 189 GLN A C 1
ATOM 1486 O O . GLN A 1 191 ? -4.022 32.284 71.083 1.00 27.49 189 GLN A O 1
ATOM 1492 N N . ASP A 1 192 ? -3.338 30.285 70.317 1.00 26.29 190 ASP A N 1
ATOM 1493 C CA . ASP A 1 192 ? -1.931 30.682 70.147 1.00 25.07 190 ASP A CA 1
ATOM 1494 C C . ASP A 1 192 ? -1.815 31.667 68.990 1.00 23.29 190 ASP A C 1
ATOM 1495 O O . ASP A 1 192 ? -2.714 31.751 68.160 1.00 21.91 190 ASP A O 1
ATOM 1500 N N . VAL A 1 193 ? -0.736 32.450 68.964 1.00 21.84 191 VAL A N 1
ATOM 1501 C CA . VAL A 1 193 ? -0.555 33.460 67.917 1.00 20.33 191 VAL A CA 1
ATOM 1502 C C . VAL A 1 193 ? 0.929 33.542 67.493 1.00 20.84 191 VAL A C 1
ATOM 1503 O O . VAL A 1 193 ? 1.871 33.512 68.341 1.00 20.21 191 VAL A O 1
ATOM 1507 N N . LEU A 1 194 ? 1.122 33.612 66.182 1.00 20.66 192 LEU A N 1
ATOM 1508 C CA . LEU A 1 194 ? 2.414 33.873 65.606 1.00 20.84 192 LEU A CA 1
ATOM 1509 C C . LEU A 1 194 ? 2.282 35.059 64.670 1.00 21.44 192 LEU A C 1
ATOM 1510 O O . LEU A 1 194 ? 1.352 35.151 63.851 1.00 21.32 192 LEU A O 1
ATOM 1515 N N . ILE A 1 195 ? 3.217 35.986 64.831 1.00 21.28 193 ILE A N 1
ATOM 1516 C CA . ILE A 1 195 ? 3.374 37.101 63.920 1.00 21.12 193 ILE A CA 1
ATOM 1517 C C . ILE A 1 195 ? 4.709 37.083 63.182 1.00 21.24 193 ILE A C 1
ATOM 1518 O O . ILE A 1 195 ? 5.807 37.020 63.778 1.00 20.57 193 ILE A O 1
ATOM 1523 N N . LEU A 1 196 ? 4.598 37.183 61.871 1.00 22.41 194 LEU A N 1
ATOM 1524 C CA . LEU A 1 196 ? 5.748 37.150 60.982 1.00 23.09 194 LEU A CA 1
ATOM 1525 C C . LEU A 1 196 ? 6.044 38.574 60.536 1.00 24.16 194 LEU A C 1
ATOM 1526 O O . LEU A 1 196 ? 5.150 39.237 60.004 1.00 23.74 194 LEU A O 1
ATOM 1531 N N . ILE A 1 197 ? 7.275 39.042 60.784 1.00 23.13 195 ILE A N 1
ATOM 1532 C CA . ILE A 1 197 ? 7.681 40.431 60.503 1.00 24.93 195 ILE A CA 1
ATOM 1533 C C . ILE A 1 197 ? 8.926 40.423 59.606 1.00 25.12 195 ILE A C 1
ATOM 1534 O O . ILE A 1 197 ? 9.882 39.698 59.882 1.00 24.41 195 ILE A O 1
ATOM 1539 N N . GLY A 1 198 ? 8.876 41.183 58.517 1.00 25.36 196 GLY A N 1
ATOM 1540 C CA . GLY A 1 198 ? 9.936 41.161 57.508 1.00 27.17 196 GLY A CA 1
ATOM 1541 C C . GLY A 1 198 ? 11.123 42.075 57.693 1.00 27.24 196 GLY A C 1
ATOM 1542 O O . GLY A 1 198 ? 11.178 42.831 58.649 1.00 27.54 196 GLY A O 1
ATOM 1543 N N . PRO A 1 199 ? 12.091 42.010 56.757 1.00 28.39 197 PRO A N 1
ATOM 1544 C CA . PRO A 1 199 ? 13.292 42.837 56.815 1.00 29.66 197 PRO A CA 1
ATOM 1545 C C . PRO A 1 199 ? 13.032 44.266 56.341 1.00 31.99 197 PRO A C 1
ATOM 1546 O O . PRO A 1 199 ? 11.937 44.596 55.894 1.00 31.41 197 PRO A O 1
ATOM 1550 N N . GLU A 1 200 ? 14.066 45.087 56.431 1.00 35.19 198 GLU A N 1
ATOM 1551 C CA . GLU A 1 200 ? 14.022 46.461 55.941 1.00 38.87 198 GLU A CA 1
ATOM 1552 C C . GLU A 1 200 ? 13.423 46.581 54.523 1.00 39.47 198 GLU A C 1
ATOM 1553 O O . GLU A 1 200 ? 12.666 47.506 54.242 1.00 40.97 198 GLU A O 1
ATOM 1559 N N . GLY A 1 201 ? 13.742 45.640 53.636 1.00 40.68 199 GLY A N 1
ATOM 1560 C CA . GLY A 1 201 ? 13.134 45.620 52.309 1.00 41.19 199 GLY A CA 1
ATOM 1561 C C . GLY A 1 201 ? 11.795 44.913 52.163 1.00 42.01 199 GLY A C 1
ATOM 1562 O O . GLY A 1 201 ? 11.338 44.683 51.037 1.00 42.32 199 GLY A O 1
ATOM 1563 N N . ASP A 1 202 ? 11.159 44.573 53.290 1.00 42.21 200 ASP A N 1
ATOM 1564 C CA . ASP A 1 202 ? 9.874 43.840 53.336 1.00 42.56 200 ASP A CA 1
ATOM 1565 C C . ASP A 1 202 ? 9.917 42.428 52.756 1.00 42.27 200 ASP A C 1
ATOM 1566 O O . ASP A 1 202 ? 10.920 41.982 52.179 1.00 41.89 200 ASP A O 1
ATOM 1571 N N . PHE A 1 203 ? 8.813 41.718 52.957 1.00 41.83 201 PHE A N 1
ATOM 1572 C CA . PHE A 1 203 ? 8.596 40.436 52.334 1.00 41.23 201 PHE A CA 1
ATOM 1573 C C . PHE A 1 203 ? 8.363 40.651 50.833 1.00 42.40 201 PHE A C 1
ATOM 1574 O O . PHE A 1 203 ? 7.950 41.738 50.386 1.00 43.21 201 PHE A O 1
ATOM 1582 N N . SER A 1 204 ? 8.630 39.626 50.044 1.00 42.61 202 SER A N 1
ATOM 1583 C CA . SER A 1 204 ? 8.325 39.712 48.634 1.00 43.15 202 SER A CA 1
ATOM 1584 C C . SER A 1 204 ? 6.826 39.418 48.446 1.00 43.02 202 SER A C 1
ATOM 1585 O O . SER A 1 204 ? 6.215 38.726 49.284 1.00 43.26 202 SER A O 1
ATOM 1588 N N . PRO A 1 205 ? 6.207 39.970 47.369 1.00 42.71 203 PRO A N 1
ATOM 1589 C CA . PRO A 1 205 ? 4.859 39.516 46.985 1.00 41.72 203 PRO A CA 1
ATOM 1590 C C . PRO A 1 205 ? 4.713 37.992 47.009 1.00 40.48 203 PRO A C 1
ATOM 1591 O O . PRO A 1 205 ? 3.721 37.481 47.550 1.00 40.94 203 PRO A O 1
ATOM 1595 N N A SER A 1 206 ? 5.700 37.283 46.459 0.50 39.85 204 SER A N 1
ATOM 1596 N N B SER A 1 206 ? 5.698 37.279 46.459 0.50 39.79 204 SER A N 1
ATOM 1597 C CA A SER A 1 206 ? 5.702 35.820 46.418 0.50 39.05 204 SER A CA 1
ATOM 1598 C CA B SER A 1 206 ? 5.699 35.813 46.428 0.50 38.93 204 SER A CA 1
ATOM 1599 C C A SER A 1 206 ? 5.694 35.159 47.813 0.50 38.77 204 SER A C 1
ATOM 1600 C C B SER A 1 206 ? 5.667 35.174 47.826 0.50 38.70 204 SER A C 1
ATOM 1601 O O A SER A 1 206 ? 5.057 34.111 48.015 0.50 38.46 204 SER A O 1
ATOM 1602 O O B SER A 1 206 ? 4.991 34.152 48.042 0.50 38.37 204 SER A O 1
ATOM 1607 N N . GLU A 1 207 ? 6.401 35.774 48.767 1.00 37.88 205 GLU A N 1
ATOM 1608 C CA . GLU A 1 207 ? 6.406 35.301 50.161 1.00 36.98 205 GLU A CA 1
ATOM 1609 C C . GLU A 1 207 ? 5.014 35.499 50.790 1.0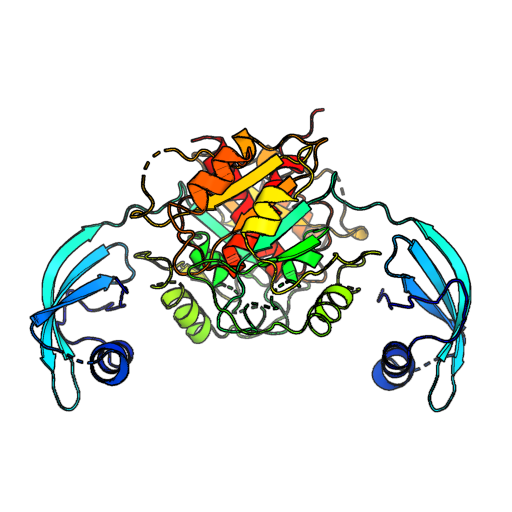0 35.95 205 GLU A C 1
ATOM 1610 O O . GLU A 1 207 ? 4.468 34.577 51.408 1.00 35.02 205 GLU A O 1
ATOM 1616 N N . VAL A 1 208 ? 4.435 36.690 50.596 1.00 35.54 206 VAL A N 1
ATOM 1617 C CA . VAL A 1 208 ? 3.077 36.983 51.082 1.00 35.36 206 VAL A CA 1
ATOM 1618 C C . VAL A 1 208 ? 2.003 36.008 50.532 1.00 35.53 206 VAL A C 1
ATOM 1619 O O . VAL A 1 208 ? 1.136 35.518 51.281 1.00 34.32 206 VAL A O 1
ATOM 1623 N N . GLU A 1 209 ? 2.068 35.702 49.233 1.00 36.17 207 GLU A N 1
ATOM 1624 C CA . GLU A 1 209 ? 1.060 34.811 48.630 1.00 37.04 207 GLU A CA 1
ATOM 1625 C C . GLU A 1 209 ? 1.145 33.446 49.263 1.00 35.66 207 GLU A C 1
ATOM 1626 O O . GLU A 1 209 ? 0.130 32.842 49.614 1.00 35.64 207 GLU A O 1
ATOM 1632 N N . SER A 1 210 ? 2.378 32.974 49.429 1.00 34.16 208 SER A N 1
ATOM 1633 C CA . SER A 1 210 ? 2.619 31.723 50.103 1.00 32.93 208 SER A CA 1
ATOM 1634 C C . SER A 1 210 ? 2.100 31.740 51.562 1.00 31.76 208 SER A C 1
ATOM 1635 O O . SER A 1 210 ? 1.421 30.820 52.008 1.00 31.40 208 SER A O 1
ATOM 1638 N N . ALA A 1 211 ? 2.403 32.803 52.302 1.00 31.50 209 ALA A N 1
ATOM 1639 C CA . ALA A 1 211 ? 1.834 32.975 53.636 1.00 30.81 209 ALA A CA 1
ATOM 1640 C C . ALA A 1 211 ? 0.306 32.881 53.613 1.00 30.07 209 ALA A C 1
ATOM 1641 O O . ALA A 1 211 ? -0.279 32.074 54.337 1.00 29.86 209 ALA A O 1
ATOM 1643 N N . LEU A 1 212 ? -0.342 33.705 52.785 1.00 30.62 210 LEU A N 1
ATOM 1644 C CA . LEU A 1 212 ? -1.814 33.673 52.683 1.00 31.13 210 LEU A CA 1
ATOM 1645 C C . LEU A 1 212 ? -2.363 32.303 52.246 1.00 30.98 210 LEU A C 1
ATOM 1646 O O . LEU A 1 212 ? -3.341 31.830 52.789 1.00 30.54 210 LEU A O 1
ATOM 1651 N N . LEU A 1 213 ? -1.709 31.662 51.282 1.00 31.25 211 LEU A N 1
ATOM 1652 C CA . LEU A 1 213 ? -2.145 30.341 50.837 1.00 31.29 211 LEU A CA 1
ATOM 1653 C C . LEU A 1 213 ? -2.185 29.400 52.016 1.00 30.69 211 LEU A C 1
ATOM 1654 O O . LEU A 1 213 ? -3.111 28.606 52.154 1.00 29.80 211 LEU A O 1
ATOM 1659 N N . ALA A 1 214 ? -1.175 29.500 52.893 1.00 29.81 212 ALA A N 1
ATOM 1660 C CA . ALA A 1 214 ? -1.119 28.620 54.057 1.00 28.90 212 ALA A CA 1
ATOM 1661 C C . ALA A 1 214 ? -2.087 28.993 55.212 1.00 27.46 212 ALA A C 1
ATOM 1662 O O . ALA A 1 214 ? -2.236 28.250 56.158 1.00 27.01 212 ALA A O 1
ATOM 1664 N N . GLY A 1 215 ? -2.768 30.120 55.123 1.00 27.45 213 GLY A N 1
ATOM 1665 C CA . GLY A 1 215 ? -3.776 30.460 56.143 1.00 27.34 213 GLY A CA 1
ATOM 1666 C C . GLY A 1 215 ? -3.325 31.616 57.042 1.00 27.82 213 GLY A C 1
ATOM 1667 O O . GLY A 1 215 ? -3.959 31.914 58.062 1.00 26.37 213 GLY A O 1
ATOM 1668 N N . PHE A 1 216 ? -2.220 32.253 56.670 1.00 27.91 214 PHE A N 1
ATOM 1669 C CA . PHE A 1 216 ? -1.807 33.477 57.370 1.00 28.42 214 PHE A CA 1
ATOM 1670 C C . PHE A 1 216 ? -2.756 34.609 56.987 1.00 28.90 214 PHE A C 1
ATOM 1671 O O . PHE A 1 216 ? -3.293 34.620 55.872 1.00 29.78 214 PHE A O 1
ATOM 1679 N N . ALA A 1 217 ? -2.952 35.562 57.890 1.00 28.94 215 ALA A N 1
ATOM 1680 C CA . ALA A 1 217 ? -3.786 36.731 57.635 1.00 28.41 215 ALA A CA 1
ATOM 1681 C C . ALA A 1 217 ? -2.880 37.984 57.515 1.00 29.04 215 ALA A C 1
ATOM 1682 O O . ALA A 1 217 ? -2.014 38.194 58.366 1.00 29.26 215 ALA A O 1
ATOM 1684 N N . PRO A 1 218 ? -3.072 38.812 56.474 1.00 28.10 216 PRO A N 1
ATOM 1685 C CA . PRO A 1 218 ? -2.203 39.964 56.301 1.00 28.38 216 PRO A CA 1
ATOM 1686 C C . PRO A 1 218 ? -2.639 41.099 57.260 1.00 28.58 216 PRO A C 1
ATOM 1687 O O . PRO A 1 218 ? -3.835 41.418 57.350 1.00 28.31 216 PRO A O 1
ATOM 1691 N N . VAL A 1 219 ? -1.688 41.671 58.001 1.00 27.68 217 VAL A N 1
ATOM 1692 C CA . VAL A 1 219 ? -2.030 42.732 58.933 1.00 27.01 217 VAL A CA 1
ATOM 1693 C C . VAL A 1 219 ? -1.122 43.912 58.807 1.00 26.68 217 VAL A C 1
ATOM 1694 O O . VAL A 1 219 ? 0.047 43.802 58.391 1.00 26.90 217 VAL A O 1
ATOM 1698 N N . SER A 1 220 ? -1.678 45.048 59.205 1.00 25.50 218 SER A N 1
ATOM 1699 C CA . SER A 1 220 ? -0.924 46.240 59.424 1.00 25.48 218 SER A CA 1
ATOM 1700 C C . SER A 1 220 ? -0.732 46.313 60.937 1.00 24.19 218 SER A C 1
ATOM 1701 O O . SER A 1 220 ? -1.582 45.813 61.710 1.00 24.01 218 SER A O 1
ATOM 1704 N N . LEU A 1 221 ? 0.364 46.936 61.359 1.00 23.91 219 LEU A N 1
ATOM 1705 C CA . LEU A 1 221 ? 0.638 47.145 62.798 1.00 24.23 219 LEU A CA 1
ATOM 1706 C C . LEU A 1 221 ? 0.300 48.588 63.224 1.00 24.76 219 LEU A C 1
ATOM 1707 O O . LEU A 1 221 ? 0.396 48.938 64.414 1.00 24.41 219 LEU A O 1
ATOM 1712 N N . GLY A 1 222 ? -0.083 49.418 62.242 1.00 24.56 220 GLY A N 1
ATOM 1713 C CA . GLY A 1 222 ? -0.360 50.835 62.466 1.00 23.73 220 GLY A CA 1
ATOM 1714 C C . GLY A 1 222 ? 0.096 51.657 61.267 1.00 24.42 220 GLY A C 1
ATOM 1715 O O . GLY A 1 222 ? 0.649 51.126 60.305 1.00 23.23 220 GLY A O 1
ATOM 1716 N N . GLU A 1 223 ? -0.073 52.962 61.362 1.00 24.30 221 GLU A N 1
ATOM 1717 C CA . GLU A 1 223 ? 0.176 53.855 60.229 1.00 27.07 221 GLU A CA 1
ATOM 1718 C C . GLU A 1 223 ? 1.601 54.394 60.166 1.00 27.52 221 GLU A C 1
ATOM 1719 O O . GLU A 1 223 ? 1.987 54.970 59.159 1.00 28.97 221 GLU A O 1
ATOM 1725 N N . SER A 1 224 ? 2.392 54.193 61.227 1.00 27.23 222 SER A N 1
ATOM 1726 C CA . SER A 1 224 ? 3.801 54.609 61.239 1.00 27.49 222 SER A CA 1
ATOM 1727 C C . SER A 1 224 ? 4.714 53.569 60.610 1.00 27.27 222 SER A C 1
ATOM 1728 O O . SER A 1 224 ? 4.478 52.355 60.709 1.00 27.67 222 SER A O 1
ATOM 1731 N N . ARG A 1 225 ? 5.764 54.052 59.977 1.00 26.20 223 ARG A N 1
ATOM 1732 C CA . ARG A 1 225 ? 6.795 53.199 59.404 1.00 26.57 223 ARG A CA 1
ATOM 1733 C C . ARG A 1 225 ? 7.871 52.889 60.479 1.00 25.30 223 ARG A C 1
ATOM 1734 O O . ARG A 1 225 ? 8.626 53.765 60.913 1.00 25.35 223 ARG A O 1
ATOM 1742 N N . LEU A 1 226 ? 7.855 51.643 60.952 1.00 24.18 224 LEU A N 1
ATOM 1743 C CA . LEU A 1 226 ? 8.669 51.180 62.074 1.00 22.12 224 LEU A CA 1
ATOM 1744 C C . LEU A 1 226 ? 9.913 50.466 61.607 1.00 22.23 224 LEU A C 1
ATOM 1745 O O . LEU A 1 226 ? 9.877 49.781 60.601 1.00 21.50 224 LEU A O 1
ATOM 1750 N N . ARG A 1 227 ? 11.009 50.580 62.366 1.00 21.48 225 ARG A N 1
ATOM 1751 C CA . ARG A 1 227 ? 12.168 49.723 62.142 1.00 20.48 225 ARG A CA 1
ATOM 1752 C C . ARG A 1 227 ? 11.776 48.304 62.485 1.00 20.30 225 ARG A C 1
ATOM 1753 O O . ARG A 1 227 ? 10.829 48.057 63.249 1.00 18.21 225 ARG A O 1
ATOM 1761 N N . THR A 1 228 ? 12.505 47.366 61.907 1.00 19.83 226 THR A N 1
ATOM 1762 C CA . THR A 1 228 ? 12.240 45.952 62.133 1.00 20.40 226 THR A CA 1
ATOM 1763 C C . THR A 1 228 ? 12.090 45.619 63.615 1.00 17.82 226 THR A C 1
ATOM 1764 O O . THR A 1 228 ? 11.136 44.987 64.007 1.00 17.15 226 THR A O 1
ATOM 1768 N N . GLU A 1 229 ? 13.043 46.050 64.433 1.00 19.08 227 GLU A N 1
ATOM 1769 C CA . GLU A 1 229 ? 13.047 45.641 65.837 1.00 19.00 227 GLU A CA 1
ATOM 1770 C C . GLU A 1 229 ? 11.858 46.280 66.578 1.00 18.28 227 GLU A C 1
ATOM 1771 O O . GLU A 1 229 ? 11.298 45.708 67.503 1.00 17.21 227 GLU A O 1
ATOM 1777 N N . THR A 1 230 ? 11.463 47.468 66.141 1.00 17.36 228 THR A N 1
ATOM 1778 C CA . THR A 1 230 ? 10.350 48.184 66.788 1.00 18.36 228 THR A CA 1
ATOM 1779 C C . THR A 1 230 ? 9.070 47.486 66.376 1.00 18.30 228 THR A C 1
ATOM 1780 O O . THR A 1 230 ? 8.152 47.355 67.198 1.00 18.24 228 THR A O 1
ATOM 1784 N N . ALA A 1 231 ? 9.026 46.971 65.138 1.00 16.68 229 ALA A N 1
ATOM 1785 C CA . ALA A 1 231 ? 7.819 46.232 64.707 1.00 17.87 229 ALA A CA 1
ATOM 1786 C C . ALA A 1 231 ? 7.673 44.927 65.507 1.00 17.47 229 ALA A C 1
ATOM 1787 O O . ALA A 1 231 ? 6.551 44.568 65.847 1.00 19.94 229 ALA A O 1
ATOM 1789 N N . GLY A 1 232 ? 8.768 44.243 65.843 1.00 16.96 230 GLY A N 1
ATOM 1790 C CA . GLY A 1 232 ? 8.674 43.034 66.742 1.00 15.74 230 GLY A CA 1
ATOM 1791 C C . GLY A 1 232 ? 7.989 43.402 68.085 1.00 16.85 230 GLY A C 1
ATOM 1792 O O . GLY A 1 232 ? 7.029 42.745 68.598 1.00 15.16 230 GLY A O 1
ATOM 1793 N N . LEU A 1 233 ? 8.508 44.447 68.696 1.00 16.50 231 LEU A N 1
ATOM 1794 C CA . LEU A 1 233 ? 7.919 44.939 69.938 1.00 17.89 231 LEU A CA 1
ATOM 1795 C C . LEU A 1 233 ? 6.449 45.344 69.857 1.00 17.26 231 LEU A C 1
ATOM 1796 O O . LEU A 1 233 ? 5.637 44.959 70.692 1.00 18.29 231 LEU A O 1
ATOM 1801 N N . VAL A 1 234 ? 6.108 46.141 68.858 1.00 17.12 232 VAL A N 1
ATOM 1802 C CA . VAL A 1 234 ? 4.729 46.558 68.639 1.00 16.68 232 VAL A CA 1
ATOM 1803 C C . VAL A 1 234 ? 3.779 45.390 68.399 1.00 16.47 232 VAL A C 1
ATOM 1804 O O . VAL A 1 234 ? 2.694 45.333 68.963 1.00 14.69 232 VAL A O 1
ATOM 1808 N N . ALA A 1 235 ? 4.203 44.439 67.566 1.00 16.40 233 ALA A N 1
ATOM 1809 C CA . ALA A 1 235 ? 3.389 43.252 67.301 1.00 17.51 233 ALA A CA 1
ATOM 1810 C C . ALA A 1 235 ? 3.123 42.452 68.601 1.00 17.19 233 ALA A C 1
ATOM 1811 O O . ALA A 1 235 ? 2.033 42.016 68.847 1.00 18.48 233 ALA A O 1
ATOM 1813 N N . CYS A 1 236 ? 4.138 42.285 69.442 1.00 17.86 234 CYS A N 1
ATOM 1814 C CA . CYS A 1 236 ? 3.974 41.547 70.690 1.00 17.46 234 CYS A CA 1
ATOM 1815 C C . CYS A 1 236 ? 3.045 42.323 71.648 1.00 17.23 234 CYS A C 1
ATOM 1816 O O . CYS A 1 236 ? 2.139 41.767 72.282 1.00 16.18 234 CYS A O 1
ATOM 1819 N N . GLN A 1 237 ? 3.242 43.627 71.708 1.00 18.76 235 GLN A N 1
ATOM 1820 C CA . GLN A 1 237 ? 2.370 44.456 72.538 1.00 19.22 235 GLN A CA 1
ATOM 1821 C C . GLN A 1 237 ? 0.914 44.516 72.052 1.00 19.72 235 GLN A C 1
ATOM 1822 O O . GLN A 1 237 ? -0.015 44.500 72.872 1.00 19.06 235 GLN A O 1
ATOM 1828 N N . TRP A 1 238 ? 0.705 44.586 70.745 1.00 20.08 236 TRP A N 1
ATOM 1829 C CA . TRP A 1 238 ? -0.659 44.373 70.199 1.00 21.31 236 TRP A CA 1
ATOM 1830 C C . TRP A 1 238 ? -1.393 43.228 70.912 1.00 20.39 236 TRP A C 1
ATOM 1831 O O . TRP A 1 238 ? -2.524 43.408 71.365 1.00 20.97 236 TRP A O 1
ATOM 1842 N N . ILE A 1 239 ? -0.747 42.070 71.023 1.00 20.55 237 ILE A N 1
ATOM 1843 C CA . ILE A 1 239 ? -1.360 40.894 71.658 1.00 20.42 237 ILE A CA 1
ATOM 1844 C C . ILE A 1 239 ? -1.720 41.111 73.115 1.00 21.35 237 ILE A C 1
ATOM 1845 O O . ILE A 1 239 ? -2.847 40.885 73.508 1.00 20.62 237 ILE A O 1
ATOM 1850 N N . HIS A 1 240 ? -0.763 41.606 73.911 1.00 22.72 238 HIS A N 1
ATOM 1851 C CA . HIS A 1 240 ? -1.006 41.927 75.298 1.00 21.93 238 HIS A CA 1
ATOM 1852 C C . HIS A 1 240 ? -2.131 42.953 75.482 1.00 22.08 238 HIS A C 1
ATOM 1853 O O . HIS A 1 240 ? -3.004 42.831 76.375 1.00 21.91 238 HIS A O 1
ATOM 1860 N N . THR A 1 241 ? -2.102 43.972 74.652 1.00 21.70 239 THR A N 1
ATOM 1861 C CA . THR A 1 241 ? -3.118 45.013 74.701 1.00 22.76 239 THR A CA 1
ATOM 1862 C C . THR A 1 241 ? -4.503 44.418 74.421 1.00 22.48 239 THR A C 1
ATOM 1863 O O . THR A 1 241 ? -5.474 44.698 75.159 1.00 22.28 239 THR A O 1
ATOM 1867 N N . LEU A 1 242 ? -4.591 43.565 73.402 1.00 22.10 240 LEU A N 1
ATOM 1868 C CA . LEU A 1 242 ? -5.852 42.910 73.084 1.00 22.67 240 LEU A CA 1
ATOM 1869 C C . LEU A 1 242 ? -6.327 41.971 74.181 1.00 24.01 240 LEU A C 1
ATOM 1870 O O . LEU A 1 242 ? -7.513 41.935 74.466 1.00 22.86 240 LEU A O 1
ATOM 1875 N N . GLN A 1 243 ? -5.417 41.251 74.833 1.00 24.73 241 GLN A N 1
ATOM 1876 C CA . GLN A 1 243 ? -5.823 40.433 75.976 1.00 26.83 241 GLN A CA 1
ATOM 1877 C C . GLN A 1 243 ? -6.369 41.291 77.132 1.00 28.06 241 GLN A C 1
ATOM 1878 O O . GLN A 1 243 ? -7.287 40.888 77.832 1.00 27.76 241 GLN A O 1
ATOM 1884 N N . ALA A 1 244 ? -5.810 42.469 77.336 1.00 29.14 242 ALA A N 1
ATOM 1885 C CA . ALA A 1 244 ? -6.349 43.348 78.367 1.00 31.93 242 ALA A CA 1
ATOM 1886 C C . ALA A 1 244 ? -7.659 44.028 77.915 1.00 34.02 242 ALA A C 1
ATOM 1887 O O . ALA A 1 244 ? -8.709 43.812 78.506 1.00 34.18 242 ALA A O 1
ATOM 1889 N N . CYS A 1 245 ? -7.615 44.815 76.857 1.00 36.85 243 CYS A N 1
ATOM 1890 C CA . CYS A 1 245 ? -8.773 45.646 76.527 1.00 40.66 243 CYS A CA 1
ATOM 1891 C C . CYS A 1 245 ? -9.978 44.846 76.009 1.00 42.37 243 CYS A C 1
ATOM 1892 O O . CYS A 1 245 ? -11.051 45.407 75.809 1.00 43.01 243 CYS A O 1
ATOM 1895 N N . TYR A 1 246 ? -9.808 43.535 75.850 1.00 44.93 244 TYR A N 1
ATOM 1896 C CA . TYR A 1 246 ? -10.913 42.631 75.518 1.00 47.04 244 TYR A CA 1
ATOM 1897 C C . TYR A 1 246 ? -11.346 41.659 76.614 1.00 47.87 244 TYR A C 1
ATOM 1898 O O . TYR A 1 246 ? -11.986 40.636 76.315 1.00 47.85 244 TYR A O 1
ATOM 1907 N N A ARG A 1 247 ? -11.003 41.959 77.864 0.50 48.02 245 ARG A N 1
ATOM 1908 N N B ARG A 1 247 ? -10.995 41.963 77.861 0.50 48.02 245 ARG A N 1
ATOM 1909 C CA A ARG A 1 247 ? -11.513 41.183 78.990 0.50 48.81 245 ARG A CA 1
ATOM 1910 C CA B ARG A 1 247 ? -11.543 41.229 78.990 0.50 48.81 245 ARG A CA 1
ATOM 1911 C C A ARG A 1 247 ? -12.994 41.506 79.209 0.50 49.27 245 ARG A C 1
ATOM 1912 C C B ARG A 1 247 ? -13.040 41.497 79.076 0.50 49.20 245 ARG A C 1
ATOM 1913 O O A ARG A 1 247 ? -13.397 42.667 79.146 0.50 49.15 245 ARG A O 1
ATOM 1914 O O B ARG A 1 247 ? -13.501 42.605 78.797 0.50 48.90 245 ARG A O 1
ATOM 1929 N N . ILE A 1 248 ? -13.789 40.460 79.431 1.00 49.81 246 ILE A N 1
ATOM 1930 C CA . ILE A 1 248 ? -15.234 40.569 79.617 1.00 51.25 246 ILE A CA 1
ATOM 1931 C C . ILE A 1 248 ? -15.545 40.516 81.114 1.00 52.04 246 ILE A C 1
ATOM 1932 O O . ILE A 1 248 ? -14.999 39.676 81.827 1.00 52.48 246 ILE A O 1
ATOM 1937 N N . GLY A 1 249 ? -16.407 41.417 81.580 1.00 53.04 247 GLY A N 1
ATOM 1938 C CA . GLY A 1 249 ? -16.761 41.499 83.001 1.00 53.95 247 GLY A CA 1
ATOM 1939 C C . GLY A 1 249 ? -16.897 42.936 83.481 1.00 54.61 247 GLY A C 1
ATOM 1940 O O . GLY A 1 249 ? -17.931 43.580 83.257 1.00 54.90 247 GLY A O 1
ATOM 1941 N N . LEU B 1 5 ? 12.827 56.244 49.103 1.00 39.00 3 LEU B N 1
ATOM 1942 C CA . LEU B 1 5 ? 13.651 57.487 49.078 1.00 38.47 3 LEU B CA 1
ATOM 1943 C C . LEU B 1 5 ? 13.998 57.927 50.520 1.00 38.06 3 LEU B C 1
ATOM 1944 O O . LEU B 1 5 ? 13.121 57.905 51.392 1.00 37.80 3 LEU B O 1
ATOM 1946 N N . PRO B 1 6 ? 15.283 58.276 50.780 1.00 37.18 4 PRO B N 1
ATOM 1947 C CA . PRO B 1 6 ? 15.632 58.777 52.111 1.00 36.15 4 PRO B CA 1
ATOM 1948 C C . PRO B 1 6 ? 15.208 60.236 52.295 1.00 34.58 4 PRO B C 1
ATOM 1949 O O . PRO B 1 6 ? 15.078 60.976 51.326 1.00 34.98 4 PRO B O 1
ATOM 1953 N N . LEU B 1 7 ? 14.978 60.627 53.542 1.00 32.30 5 LEU B N 1
ATOM 1954 C CA . LEU B 1 7 ? 14.490 61.959 53.863 1.00 29.06 5 LEU B CA 1
ATOM 1955 C C . LEU B 1 7 ? 15.617 62.666 54.603 1.00 28.86 5 LEU B C 1
ATOM 1956 O O . LEU B 1 7 ? 16.271 62.072 55.455 1.00 27.86 5 LEU B O 1
ATOM 1961 N N . PHE B 1 8 ? 15.869 63.923 54.280 1.00 27.54 6 PHE B N 1
ATOM 1962 C CA . PHE B 1 8 ? 16.900 64.657 55.003 1.00 28.88 6 PHE B CA 1
ATOM 1963 C C . PHE B 1 8 ? 16.289 65.850 55.693 1.00 28.28 6 PHE B C 1
ATOM 1964 O O . PHE B 1 8 ? 15.225 66.322 55.301 1.00 27.68 6 PHE B O 1
ATOM 1972 N N . TYR B 1 9 ? 16.980 66.327 56.714 1.00 28.20 7 TYR B N 1
ATOM 1973 C CA . TYR B 1 9 ? 16.484 67.395 57.580 1.00 29.18 7 TYR B CA 1
ATOM 1974 C C . TYR B 1 9 ? 17.155 68.714 57.223 1.00 29.40 7 TYR B C 1
ATOM 1975 O O . TYR B 1 9 ? 18.383 68.807 57.246 1.00 31.37 7 TYR B O 1
ATOM 1984 N N . ALA B 1 10 ? 16.356 69.721 56.899 1.00 29.49 8 ALA B N 1
ATOM 1985 C CA . ALA B 1 10 ? 16.873 71.040 56.529 1.00 29.81 8 ALA B CA 1
ATOM 1986 C C . ALA B 1 10 ? 15.978 72.101 57.192 1.00 29.89 8 ALA B C 1
ATOM 1987 O O . ALA B 1 10 ? 15.046 72.608 56.563 1.00 29.87 8 ALA B O 1
ATOM 1989 N N . PRO B 1 11 ? 16.218 72.387 58.489 1.00 30.45 9 PRO B N 1
ATOM 1990 C CA . PRO B 1 11 ? 15.278 73.246 59.233 1.00 31.28 9 PRO B CA 1
ATOM 1991 C C . PRO B 1 11 ? 15.177 74.660 58.638 1.00 32.39 9 PRO B C 1
ATOM 1992 O O . PRO B 1 11 ? 14.145 75.331 58.781 1.00 32.88 9 PRO B O 1
ATOM 1996 N N . ASP B 1 12 ? 16.237 75.099 57.975 1.00 33.38 10 ASP B N 1
ATOM 1997 C CA . ASP B 1 12 ? 16.303 76.459 57.446 1.00 35.26 10 ASP B CA 1
ATOM 1998 C C . ASP B 1 12 ? 15.882 76.590 55.983 1.00 36.18 10 ASP B C 1
ATOM 1999 O O . ASP B 1 12 ? 16.040 77.658 55.385 1.00 36.09 10 ASP B O 1
ATOM 2004 N N . ILE B 1 13 ? 15.341 75.515 55.413 1.00 36.27 11 ILE B N 1
ATOM 2005 C CA . ILE B 1 13 ? 15.063 75.442 53.980 1.00 36.73 11 ILE B CA 1
ATOM 2006 C C . ILE B 1 13 ? 14.267 76.633 53.408 1.00 38.09 11 ILE B C 1
ATOM 2007 O O . ILE B 1 13 ? 14.348 76.915 52.219 1.00 37.91 11 ILE B O 1
ATOM 2012 N N . GLU B 1 14 ? 13.488 77.323 54.231 1.00 39.64 12 GLU B N 1
ATOM 2013 C CA . GLU B 1 14 ? 12.684 78.422 53.689 1.00 41.69 12 GLU B CA 1
ATOM 2014 C C . GLU B 1 14 ? 13.470 79.734 53.568 1.00 42.11 12 GLU B C 1
ATOM 2015 O O . GLU B 1 14 ? 13.020 80.665 52.903 1.00 43.39 12 GLU B O 1
ATOM 2021 N N . GLN B 1 15 ? 14.642 79.791 54.191 1.00 42.24 13 GLN B N 1
ATOM 2022 C CA . GLN B 1 15 ? 15.482 80.985 54.182 1.00 43.46 13 GLN B CA 1
ATOM 2023 C C . GLN B 1 15 ? 16.805 80.730 53.475 1.00 43.07 13 GLN B C 1
ATOM 2024 O O . GLN B 1 15 ? 17.546 81.668 53.146 1.00 42.27 13 GLN B O 1
ATOM 2030 N N . SER B 1 16 ? 17.121 79.459 53.248 1.00 41.75 14 SER B N 1
ATOM 2031 C CA . SER B 1 16 ? 18.443 79.136 52.769 1.00 41.18 14 SER B CA 1
ATOM 2032 C C . SER B 1 16 ? 18.413 77.888 51.900 1.00 41.21 14 SER B C 1
ATOM 2033 O O . SER B 1 16 ? 17.716 76.914 52.215 1.00 39.88 14 SER B O 1
ATOM 2036 N N . ASP B 1 17 ? 19.167 77.931 50.804 1.00 40.95 15 ASP B N 1
ATOM 2037 C CA . ASP B 1 17 ? 19.269 76.795 49.890 1.00 40.85 15 ASP B CA 1
ATOM 2038 C C . ASP B 1 17 ? 20.550 75.996 50.143 1.00 40.16 15 ASP B C 1
ATOM 2039 O O . ASP B 1 17 ? 20.857 75.049 49.409 1.00 39.86 15 ASP B O 1
ATOM 2044 N N . ARG B 1 18 ? 21.294 76.376 51.179 1.00 39.11 16 ARG B N 1
ATOM 2045 C CA . ARG B 1 18 ? 22.439 75.604 51.628 1.00 39.39 16 ARG B CA 1
ATOM 2046 C C . ARG B 1 18 ? 21.953 74.554 52.631 1.00 39.28 16 ARG B C 1
ATOM 2047 O O . ARG B 1 18 ? 21.231 74.871 53.567 1.00 39.67 16 ARG B O 1
ATOM 2055 N N . LEU B 1 19 ? 22.324 73.304 52.410 1.00 39.07 17 LEU B N 1
ATOM 2056 C CA . LEU B 1 19 ? 21.941 72.222 53.314 1.00 39.18 17 LEU B CA 1
ATOM 2057 C C . LEU B 1 19 ? 22.826 72.253 54.553 1.00 40.13 17 LEU B C 1
ATOM 2058 O O . LEU B 1 19 ? 23.986 72.666 54.465 1.00 40.07 17 LEU B O 1
ATOM 2063 N N . PRO B 1 20 ? 22.293 71.782 55.703 1.00 40.88 18 PRO B N 1
ATOM 2064 C CA . PRO B 1 20 ? 23.152 71.604 56.879 1.00 41.44 18 PRO B CA 1
ATOM 2065 C C . PRO B 1 20 ? 24.323 70.686 56.536 1.00 42.35 18 PRO B C 1
ATOM 2066 O O . PRO B 1 20 ? 24.172 69.754 55.737 1.00 41.79 18 PRO B O 1
ATOM 2070 N N . ASP B 1 21 ? 25.481 70.952 57.140 1.00 43.79 19 ASP B N 1
ATOM 2071 C CA . ASP B 1 21 ? 26.710 70.201 56.846 1.00 45.02 19 ASP B CA 1
ATOM 2072 C C . ASP B 1 21 ? 26.624 68.692 56.985 1.00 44.86 19 ASP B C 1
ATOM 2073 O O . ASP B 1 21 ? 27.108 67.968 56.114 1.00 44.73 19 ASP B O 1
ATOM 2078 N N . ASP B 1 22 ? 26.007 68.201 58.059 1.00 45.26 20 ASP B N 1
ATOM 2079 C CA . ASP B 1 22 ? 25.950 66.753 58.263 1.00 44.97 20 ASP B CA 1
ATOM 2080 C C . ASP B 1 22 ? 25.169 66.078 57.123 1.00 44.04 20 ASP B C 1
ATOM 2081 O O . ASP B 1 22 ? 25.561 65.008 56.630 1.00 43.80 20 ASP B O 1
ATOM 2086 N N . GLU B 1 23 ? 24.087 66.720 56.675 1.00 42.64 21 GLU B N 1
ATOM 2087 C CA . GLU B 1 23 ? 23.304 66.177 55.553 1.00 40.96 21 GLU B CA 1
ATOM 2088 C C . GLU B 1 23 ? 24.068 66.278 54.225 1.00 40.56 21 GLU B C 1
ATOM 2089 O O . GLU B 1 23 ? 24.086 65.328 53.442 1.00 40.14 21 GLU B O 1
ATOM 2095 N N . ALA B 1 24 ? 24.686 67.437 53.990 1.00 40.23 22 ALA B N 1
ATOM 2096 C CA . ALA B 1 24 ? 25.488 67.693 52.786 1.00 40.19 22 ALA B CA 1
ATOM 2097 C C . ALA B 1 24 ? 26.574 66.627 52.601 1.00 40.27 22 ALA B C 1
ATOM 2098 O O . ALA B 1 24 ? 26.610 65.949 51.566 1.00 39.95 22 ALA B O 1
ATOM 2100 N N . GLY B 1 25 ? 27.423 66.469 53.619 1.00 40.39 23 GLY B N 1
ATOM 2101 C CA . GLY B 1 25 ? 28.401 65.383 53.698 1.00 41.29 23 GLY B CA 1
ATOM 2102 C C . GLY B 1 25 ? 27.847 63.994 53.410 1.00 42.55 23 GLY B C 1
ATOM 2103 O O . GLY B 1 25 ? 28.416 63.257 52.597 1.00 41.93 23 GLY B O 1
ATOM 2104 N N . HIS B 1 26 ? 26.729 63.627 54.050 1.00 43.01 24 HIS B N 1
ATOM 2105 C CA . HIS B 1 26 ? 26.112 62.335 53.783 1.00 43.50 24 HIS B CA 1
ATOM 2106 C C . HIS B 1 26 ? 25.665 62.167 52.328 1.00 43.72 24 HIS B C 1
ATOM 2107 O O . HIS B 1 26 ? 25.831 61.103 51.736 1.00 44.39 24 HIS B O 1
ATOM 2114 N N . ILE B 1 27 ? 25.078 63.213 51.765 1.00 43.85 25 ILE B N 1
ATOM 2115 C CA . ILE B 1 27 ? 24.516 63.169 50.422 1.00 43.73 25 ILE B CA 1
ATOM 2116 C C . ILE B 1 27 ? 25.597 63.083 49.338 1.00 44.33 25 ILE B C 1
ATOM 2117 O O . ILE B 1 27 ? 25.472 62.334 48.361 1.00 44.16 25 ILE B O 1
ATOM 2122 N N . LEU B 1 28 ? 26.655 63.851 49.509 1.00 45.32 26 LEU B N 1
ATOM 2123 C CA . LEU B 1 28 ? 27.642 63.964 48.449 1.00 46.91 26 LEU B CA 1
ATOM 2124 C C . LEU B 1 28 ? 28.774 62.962 48.648 1.00 48.29 26 LEU B C 1
ATOM 2125 O O . LEU B 1 28 ? 29.184 62.272 47.702 1.00 48.91 26 LEU B O 1
ATOM 2130 N N . ARG B 1 29 ? 29.260 62.874 49.882 1.00 49.81 27 ARG B N 1
ATOM 2131 C CA . ARG B 1 29 ? 30.470 62.106 50.195 1.00 51.27 27 ARG B CA 1
ATOM 2132 C C . ARG B 1 29 ? 30.204 60.648 50.570 1.00 51.80 27 ARG B C 1
ATOM 2133 O O . ARG B 1 29 ? 31.015 59.774 50.259 1.00 52.42 27 ARG B O 1
ATOM 2141 N N . VAL B 1 30 ? 29.069 60.377 51.210 1.00 51.77 28 VAL B N 1
ATOM 2142 C CA . VAL B 1 30 ? 28.709 59.007 51.547 1.00 51.72 28 VAL B CA 1
ATOM 2143 C C . VAL B 1 30 ? 27.772 58.386 50.507 1.00 51.86 28 VAL B C 1
ATOM 2144 O O . VAL B 1 30 ? 27.977 57.255 50.077 1.00 52.22 28 VAL B O 1
ATOM 2148 N N . LEU B 1 31 ? 26.754 59.130 50.097 1.00 51.90 29 LEU B N 1
ATOM 2149 C CA . LEU B 1 31 ? 25.740 58.621 49.177 1.00 51.71 29 LEU B CA 1
ATOM 2150 C C . LEU B 1 31 ? 26.142 58.870 47.730 1.00 51.72 29 LEU B C 1
ATOM 2151 O O . LEU B 1 31 ? 25.606 58.241 46.808 1.00 52.02 29 LEU B O 1
ATOM 2156 N N . ARG B 1 32 ? 27.076 59.802 47.538 1.00 51.42 30 ARG B N 1
ATOM 2157 C CA . ARG B 1 32 ? 27.633 60.101 46.215 1.00 51.37 30 ARG B CA 1
ATOM 2158 C C . ARG B 1 32 ? 26.634 60.697 45.227 1.00 50.43 30 ARG B C 1
ATOM 2159 O O . ARG B 1 32 ? 26.800 60.550 44.021 1.00 50.61 30 ARG B O 1
ATOM 2175 N N . GLN B 1 34 ? 24.684 63.652 43.059 1.00 45.51 32 GLN B N 1
ATOM 2176 C CA . GLN B 1 34 ? 25.283 64.781 42.346 1.00 44.89 32 GLN B CA 1
ATOM 2177 C C . GLN B 1 34 ? 24.232 65.791 41.914 1.00 43.61 32 GLN B C 1
ATOM 2178 O O . GLN B 1 34 ? 23.046 65.535 42.053 1.00 43.86 32 GLN B O 1
ATOM 2184 N N . ALA B 1 35 ? 24.668 66.935 41.390 1.00 42.80 33 ALA B N 1
ATOM 2185 C CA . ALA B 1 35 ? 23.750 67.993 40.991 1.00 41.33 33 ALA B CA 1
ATOM 2186 C C . ALA B 1 35 ? 22.794 67.449 39.954 1.00 40.68 33 ALA B C 1
ATOM 2187 O O . ALA B 1 35 ? 23.189 66.643 39.108 1.00 40.75 33 ALA B O 1
ATOM 2189 N N . GLY B 1 36 ? 21.537 67.878 40.029 1.00 39.54 34 GLY B N 1
ATOM 2190 C CA . GLY B 1 36 ? 20.456 67.312 39.212 1.00 38.72 34 GLY B CA 1
ATOM 2191 C C . GLY B 1 36 ? 19.685 66.183 39.908 1.00 37.70 34 GLY B C 1
ATOM 2192 O O . GLY B 1 36 ? 18.581 65.855 39.518 1.00 37.35 34 GLY B O 1
ATOM 2193 N N . ASP B 1 37 ? 20.271 65.574 40.929 1.00 37.88 35 ASP B N 1
ATOM 2194 C CA . ASP B 1 37 ? 19.577 64.507 41.676 1.00 38.60 35 ASP B CA 1
ATOM 2195 C C . ASP B 1 37 ? 18.465 65.042 42.594 1.00 38.47 35 ASP B C 1
ATOM 2196 O O . ASP B 1 37 ? 18.604 66.106 43.196 1.00 37.68 35 ASP B O 1
ATOM 2201 N N . ARG B 1 38 ? 17.364 64.299 42.675 1.00 38.20 36 ARG B N 1
ATOM 2202 C CA . ARG B 1 38 ? 16.221 64.721 43.457 1.00 38.14 36 ARG B CA 1
ATOM 2203 C C . ARG B 1 38 ? 16.363 64.308 44.922 1.00 37.38 36 ARG B C 1
ATOM 2204 O O . ARG B 1 38 ? 16.949 63.255 45.233 1.00 36.64 36 ARG B O 1
ATOM 2212 N N . LEU B 1 39 ? 15.801 65.139 45.809 1.00 36.05 37 LEU B N 1
ATOM 2213 C CA . LEU B 1 39 ? 15.839 64.901 47.250 1.00 34.83 37 LEU B CA 1
ATOM 2214 C C . LEU B 1 39 ? 14.495 65.184 47.874 1.00 33.25 37 LEU B C 1
ATOM 2215 O O . LEU B 1 39 ? 13.702 65.981 47.339 1.00 33.42 37 LEU B O 1
ATOM 2220 N N . ARG B 1 40 ? 14.272 64.570 49.035 1.00 30.54 38 ARG B N 1
ATOM 2221 C CA . ARG B 1 40 ? 13.135 64.865 49.901 1.00 28.54 38 ARG B CA 1
ATOM 2222 C C . ARG B 1 40 ? 13.683 65.431 51.194 1.00 27.49 38 ARG B C 1
ATOM 2223 O O . ARG B 1 40 ? 14.586 64.833 51.809 1.00 25.33 38 ARG B O 1
ATOM 2231 N N . LEU B 1 41 ? 13.163 66.605 51.560 1.00 25.77 39 LEU B N 1
ATOM 2232 C CA . LEU B 1 41 ? 13.570 67.320 52.756 1.00 25.09 39 LEU B CA 1
ATOM 2233 C C . LEU B 1 41 ? 12.386 67.473 53.672 1.00 24.89 39 LEU B C 1
ATOM 2234 O O . LEU B 1 41 ? 11.235 67.401 53.242 1.00 24.96 39 LEU B O 1
ATOM 2239 N N . THR B 1 42 ? 12.667 67.645 54.952 1.00 23.78 40 THR B N 1
ATOM 2240 C CA . THR B 1 42 ? 11.654 68.160 55.837 1.00 24.55 40 THR B CA 1
ATOM 2241 C C . THR B 1 42 ? 12.293 69.290 56.601 1.00 25.37 40 THR B C 1
ATOM 2242 O O . THR B 1 42 ? 13.515 69.312 56.762 1.00 24.57 40 THR B O 1
ATOM 2246 N N . ASP B 1 43 ? 11.473 70.245 57.030 1.00 27.42 41 ASP B N 1
ATOM 2247 C CA . ASP B 1 43 ? 11.953 71.294 57.928 1.00 29.82 41 ASP B CA 1
ATOM 2248 C C . ASP B 1 43 ? 11.774 70.907 59.402 1.00 30.52 41 ASP B C 1
ATOM 2249 O O . ASP B 1 43 ? 12.238 71.631 60.295 1.00 29.99 41 ASP B O 1
ATOM 2254 N N . GLY B 1 44 ? 11.118 69.762 59.634 1.00 30.93 42 GLY B N 1
ATOM 2255 C CA . GLY B 1 44 ? 10.853 69.249 60.993 1.00 32.35 42 GLY B CA 1
ATOM 2256 C C . GLY B 1 44 ? 9.735 69.997 61.704 1.00 32.96 42 GLY B C 1
ATOM 2257 O O . GLY B 1 44 ? 9.570 69.892 62.922 1.00 33.85 42 GLY B O 1
ATOM 2258 N N . ARG B 1 45 ? 8.965 70.753 60.930 1.00 33.93 43 ARG B N 1
ATOM 2259 C CA . ARG B 1 45 ? 7.925 71.620 61.451 1.00 34.23 43 ARG B CA 1
ATOM 2260 C C . ARG B 1 45 ? 6.633 71.315 60.733 1.00 33.41 43 ARG B C 1
ATOM 2261 O O . ARG B 1 45 ? 5.726 72.117 60.736 1.00 34.28 43 ARG B O 1
ATOM 2269 N N . GLY B 1 46 ? 6.546 70.144 60.118 1.00 32.46 44 GLY B N 1
ATOM 2270 C CA . GLY B 1 46 ? 5.287 69.687 59.529 1.00 31.45 44 GLY B CA 1
ATOM 2271 C C . GLY B 1 46 ? 5.195 69.685 58.010 1.00 30.72 44 GLY B C 1
ATOM 2272 O O . GLY B 1 46 ? 4.172 69.245 57.478 1.00 30.28 44 GLY B O 1
ATOM 2273 N N . SER B 1 47 ? 6.253 70.154 57.322 1.00 30.21 45 SER B N 1
ATOM 2274 C CA . SER B 1 47 ? 6.316 70.162 55.843 1.00 30.32 45 SER B CA 1
ATOM 2275 C C . SER B 1 47 ? 7.367 69.223 55.248 1.00 29.55 45 SER B C 1
ATOM 2276 O O . SER B 1 47 ? 8.448 69.040 55.807 1.00 29.29 45 SER B O 1
ATOM 2279 N N . PHE B 1 48 ? 7.016 68.600 54.127 1.00 29.18 46 PHE B N 1
ATOM 2280 C CA . PHE B 1 48 ? 8.000 67.985 53.238 1.00 30.05 46 PHE B CA 1
ATOM 2281 C C . PHE B 1 48 ? 8.244 68.916 52.041 1.00 31.21 46 PHE B C 1
ATOM 2282 O O . PHE B 1 48 ? 7.330 69.647 51.633 1.00 31.26 46 PHE B O 1
ATOM 2290 N N . PHE B 1 49 ? 9.460 68.865 51.494 1.00 31.87 47 PHE B N 1
ATOM 2291 C CA . PHE B 1 49 ? 9.826 69.631 50.323 1.00 33.33 47 PHE B CA 1
ATOM 2292 C C . PHE B 1 49 ? 10.492 68.719 49.304 1.00 34.09 47 PHE B C 1
ATOM 2293 O O . PHE B 1 49 ? 11.291 67.818 49.642 1.00 33.66 47 PHE B O 1
ATOM 2301 N N . ASP B 1 50 ? 10.154 68.967 48.050 1.00 34.11 48 ASP B N 1
ATOM 2302 C CA . ASP B 1 50 ? 10.817 68.319 46.940 1.00 35.42 48 ASP B CA 1
ATOM 2303 C C . ASP B 1 50 ? 11.957 69.228 46.553 1.00 34.95 48 ASP B C 1
ATOM 2304 O O . ASP B 1 50 ? 11.785 70.459 46.452 1.00 34.29 48 ASP B O 1
ATOM 2309 N N . ALA B 1 51 ? 13.140 68.647 46.405 1.00 34.49 49 ALA B N 1
ATOM 2310 C CA . ALA B 1 51 ? 14.298 69.469 46.080 1.00 34.59 49 ALA B CA 1
ATOM 2311 C C . ALA B 1 51 ? 15.192 68.802 45.050 1.00 34.17 49 ALA B C 1
ATOM 2312 O O . ALA B 1 51 ? 15.062 67.606 44.797 1.00 34.53 49 ALA B O 1
ATOM 2314 N N . VAL B 1 52 ? 16.074 69.599 44.451 1.00 34.31 50 VAL B N 1
ATOM 2315 C CA . VAL B 1 52 ? 17.093 69.127 43.507 1.00 34.77 50 VAL B CA 1
ATOM 2316 C C . VAL B 1 52 ? 18.444 69.706 43.918 1.00 35.19 50 VAL B C 1
ATOM 2317 O O . VAL B 1 52 ? 18.556 70.888 44.257 1.00 35.35 50 VAL B O 1
ATOM 2321 N N . ILE B 1 53 ? 19.473 68.877 43.894 1.00 35.14 51 ILE B N 1
ATOM 2322 C CA . ILE B 1 53 ? 20.814 69.365 44.110 1.00 35.66 51 ILE B CA 1
ATOM 2323 C C . ILE B 1 53 ? 21.220 70.313 42.968 1.00 36.12 51 ILE B C 1
ATOM 2324 O O . ILE B 1 53 ? 21.110 69.953 41.783 1.00 36.04 51 ILE B O 1
ATOM 2329 N N . GLU B 1 54 ? 21.666 71.517 43.315 1.00 36.11 52 GLU B N 1
ATOM 2330 C CA . GLU B 1 54 ? 22.048 72.497 42.277 1.00 37.66 52 GLU B CA 1
ATOM 2331 C C . GLU B 1 54 ? 23.543 72.630 42.113 1.00 37.42 52 GLU B C 1
ATOM 2332 O O . GLU B 1 54 ? 24.034 72.776 41.007 1.00 38.26 52 GLU B O 1
ATOM 2338 N N . THR B 1 55 ? 24.262 72.575 43.221 1.00 37.99 53 THR B N 1
ATOM 2339 C CA . THR B 1 55 ? 25.655 72.961 43.256 1.00 38.70 53 THR B CA 1
ATOM 2340 C C . THR B 1 55 ? 26.284 72.231 44.413 1.00 38.81 53 THR B C 1
ATOM 2341 O O . THR B 1 55 ? 25.706 72.185 45.493 1.00 38.60 53 THR B O 1
ATOM 2345 N N . ALA B 1 56 ? 27.455 71.650 44.188 1.00 39.31 54 ALA B N 1
ATOM 2346 C CA . ALA B 1 56 ? 28.274 71.128 45.283 1.00 40.45 54 ALA B CA 1
ATOM 2347 C C . ALA B 1 56 ? 29.655 71.789 45.281 1.00 41.75 54 ALA B C 1
ATOM 2348 O O . ALA B 1 56 ? 30.288 71.936 44.227 1.00 41.74 54 ALA B O 1
ATOM 2350 N N . ASP B 1 57 ? 30.100 72.179 46.469 1.00 43.15 55 ASP B N 1
ATOM 2351 C CA . ASP B 1 57 ? 31.373 72.847 46.700 1.00 45.05 55 ASP B CA 1
ATOM 2352 C C . ASP B 1 57 ? 32.296 71.958 47.465 1.00 45.17 55 ASP B C 1
ATOM 2353 O O . ASP B 1 57 ? 31.891 70.936 47.989 1.00 44.90 55 ASP B O 1
ATOM 2358 N N . ARG B 1 58 ? 33.529 72.427 47.608 1.00 45.86 56 ARG B N 1
ATOM 2359 C CA . ARG B 1 58 ? 34.495 71.794 48.474 1.00 46.75 56 ARG B CA 1
ATOM 2360 C C . ARG B 1 58 ? 33.973 71.806 49.910 1.00 46.29 56 ARG B C 1
ATOM 2361 O O . ARG B 1 58 ? 34.454 71.046 50.746 1.00 46.17 56 ARG B O 1
ATOM 2369 N N . LYS B 1 59 ? 32.973 72.649 50.178 1.00 46.07 57 LYS B N 1
ATOM 2370 C CA . LYS B 1 59 ? 32.424 72.783 51.537 1.00 45.85 57 LYS B CA 1
ATOM 2371 C C . LYS B 1 59 ? 30.889 72.652 51.701 1.00 45.07 57 LYS B C 1
ATOM 2372 O O . LYS B 1 59 ? 30.417 72.233 52.767 1.00 46.07 57 LYS B O 1
ATOM 2378 N N . SER B 1 60 ? 30.123 72.972 50.653 1.00 43.35 58 SER B N 1
ATOM 2379 C CA . SER B 1 60 ? 28.667 73.111 50.745 1.00 41.03 58 SER B CA 1
ATOM 2380 C C . SER B 1 60 ? 27.855 72.392 49.658 1.00 39.99 58 SER B C 1
ATOM 2381 O O . SER B 1 60 ? 28.331 72.167 48.531 1.00 39.43 58 SER B O 1
ATOM 2384 N N . CYS B 1 61 ? 26.612 72.071 49.997 1.00 37.97 59 CYS B N 1
ATOM 2385 C CA . CYS B 1 61 ? 25.658 71.548 49.041 1.00 37.02 59 CYS B CA 1
ATOM 2386 C C . CYS B 1 61 ? 24.447 72.484 48.956 1.00 35.75 59 CYS B C 1
ATOM 2387 O O . CYS B 1 61 ? 23.732 72.694 49.950 1.00 35.58 59 CYS B O 1
ATOM 2390 N N . TYR B 1 62 ? 24.209 73.025 47.772 1.00 34.18 60 TYR B N 1
ATOM 2391 C CA . TYR B 1 62 ? 23.096 73.927 47.525 1.00 33.99 60 TYR B CA 1
ATOM 2392 C C . TYR B 1 62 ? 21.979 73.231 46.731 1.00 33.85 60 TYR B C 1
ATOM 2393 O O . TYR B 1 62 ? 22.249 72.476 45.805 1.00 33.51 60 TYR B O 1
ATOM 2402 N N . VAL B 1 63 ? 20.729 73.455 47.121 1.00 33.31 61 VAL B N 1
ATOM 2403 C CA . VAL B 1 63 ? 19.588 72.829 46.464 1.00 33.30 61 VAL B CA 1
ATOM 2404 C C . VAL B 1 63 ? 18.628 73.884 45.951 1.00 33.92 61 VAL B C 1
ATOM 2405 O O . VAL B 1 63 ? 18.637 75.024 46.417 1.00 33.80 61 VAL B O 1
ATOM 2409 N N . SER B 1 64 ? 17.778 73.496 45.015 1.00 35.15 62 SER B N 1
ATOM 2410 C CA . SER B 1 64 ? 16.613 74.305 44.711 1.00 37.02 62 SER B CA 1
ATOM 2411 C C . SER B 1 64 ? 15.364 73.517 45.093 1.00 37.62 62 SER B C 1
ATOM 2412 O O . SER B 1 64 ? 15.301 72.305 44.886 1.00 38.21 62 SER B O 1
ATOM 2415 N N . VAL B 1 65 ? 14.380 74.220 45.644 1.00 37.81 63 VAL B N 1
ATOM 2416 C CA . VAL B 1 65 ? 13.133 73.614 46.129 1.00 38.23 63 VAL B CA 1
ATOM 2417 C C . VAL B 1 65 ? 12.044 73.700 45.075 1.00 38.67 63 VAL B C 1
ATOM 2418 O O . VAL B 1 65 ? 11.721 74.795 44.628 1.00 39.09 63 VAL B O 1
ATOM 2422 N N . CYS B 1 66 ? 11.482 72.562 44.677 1.00 38.88 64 CYS B N 1
ATOM 2423 C CA . CYS B 1 66 ? 10.475 72.535 43.613 1.00 39.72 64 CYS B CA 1
ATOM 2424 C C . CYS B 1 66 ? 9.144 71.888 44.011 1.00 39.70 64 CYS B C 1
ATOM 2425 O O . CYS B 1 66 ? 8.447 71.329 43.157 1.00 39.57 64 CYS B O 1
ATOM 2428 N N . GLY B 1 67 ? 8.785 71.977 45.291 1.00 39.25 65 GLY B N 1
ATOM 2429 C CA . GLY B 1 67 ? 7.486 71.478 45.786 1.00 39.79 65 GLY B CA 1
ATOM 2430 C C . GLY B 1 67 ? 7.470 71.461 47.318 1.00 39.60 65 GLY B C 1
ATOM 2431 O O . GLY B 1 67 ? 8.501 71.222 47.941 1.00 38.45 65 GLY B O 1
ATOM 2432 N N . GLN B 1 68 ? 6.312 71.736 47.910 1.00 39.64 66 GLN B N 1
ATOM 2433 C CA . GLN B 1 68 ? 6.137 71.747 49.368 1.00 41.06 66 GLN B CA 1
ATOM 2434 C C . GLN B 1 68 ? 4.748 71.259 49.742 1.00 41.27 66 GLN B C 1
ATOM 2435 O O . GLN B 1 68 ? 3.750 71.687 49.146 1.00 41.67 66 GLN B O 1
ATOM 2441 N N . GLU B 1 69 ? 4.687 70.393 50.750 1.00 41.01 67 GLU B N 1
ATOM 2442 C CA . GLU B 1 69 ? 3.430 69.808 51.218 1.00 41.03 67 GLU B CA 1
ATOM 2443 C C . GLU B 1 69 ? 3.360 69.646 52.742 1.00 40.84 67 GLU B C 1
ATOM 2444 O O . GLU B 1 69 ? 4.366 69.404 53.411 1.00 40.11 67 GLU B O 1
ATOM 2450 N N . SER B 1 70 ? 2.155 69.780 53.281 1.00 40.86 68 SER B N 1
ATOM 2451 C CA . SER B 1 70 ? 1.922 69.564 54.703 1.00 40.23 68 SER B CA 1
ATOM 2452 C C . SER B 1 70 ? 1.763 68.083 54.984 1.00 38.99 68 SER B C 1
ATOM 2453 O O . SER B 1 70 ? 1.027 67.377 54.301 1.00 39.04 68 SER B O 1
ATOM 2456 N N . TRP B 1 71 ? 2.483 67.616 55.989 1.00 37.78 69 TRP B N 1
ATOM 2457 C CA . TRP B 1 71 ? 2.413 66.227 56.434 1.00 36.56 69 TRP B CA 1
ATOM 2458 C C . TRP B 1 71 ? 1.099 65.929 57.139 1.00 36.97 69 TRP B C 1
ATOM 2459 O O . TRP B 1 71 ? 0.635 66.720 57.948 1.00 36.63 69 TRP B O 1
ATOM 2470 N N . GLN B 1 72 ? 0.540 64.767 56.816 1.00 37.77 70 GLN B N 1
ATOM 2471 C CA . GLN B 1 72 ? -0.590 64.153 57.490 1.00 39.45 70 GLN B CA 1
ATOM 2472 C C . GLN B 1 72 ? -0.103 63.221 58.628 1.00 38.35 70 GLN B C 1
ATOM 2473 O O . GLN B 1 72 ? 0.280 62.062 58.380 1.00 37.99 70 GLN B O 1
ATOM 2479 N N . LYS B 1 73 ? -0.108 63.735 59.853 1.00 37.31 71 LYS B N 1
ATOM 2480 C CA . LYS B 1 73 ? 0.333 62.987 61.038 1.00 36.56 71 LYS B CA 1
ATOM 2481 C C . LYS B 1 73 ? -0.393 61.619 61.069 1.00 35.76 71 LYS B C 1
ATOM 2482 O O . LYS B 1 73 ? -1.605 61.585 60.969 1.00 36.34 71 LYS B O 1
ATOM 2488 N N . PRO B 1 74 ? 0.337 60.496 61.189 1.00 34.79 72 PRO B N 1
ATOM 2489 C CA . PRO B 1 74 ? -0.336 59.180 61.143 1.00 34.43 72 PRO B CA 1
ATOM 2490 C C . PRO B 1 74 ? -1.027 58.736 62.455 1.00 33.59 72 PRO B C 1
ATOM 2491 O O . PRO B 1 74 ? -1.219 57.535 62.693 1.00 34.31 72 PRO B O 1
ATOM 2495 N N . TRP B 1 75 ? -1.399 59.676 63.311 1.00 31.91 73 TRP B N 1
ATOM 2496 C CA . TRP B 1 75 ? -2.272 59.324 64.427 1.00 30.84 73 TRP B CA 1
ATOM 2497 C C . TRP B 1 75 ? -3.185 60.509 64.696 1.00 30.77 73 TRP B C 1
ATOM 2498 O O . TRP B 1 75 ? -2.940 61.579 64.178 1.00 29.16 73 TRP B O 1
ATOM 2509 N N . ARG B 1 76 ? -4.202 60.297 65.525 1.00 31.79 74 ARG B N 1
ATOM 2510 C CA . ARG B 1 76 ? -5.156 61.338 65.940 1.00 33.29 74 ARG B CA 1
ATOM 2511 C C . ARG B 1 76 ? -4.850 61.888 67.339 1.00 32.99 74 ARG B C 1
ATOM 2512 O O . ARG B 1 76 ? -4.270 61.202 68.171 1.00 33.40 74 ARG B O 1
ATOM 2520 N N . ASP B 1 77 ? -5.295 63.113 67.608 1.00 33.02 75 ASP B N 1
ATOM 2521 C CA . ASP B 1 77 ? -5.145 63.766 68.915 1.00 32.93 75 ASP B CA 1
ATOM 2522 C C . ASP B 1 77 ? -3.670 63.999 69.275 1.00 32.21 75 ASP B C 1
ATOM 2523 O O . ASP B 1 77 ? -2.742 63.784 68.463 1.00 31.07 75 ASP B O 1
ATOM 2528 N N . ARG B 1 78 ? -3.452 64.415 70.513 1.00 29.76 76 ARG B N 1
ATOM 2529 C CA . ARG B 1 78 ? -2.117 64.619 70.979 1.00 29.19 76 ARG B CA 1
ATOM 2530 C C . ARG B 1 78 ? -1.749 63.561 72.026 1.00 27.44 76 ARG B C 1
ATOM 2531 O O . ARG B 1 78 ? -2.554 63.238 72.887 1.00 28.32 76 ARG B O 1
ATOM 2539 N N . ILE B 1 79 ? -0.541 63.014 71.921 1.00 25.81 77 ILE B N 1
ATOM 2540 C CA . ILE B 1 79 ? -0.031 62.002 72.870 1.00 22.83 77 ILE B CA 1
ATOM 2541 C C . ILE B 1 79 ? 1.185 62.555 73.588 1.00 22.90 77 ILE B C 1
ATOM 2542 O O . ILE B 1 79 ? 2.166 62.953 72.948 1.00 21.08 77 ILE B O 1
ATOM 2547 N N . THR B 1 80 ? 1.130 62.570 74.921 1.00 21.60 78 THR B N 1
ATOM 2548 C CA . THR B 1 80 ? 2.248 63.008 75.716 1.00 21.81 78 THR B CA 1
ATOM 2549 C C . THR B 1 80 ? 2.624 61.897 76.642 1.00 21.19 78 THR B C 1
ATOM 2550 O O . THR B 1 80 ? 1.755 61.299 77.255 1.00 22.03 78 THR B O 1
ATOM 2554 N N . ILE B 1 81 ? 3.912 61.624 76.725 1.00 21.64 79 ILE B N 1
ATOM 2555 C CA . ILE B 1 81 ? 4.459 60.705 77.705 1.00 22.84 79 ILE B CA 1
ATOM 2556 C C . ILE B 1 81 ? 5.260 61.567 78.683 1.00 23.46 79 ILE B C 1
ATOM 2557 O O . ILE B 1 81 ? 6.179 62.241 78.286 1.00 24.78 79 ILE B O 1
ATOM 2562 N N . ALA B 1 82 ? 4.901 61.502 79.956 1.00 23.13 80 ALA B N 1
ATOM 2563 C CA . ALA B 1 82 ? 5.562 62.240 81.011 1.00 23.43 80 ALA B CA 1
ATOM 2564 C C . ALA B 1 82 ? 6.157 61.162 81.901 1.00 23.78 80 ALA B C 1
ATOM 2565 O O . ALA B 1 82 ? 5.426 60.369 82.512 1.00 26.20 80 ALA B O 1
ATOM 2567 N N . ILE B 1 83 ? 7.472 61.134 81.982 1.00 23.78 81 ILE B N 1
ATOM 2568 C CA . ILE B 1 83 ? 8.155 59.980 82.539 1.00 24.26 81 ILE B CA 1
ATOM 2569 C C . ILE B 1 83 ? 9.355 60.397 83.381 1.00 24.01 81 ILE B C 1
ATOM 2570 O O . ILE B 1 83 ? 10.013 61.364 83.067 1.00 23.65 81 ILE B O 1
ATOM 2575 N N . ALA B 1 84 ? 9.636 59.625 84.435 1.00 24.76 82 ALA B N 1
ATOM 2576 C CA . ALA B 1 84 ? 10.833 59.751 85.232 1.00 25.98 82 ALA B CA 1
ATOM 2577 C C . ALA B 1 84 ? 12.029 59.254 84.425 1.00 27.94 82 ALA B C 1
ATOM 2578 O O . ALA B 1 84 ? 11.910 58.229 83.741 1.00 28.41 82 ALA B O 1
ATOM 2580 N N . PRO B 1 85 ? 13.175 59.987 84.465 1.00 28.40 83 PRO B N 1
ATOM 2581 C CA . PRO B 1 85 ? 14.341 59.551 83.700 1.00 28.86 83 PRO B CA 1
ATOM 2582 C C . PRO B 1 85 ? 15.030 58.376 84.393 1.00 30.37 83 PRO B C 1
ATOM 2583 O O . PRO B 1 85 ? 15.026 58.292 85.613 1.00 31.49 83 PRO B O 1
ATOM 2587 N N . THR B 1 86 ? 15.594 57.460 83.612 1.00 30.85 84 THR B N 1
ATOM 2588 C CA . THR B 1 86 ? 16.370 56.355 84.174 1.00 31.01 84 THR B CA 1
ATOM 2589 C C . THR B 1 86 ? 17.733 56.861 84.579 1.00 32.00 84 THR B C 1
ATOM 2590 O O . THR B 1 86 ? 18.226 57.846 84.001 1.00 29.14 84 THR B O 1
ATOM 2594 N N . LYS B 1 87 ? 18.356 56.149 85.533 1.00 33.03 85 LYS B N 1
ATOM 2595 C CA . LYS B 1 87 ? 19.724 56.430 85.981 1.00 35.22 85 LYS B CA 1
ATOM 2596 C C . LYS B 1 87 ? 20.702 56.581 84.812 1.00 35.41 85 LYS B C 1
ATOM 2597 O O . LYS B 1 87 ? 21.478 57.539 84.764 1.00 35.65 85 LYS B O 1
ATOM 2603 N N . GLN B 1 88 ? 20.616 55.648 83.862 1.00 34.74 86 GLN B N 1
ATOM 2604 C CA . GLN B 1 88 ? 21.439 55.609 82.670 1.00 34.49 86 GLN B CA 1
ATOM 2605 C C . GLN B 1 88 ? 20.707 56.255 81.489 1.00 33.59 86 GLN B C 1
ATOM 2606 O O . GLN B 1 88 ? 19.568 55.867 81.156 1.00 32.66 86 GLN B O 1
ATOM 2612 N N . SER B 1 89 ? 21.370 57.194 80.823 1.00 31.37 87 SER B N 1
ATOM 2613 C CA . SER B 1 89 ? 20.708 57.918 79.746 1.00 31.61 87 SER B CA 1
ATOM 2614 C C . SER B 1 89 ? 20.506 57.101 78.468 1.00 29.30 87 SER B C 1
ATOM 2615 O O . SER B 1 89 ? 19.610 57.405 77.688 1.00 27.76 87 SER B O 1
ATOM 2618 N N . GLU B 1 90 ? 21.323 56.061 78.276 1.00 27.86 88 GLU B N 1
ATOM 2619 C CA . GLU B 1 90 ? 21.190 55.167 77.128 1.00 27.39 88 GLU B CA 1
ATOM 2620 C C . GLU B 1 90 ? 19.792 54.577 77.026 1.00 26.18 88 GLU B C 1
ATOM 2621 O O . GLU B 1 90 ? 19.250 54.507 75.917 1.00 26.25 88 GLU B O 1
ATOM 2627 N N . ARG B 1 91 ? 19.206 54.139 78.147 1.00 24.30 89 ARG B N 1
ATOM 2628 C CA . ARG B 1 91 ? 17.808 53.661 78.131 1.00 25.07 89 ARG B CA 1
ATOM 2629 C C . ARG B 1 91 ? 16.806 54.681 77.612 1.00 23.83 89 ARG B C 1
ATOM 2630 O O . ARG B 1 91 ? 15.900 54.322 76.894 1.00 22.54 89 ARG B O 1
ATOM 2654 N N . GLU B 1 93 ? 17.641 57.224 75.564 1.00 23.05 91 GLU B N 1
ATOM 2655 C CA . GLU B 1 93 ? 17.942 57.389 74.153 1.00 23.36 91 GLU B CA 1
ATOM 2656 C C . GLU B 1 93 ? 17.213 56.358 73.278 1.00 23.65 91 GLU B C 1
ATOM 2657 O O . GLU B 1 93 ? 16.544 56.746 72.318 1.00 21.85 91 GLU B O 1
ATOM 2663 N N . TRP B 1 94 ? 17.268 55.074 73.670 1.00 22.46 92 TRP B N 1
ATOM 2664 C CA . TRP B 1 94 ? 16.519 54.003 72.989 1.00 23.03 92 TRP B CA 1
ATOM 2665 C C . TRP B 1 94 ? 15.033 54.248 72.998 1.00 21.29 92 TRP B C 1
ATOM 2666 O O . TRP B 1 94 ? 14.379 54.098 71.984 1.00 20.92 92 TRP B O 1
ATOM 2685 N N . LEU B 1 96 ? 13.311 57.076 73.392 1.00 18.87 94 LEU B N 1
ATOM 2686 C CA . LEU B 1 96 ? 12.907 58.227 72.566 1.00 20.33 94 LEU B CA 1
ATOM 2687 C C . LEU B 1 96 ? 12.909 57.864 71.084 1.00 20.12 94 LEU B C 1
ATOM 2688 O O . LEU B 1 96 ? 11.954 58.155 70.364 1.00 21.06 94 LEU B O 1
ATOM 2693 N N . GLU B 1 97 ? 13.986 57.258 70.605 1.00 19.75 95 GLU B N 1
ATOM 2694 C CA . GLU B 1 97 ? 13.949 56.741 69.222 1.00 19.71 95 GLU B CA 1
ATOM 2695 C C . GLU B 1 97 ? 12.664 55.972 68.874 1.00 18.66 95 GLU B C 1
ATOM 2696 O O . GLU B 1 97 ? 11.989 56.270 67.868 1.00 17.21 95 GLU B O 1
ATOM 2702 N N . LYS B 1 98 ? 12.279 55.003 69.710 1.00 18.58 96 LYS B N 1
ATOM 2703 C CA . LYS B 1 98 ? 11.106 54.192 69.385 1.00 19.04 96 LYS B CA 1
ATOM 2704 C C . LYS B 1 98 ? 9.838 54.935 69.534 1.00 18.50 96 LYS B C 1
ATOM 2705 O O . LYS B 1 98 ? 8.880 54.646 68.820 1.00 18.66 96 LYS B O 1
ATOM 2711 N N . LEU B 1 99 ? 9.786 55.852 70.497 1.00 16.95 97 LEU B N 1
ATOM 2712 C CA . LEU B 1 99 ? 8.574 56.677 70.665 1.00 17.59 97 LEU B CA 1
ATOM 2713 C C . LEU B 1 99 ? 8.334 57.510 69.412 1.00 16.79 97 LEU B C 1
ATOM 2714 O O . LEU B 1 99 ? 7.189 57.716 69.006 1.00 18.81 97 LEU B O 1
ATOM 2719 N N . VAL B 1 100 ? 9.420 58.021 68.849 1.00 17.19 98 VAL B N 1
ATOM 2720 C CA . VAL B 1 100 ? 9.309 58.837 67.633 1.00 17.96 98 VAL B CA 1
ATOM 2721 C C . VAL B 1 100 ? 8.821 57.975 66.472 1.00 19.26 98 VAL B C 1
ATOM 2722 O O . VAL B 1 100 ? 7.898 58.364 65.750 1.00 21.34 98 VAL B O 1
ATOM 2726 N N . GLU B 1 101 ? 9.356 56.764 66.345 1.00 20.31 99 GLU B N 1
ATOM 2727 C CA . GLU B 1 101 ? 8.847 55.825 65.336 1.00 20.67 99 GLU B CA 1
ATOM 2728 C C . GLU B 1 101 ? 7.378 55.567 65.493 1.00 22.03 99 GLU B C 1
ATOM 2729 O O . GLU B 1 101 ? 6.606 55.618 64.481 1.00 23.99 99 GLU B O 1
ATOM 2735 N N . ILE B 1 102 ? 6.982 55.240 66.726 1.00 21.81 100 ILE B N 1
ATOM 2736 C CA . ILE B 1 102 ? 5.634 54.816 66.978 1.00 22.31 100 ILE B CA 1
ATOM 2737 C C . ILE B 1 102 ? 4.657 55.977 66.819 1.00 22.30 100 ILE B C 1
ATOM 2738 O O . ILE B 1 102 ? 3.603 55.829 66.184 1.00 23.44 100 ILE B O 1
ATOM 2743 N N . GLY B 1 103 ? 5.020 57.122 67.378 1.00 21.55 101 GLY B N 1
ATOM 2744 C CA . GLY B 1 103 ? 4.237 58.341 67.187 1.00 21.53 101 GLY B CA 1
ATOM 2745 C C . GLY B 1 103 ? 3.962 58.992 68.520 1.00 20.25 101 GLY B C 1
ATOM 2746 O O . GLY B 1 103 ? 3.240 58.470 69.366 1.00 20.01 101 GLY B O 1
ATOM 2747 N N . VAL B 1 104 ? 4.605 60.117 68.742 1.00 20.17 102 VAL B N 1
ATOM 2748 C CA . VAL B 1 104 ? 4.336 60.847 69.986 1.00 20.05 102 VAL B CA 1
ATOM 2749 C C . VAL B 1 104 ? 4.476 62.340 69.700 1.00 19.96 102 VAL B C 1
ATOM 2750 O O . VAL B 1 104 ? 5.304 62.744 68.857 1.00 18.81 102 VAL B O 1
ATOM 2754 N N . ASP B 1 105 ? 3.727 63.150 70.440 1.00 20.00 103 ASP B N 1
ATOM 2755 C CA . ASP B 1 105 ? 3.760 64.634 70.280 1.00 21.22 103 ASP B CA 1
ATOM 2756 C C . ASP B 1 105 ? 4.611 65.360 71.308 1.00 20.80 103 ASP B C 1
ATOM 2757 O O . ASP B 1 105 ? 5.148 66.446 71.033 1.00 20.30 103 ASP B O 1
ATOM 2762 N N . GLU B 1 106 ? 4.754 64.776 72.490 1.00 18.90 104 GLU B N 1
ATOM 2763 C CA . GLU B 1 106 ? 5.537 65.435 73.507 1.00 20.33 104 GLU B CA 1
ATOM 2764 C C . GLU B 1 106 ? 6.063 64.417 74.470 1.00 19.50 104 GLU B C 1
ATOM 2765 O O . GLU B 1 106 ? 5.346 63.496 74.831 1.00 22.31 104 GLU B O 1
ATOM 2771 N N . VAL B 1 107 ? 7.314 64.576 74.863 1.00 19.84 105 VAL B N 1
ATOM 2772 C CA . VAL B 1 107 ? 7.903 63.720 75.885 1.00 20.82 105 VAL B CA 1
ATOM 2773 C C . VAL B 1 107 ? 8.420 64.647 76.970 1.00 21.63 105 VAL B C 1
ATOM 2774 O O . VAL B 1 107 ? 9.233 65.549 76.723 1.00 23.72 105 VAL B O 1
ATOM 2778 N N . VAL B 1 108 ? 7.946 64.395 78.178 1.00 21.80 106 VAL B N 1
ATOM 2779 C CA . VAL B 1 108 ? 8.277 65.238 79.335 1.00 22.41 106 VAL B CA 1
ATOM 2780 C C . VAL B 1 108 ? 9.041 64.417 80.371 1.00 22.98 106 VAL B C 1
ATOM 2781 O O . VAL B 1 108 ? 8.520 63.431 80.906 1.00 24.08 106 VAL B O 1
ATOM 2785 N N . PHE B 1 109 ? 10.275 64.806 80.663 1.00 23.38 107 PHE B N 1
ATOM 2786 C CA . PHE B 1 109 ? 10.996 64.125 81.743 1.00 23.07 107 PHE B CA 1
ATOM 2787 C C . PHE B 1 109 ? 10.668 64.869 83.025 1.00 24.25 107 PHE B C 1
ATOM 2788 O O . PHE B 1 109 ? 10.707 66.128 83.057 1.00 22.43 107 PHE B O 1
ATOM 2796 N N . ILE B 1 110 ? 10.230 64.105 84.036 1.00 23.98 108 ILE B N 1
ATOM 2797 C CA . ILE B 1 110 ? 9.690 64.725 85.244 1.00 25.89 108 ILE B CA 1
ATOM 2798 C C . ILE B 1 110 ? 10.721 64.686 86.358 1.00 26.57 108 ILE B C 1
ATOM 2799 O O . ILE B 1 110 ? 11.764 64.047 86.228 1.00 25.66 108 ILE B O 1
ATOM 2804 N N . GLU B 1 111 ? 10.406 65.403 87.443 1.00 29.80 109 GLU B N 1
ATOM 2805 C CA . GLU B 1 111 ? 11.057 65.241 88.740 1.00 31.90 109 GLU B CA 1
ATOM 2806 C C . GLU B 1 111 ? 9.959 64.805 89.725 1.00 32.81 109 GLU B C 1
ATOM 2807 O O . GLU B 1 111 ? 8.915 65.455 89.828 1.00 33.17 109 GLU B O 1
ATOM 2813 N N . SER B 1 112 ? 10.173 63.690 90.422 1.00 33.35 110 SER B N 1
ATOM 2814 C CA . SER B 1 112 ? 9.212 63.235 91.433 1.00 33.93 110 SER B CA 1
ATOM 2815 C C . SER B 1 112 ? 9.960 62.787 92.697 1.00 34.23 110 SER B C 1
ATOM 2816 O O . SER B 1 112 ? 11.179 62.739 92.700 1.00 34.16 110 SER B O 1
ATOM 2819 N N . GLU B 1 113 ? 9.238 62.440 93.759 1.00 35.82 111 GLU B N 1
ATOM 2820 C CA . GLU B 1 113 ? 9.915 62.036 95.014 1.00 36.95 111 GLU B CA 1
ATOM 2821 C C . GLU B 1 113 ? 11.077 61.100 94.798 1.00 35.92 111 GLU B C 1
ATOM 2822 O O . GLU B 1 113 ? 12.182 61.359 95.271 1.00 35.55 111 GLU B O 1
ATOM 2828 N N . HIS B 1 114 ? 10.847 60.021 94.053 1.00 35.86 112 HIS B N 1
ATOM 2829 C CA . HIS B 1 114 ? 11.830 58.950 93.989 1.00 35.93 112 HIS B CA 1
ATOM 2830 C C . HIS B 1 114 ? 12.642 58.934 92.688 1.00 35.44 112 HIS B C 1
ATOM 2831 O O . HIS B 1 114 ? 13.379 57.989 92.430 1.00 34.65 112 HIS B O 1
ATOM 2838 N N . SER B 1 115 ? 12.509 59.991 91.885 1.00 34.92 113 SER B N 1
ATOM 2839 C CA . SER B 1 115 ? 13.085 60.006 90.543 1.00 33.94 113 SER B CA 1
ATOM 2840 C C . SER B 1 115 ? 14.555 60.394 90.594 1.00 34.06 113 SER B C 1
ATOM 2841 O O . SER B 1 115 ? 14.977 61.083 91.512 1.00 33.99 113 SER B O 1
ATOM 2844 N N . GLU B 1 116 ? 15.321 59.935 89.608 1.00 33.41 114 GLU B N 1
ATOM 2845 C CA . GLU B 1 116 ? 16.738 60.284 89.437 1.00 33.53 114 GLU B CA 1
ATOM 2846 C C . GLU B 1 116 ? 16.975 61.771 89.098 1.00 33.26 114 GLU B C 1
ATOM 2847 O O . GLU B 1 116 ? 16.560 62.242 88.035 1.00 32.65 114 GLU B O 1
ATOM 2853 N N . ARG B 1 117 ? 17.666 62.487 89.988 1.00 32.95 115 ARG B N 1
ATOM 2854 C CA . ARG B 1 117 ? 17.863 63.943 89.834 1.00 32.55 115 ARG B CA 1
ATOM 2855 C C . ARG B 1 117 ? 19.105 64.195 89.022 1.00 31.76 115 ARG B C 1
ATOM 2856 O O . ARG B 1 117 ? 20.208 64.071 89.516 1.00 31.89 115 ARG B O 1
ATOM 2864 N N . ARG B 1 118 ? 18.928 64.500 87.743 1.00 31.22 116 ARG B N 1
ATOM 2865 C CA . ARG B 1 118 ? 20.090 64.667 86.870 1.00 31.73 116 ARG B CA 1
ATOM 2866 C C . ARG B 1 118 ? 19.789 65.565 85.686 1.00 30.10 116 ARG B C 1
ATOM 2867 O O . ARG B 1 118 ? 18.643 65.767 85.326 1.00 30.11 116 ARG B O 1
ATOM 2875 N N . ARG B 1 119 ? 20.844 66.111 85.108 1.00 30.94 117 ARG B N 1
ATOM 2876 C CA . ARG B 1 119 ? 20.764 66.831 83.863 1.00 30.89 117 ARG B CA 1
ATOM 2877 C C . ARG B 1 119 ? 20.443 65.778 82.791 1.00 31.38 117 ARG B C 1
ATOM 2878 O O . ARG B 1 119 ? 20.951 64.653 82.840 1.00 30.34 117 ARG B O 1
ATOM 2886 N N . ILE B 1 120 ? 19.549 66.153 81.882 1.00 31.47 118 ILE B N 1
ATOM 2887 C CA . ILE B 1 120 ? 19.180 65.338 80.738 1.00 31.51 118 ILE B CA 1
ATOM 2888 C C . ILE B 1 120 ? 19.960 65.852 79.539 1.00 31.68 118 ILE B C 1
ATOM 2889 O O . ILE B 1 120 ? 20.040 67.074 79.291 1.00 32.68 118 ILE B O 1
ATOM 2894 N N . LYS B 1 121 ? 20.547 64.917 78.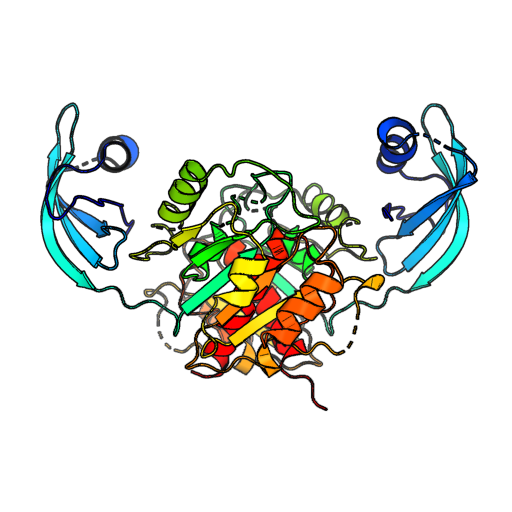801 1.00 31.32 119 LYS B N 1
ATOM 2895 C CA . LYS B 1 121 ? 21.311 65.236 77.601 1.00 31.86 119 LYS B CA 1
ATOM 2896 C C . LYS B 1 121 ? 20.319 65.549 76.469 1.00 31.18 119 LYS B C 1
ATOM 2897 O O . LYS B 1 121 ? 20.061 64.744 75.566 1.00 29.36 119 LYS B O 1
ATOM 2903 N N . ALA B 1 122 ? 19.735 66.737 76.571 1.00 31.22 120 ALA B N 1
ATOM 2904 C CA . ALA B 1 122 ? 18.649 67.159 75.702 1.00 30.72 120 ALA B CA 1
ATOM 2905 C C . ALA B 1 122 ? 19.114 67.374 74.254 1.00 29.90 120 ALA B C 1
ATOM 2906 O O . ALA B 1 122 ? 18.356 67.070 73.340 1.00 28.45 120 ALA B O 1
ATOM 2908 N N . GLU B 1 123 ? 20.325 67.883 74.034 1.00 29.07 121 GLU B N 1
ATOM 2909 C CA . GLU B 1 123 ? 20.799 68.003 72.628 1.00 30.30 121 GLU B CA 1
ATOM 2910 C C . GLU B 1 123 ? 20.886 66.623 71.960 1.00 28.39 121 GLU B C 1
ATOM 2911 O O . GLU B 1 123 ? 20.467 66.432 70.835 1.00 28.28 121 GLU B O 1
ATOM 2917 N N . ARG B 1 124 ? 21.407 65.661 72.697 1.00 27.56 122 ARG B N 1
ATOM 2918 C CA . ARG B 1 124 ? 21.489 64.290 72.239 1.00 26.86 122 ARG B CA 1
ATOM 2919 C C . ARG B 1 124 ? 20.097 63.718 71.861 1.00 24.94 122 ARG B C 1
ATOM 2920 O O . ARG B 1 124 ? 19.937 63.084 70.811 1.00 24.63 122 ARG B O 1
ATOM 2928 N N . LEU B 1 125 ? 19.099 63.940 72.727 1.00 23.18 123 LEU B N 1
ATOM 2929 C CA . LEU B 1 125 ? 17.754 63.409 72.524 1.00 22.99 123 LEU B CA 1
ATOM 2930 C C . LEU B 1 125 ? 17.093 64.027 71.298 1.00 22.53 123 LEU B C 1
ATOM 2931 O O . LEU B 1 125 ? 16.410 63.342 70.517 1.00 21.96 123 LEU B O 1
ATOM 2936 N N . GLU B 1 126 ? 17.292 65.330 71.110 1.00 22.51 124 GLU B N 1
ATOM 2937 C CA . GLU B 1 126 ? 16.808 65.952 69.870 1.00 23.91 124 GLU B CA 1
ATOM 2938 C C . GLU B 1 126 ? 17.410 65.259 68.612 1.00 23.71 124 GLU B C 1
ATOM 2939 O O . GLU B 1 126 ? 16.693 64.973 67.636 1.00 23.26 124 GLU B O 1
ATOM 2945 N N . ARG B 1 127 ? 18.717 65.036 68.628 1.00 23.25 125 ARG B N 1
ATOM 2946 C CA . ARG B 1 127 ? 19.423 64.410 67.498 1.00 24.69 125 ARG B CA 1
ATOM 2947 C C . ARG B 1 127 ? 18.844 63.040 67.204 1.00 24.39 125 ARG B C 1
ATOM 2948 O O . ARG B 1 127 ? 18.582 62.703 66.053 1.00 25.27 125 ARG B O 1
ATOM 2956 N N . ILE B 1 128 ? 18.604 62.258 68.266 1.00 23.91 126 ILE B N 1
ATOM 2957 C CA . ILE B 1 128 ? 17.959 60.949 68.106 1.00 23.07 126 ILE B CA 1
ATOM 2958 C C . ILE B 1 128 ? 16.544 61.079 67.534 1.00 22.48 126 ILE B C 1
ATOM 2959 O O . ILE B 1 128 ? 16.136 60.288 66.659 1.00 21.46 126 ILE B O 1
ATOM 2964 N N . ALA B 1 129 ? 15.791 62.061 68.033 1.00 21.60 127 ALA B N 1
ATOM 2965 C CA . ALA B 1 129 ? 14.427 62.301 67.564 1.00 22.11 127 ALA B CA 1
ATOM 2966 C C . ALA B 1 129 ? 14.412 62.623 66.072 1.00 22.14 127 ALA B C 1
ATOM 2967 O O . ALA B 1 129 ? 13.570 62.108 65.305 1.00 21.69 127 ALA B O 1
ATOM 2969 N N . ILE B 1 130 ? 15.331 63.501 65.679 1.00 22.66 128 ILE B N 1
ATOM 2970 C CA . ILE B 1 130 ? 15.521 63.896 64.271 1.00 22.96 128 ILE B CA 1
ATOM 2971 C C . ILE B 1 130 ? 15.885 62.663 63.416 1.00 23.48 128 ILE B C 1
ATOM 2972 O O . ILE B 1 130 ? 15.283 62.448 62.367 1.00 22.71 128 ILE B O 1
ATOM 2977 N N . SER B 1 131 ? 16.801 61.803 63.891 1.00 24.26 129 SER B N 1
ATOM 2978 C CA . SER B 1 131 ? 17.111 60.582 63.132 1.00 24.57 129 SER B CA 1
ATOM 2979 C C . SER B 1 131 ? 15.897 59.697 62.950 1.00 23.35 129 SER B C 1
ATOM 2980 O O . SER B 1 131 ? 15.724 59.093 61.892 1.00 23.24 129 SER B O 1
ATOM 2983 N N . ALA B 1 132 ? 15.092 59.555 64.017 1.00 23.01 130 ALA B N 1
ATOM 2984 C CA . ALA B 1 132 ? 13.918 58.690 63.954 1.00 21.16 130 ALA B CA 1
ATOM 2985 C C . ALA B 1 132 ? 12.864 59.287 63.050 1.00 20.56 130 ALA B C 1
ATOM 2986 O O . ALA B 1 132 ? 12.193 58.557 62.321 1.00 20.43 130 ALA B O 1
ATOM 2996 N N . LYS B 1 134 ? 13.451 61.151 60.388 1.00 22.65 132 LYS B N 1
ATOM 2997 C CA . LYS B 1 134 ? 13.896 60.829 59.024 1.00 23.38 132 LYS B CA 1
ATOM 2998 C C . LYS B 1 134 ? 13.715 59.371 58.612 1.00 22.73 132 LYS B C 1
ATOM 2999 O O . LYS B 1 134 ? 13.177 59.093 57.550 1.00 22.49 132 LYS B O 1
ATOM 3005 N N . GLN B 1 135 ? 14.139 58.438 59.457 1.00 22.60 133 GLN B N 1
ATOM 3006 C CA . GLN B 1 135 ? 13.935 56.998 59.178 1.00 22.76 133 GLN B CA 1
ATOM 3007 C C . GLN B 1 135 ? 12.466 56.633 58.983 1.00 23.16 133 GLN B C 1
ATOM 3008 O O . GLN B 1 135 ? 12.136 55.892 58.063 1.00 21.84 133 GLN B O 1
ATOM 3014 N N . SER B 1 136 ? 11.567 57.141 59.844 1.00 22.31 134 SER B N 1
ATOM 3015 C CA . SER B 1 136 ? 10.162 56.755 59.740 1.00 22.34 134 SER B CA 1
ATOM 3016 C C . SER B 1 136 ? 9.341 57.711 58.833 1.00 23.03 134 SER B C 1
ATOM 3017 O O . SER B 1 136 ? 8.095 57.668 58.828 1.00 24.64 134 SER B O 1
ATOM 3020 N N . LEU B 1 137 ? 10.035 58.582 58.105 1.00 23.33 135 LEU B N 1
ATOM 3021 C CA . LEU B 1 137 ? 9.414 59.454 57.098 1.00 24.00 135 LEU B CA 1
ATOM 3022 C C . LEU B 1 137 ? 8.328 60.335 57.711 1.00 23.27 135 LEU B C 1
ATOM 3023 O O . LEU B 1 137 ? 7.217 60.432 57.202 1.00 23.99 135 LEU B O 1
ATOM 3028 N N . LYS B 1 138 ? 8.684 60.997 58.803 1.00 22.57 136 LYS B N 1
ATOM 3029 C CA . LYS B 1 138 ? 7.805 61.948 59.450 1.00 23.52 136 LYS B CA 1
ATOM 3030 C C . LYS B 1 138 ? 8.327 63.355 59.137 1.00 24.43 136 LYS B C 1
ATOM 3031 O O . LYS B 1 138 ? 9.443 63.504 58.626 1.00 24.86 136 LYS B O 1
ATOM 3037 N N . ALA B 1 139 ? 7.525 64.379 59.427 1.00 24.57 137 ALA B N 1
ATOM 3038 C CA . ALA B 1 139 ? 7.869 65.767 59.077 1.00 25.17 137 ALA B CA 1
ATOM 3039 C C . ALA B 1 139 ? 7.965 66.636 60.329 1.00 26.08 137 ALA B C 1
ATOM 3040 O O . ALA B 1 139 ? 8.155 67.845 60.251 1.00 26.07 137 ALA B O 1
ATOM 3042 N N . SER B 1 140 ? 7.822 66.000 61.492 1.00 25.23 138 SER B N 1
ATOM 3043 C CA . SER B 1 140 ? 7.979 66.695 62.762 1.00 26.20 138 SER B CA 1
ATOM 3044 C C . SER B 1 140 ? 8.582 65.733 63.828 1.00 25.38 138 SER B C 1
ATOM 3045 O O . SER B 1 140 ? 8.620 64.511 63.623 1.00 23.57 138 SER B O 1
ATOM 3048 N N . PHE B 1 141 ? 9.129 66.297 64.901 1.00 24.77 139 PHE B N 1
ATOM 3049 C CA . PHE B 1 141 ? 9.654 65.505 66.036 1.00 25.23 139 PHE B CA 1
ATOM 3050 C C . PHE B 1 141 ? 9.046 66.136 67.293 1.00 25.11 139 PHE B C 1
ATOM 3051 O O . PHE B 1 141 ? 8.714 67.312 67.255 1.00 23.13 139 PHE B O 1
ATOM 3059 N N . PRO B 1 142 ? 8.867 65.342 68.379 1.00 24.66 140 PRO B N 1
ATOM 3060 C CA . PRO B 1 142 ? 8.122 65.792 69.556 1.00 24.36 140 PRO B CA 1
ATOM 3061 C C . PRO B 1 142 ? 8.810 66.920 70.257 1.00 24.08 140 PRO B C 1
ATOM 3062 O O . PRO B 1 142 ? 10.023 67.056 70.179 1.00 24.42 140 PRO B O 1
ATOM 3066 N N . VAL B 1 143 ? 8.008 67.712 70.956 1.00 24.45 141 VAL B N 1
ATOM 3067 C CA . VAL B 1 143 ? 8.521 68.590 71.965 1.00 24.81 141 VAL B CA 1
ATOM 3068 C C . VAL B 1 143 ? 9.126 67.741 73.059 1.00 23.89 141 VAL B C 1
ATOM 3069 O O . VAL B 1 143 ? 8.500 66.766 73.505 1.00 24.70 141 VAL B O 1
ATOM 3073 N N . ILE B 1 144 ? 10.337 68.089 73.481 1.00 23.38 142 ILE B N 1
ATOM 3074 C CA . ILE B 1 144 ? 11.002 67.385 74.601 1.00 23.58 142 ILE B CA 1
ATOM 3075 C C . ILE B 1 144 ? 11.205 68.369 75.786 1.00 24.14 142 ILE B C 1
ATOM 3076 O O . ILE B 1 144 ? 11.949 69.329 75.643 1.00 24.13 142 ILE B O 1
ATOM 3081 N N . ARG B 1 145 ? 10.562 68.097 76.927 1.00 24.11 143 ARG B N 1
ATOM 3082 C CA . ARG B 1 145 ? 10.712 68.918 78.144 1.00 24.65 143 ARG B CA 1
ATOM 3083 C C . ARG B 1 145 ? 11.518 68.161 79.196 1.00 24.61 143 ARG B C 1
ATOM 3084 O O . ARG B 1 145 ? 11.433 66.891 79.314 1.00 24.40 143 ARG B O 1
ATOM 3092 N N . VAL B 1 146 ? 12.312 68.922 79.948 1.00 24.53 144 VAL B N 1
ATOM 3093 C CA . VAL B 1 146 ? 13.191 68.332 80.997 1.00 25.10 144 VAL B CA 1
ATOM 3094 C C . VAL B 1 146 ? 12.944 68.944 82.393 1.00 26.22 144 VAL B C 1
ATOM 3095 O O . VAL B 1 146 ? 12.551 70.118 82.514 1.00 25.61 144 VAL B O 1
ATOM 3099 N N . ASN B 1 147 ? 13.187 68.139 83.429 1.00 26.59 145 ASN B N 1
ATOM 3100 C CA . ASN B 1 147 ? 13.132 68.573 84.821 1.00 27.56 145 ASN B CA 1
ATOM 3101 C C . ASN B 1 147 ? 11.822 69.221 85.198 1.00 28.59 145 ASN B C 1
ATOM 3102 O O . ASN B 1 147 ? 11.826 70.215 85.923 1.00 29.14 145 ASN B O 1
ATOM 3107 N N . ILE B 1 148 ? 10.710 68.692 84.688 1.00 28.00 146 ILE B N 1
ATOM 3108 C CA . ILE B 1 148 ? 9.399 69.249 84.999 1.00 28.15 146 ILE B CA 1
ATOM 3109 C C . ILE B 1 148 ? 8.930 68.618 86.315 1.00 28.44 146 ILE B C 1
ATOM 3110 O O . ILE B 1 148 ? 8.930 67.409 86.431 1.00 27.17 146 ILE B O 1
ATOM 3115 N N . PRO B 1 149 ? 8.513 69.448 87.302 1.00 28.90 147 PRO B N 1
ATOM 3116 C CA . PRO B 1 149 ? 7.947 68.885 88.530 1.00 28.82 147 PRO B CA 1
ATOM 3117 C C . PRO B 1 149 ? 6.675 68.095 88.281 1.00 28.85 147 PRO B C 1
ATOM 3118 O O . PRO B 1 149 ? 5.771 68.515 87.541 1.00 28.67 147 PRO B O 1
ATOM 3122 N N . ILE B 1 150 ? 6.579 66.949 88.937 1.00 29.84 148 ILE B N 1
ATOM 3123 C CA . ILE B 1 150 ? 5.402 66.120 88.760 1.00 30.23 148 ILE B CA 1
ATOM 3124 C C . ILE B 1 150 ? 4.127 66.921 89.070 1.00 30.66 148 ILE B C 1
ATOM 3125 O O . ILE B 1 150 ? 3.105 66.783 88.380 1.00 29.52 148 ILE B O 1
ATOM 3130 N N . GLN B 1 151 ? 4.194 67.809 90.068 1.00 32.07 149 GLN B N 1
ATOM 3131 C CA . GLN B 1 151 ? 2.984 68.530 90.491 1.00 32.87 149 GLN B CA 1
ATOM 3132 C C . GLN B 1 151 ? 2.510 69.490 89.412 1.00 33.19 149 GLN B C 1
ATOM 3133 O O . GLN B 1 151 ? 1.298 69.748 89.291 1.00 32.96 149 GLN B O 1
ATOM 3139 N N . THR B 1 152 ? 3.456 70.002 88.611 1.00 33.11 150 THR B N 1
ATOM 3140 C CA . THR B 1 152 ? 3.102 70.828 87.469 1.00 33.59 150 THR B CA 1
ATOM 3141 C C . THR B 1 152 ? 2.342 70.005 86.432 1.00 33.13 150 THR B C 1
ATOM 3142 O O . THR B 1 152 ? 1.291 70.442 85.920 1.00 33.13 150 THR B O 1
ATOM 3146 N N . VAL B 1 153 ? 2.853 68.808 86.130 1.00 32.24 151 VAL B N 1
ATOM 3147 C CA . VAL B 1 153 ? 2.148 67.907 85.207 1.00 31.79 151 VAL B CA 1
ATOM 3148 C C . VAL B 1 153 ? 0.755 67.589 85.757 1.00 31.79 151 VAL B C 1
ATOM 3149 O O . VAL B 1 153 ? -0.234 67.657 85.024 1.00 31.95 151 VAL B O 1
ATOM 3153 N N . ILE B 1 154 ? 0.672 67.231 87.037 1.00 32.66 152 ILE B N 1
ATOM 3154 C CA . ILE B 1 154 ? -0.639 66.940 87.657 1.00 33.63 152 ILE B CA 1
ATOM 3155 C C . ILE B 1 154 ? -1.620 68.135 87.571 1.00 33.87 152 ILE B C 1
ATOM 3156 O O . ILE B 1 154 ? -2.789 67.975 87.146 1.00 33.73 152 ILE B O 1
ATOM 3161 N N . ALA B 1 155 ? -1.134 69.318 87.936 1.00 33.92 153 ALA B N 1
ATOM 3162 C CA . ALA B 1 155 ? -2.024 70.487 88.092 1.00 35.55 153 ALA B CA 1
ATOM 3163 C C . ALA B 1 155 ? -2.452 71.116 86.761 1.00 36.18 153 ALA B C 1
ATOM 3164 O O . ALA B 1 155 ? -3.627 71.456 86.584 1.00 36.34 153 ALA B O 1
ATOM 3166 N N . ASP B 1 156 ? -1.493 71.238 85.834 1.00 36.43 154 ASP B N 1
ATOM 3167 C CA . ASP B 1 156 ? -1.620 72.091 84.647 1.00 37.01 154 ASP B CA 1
ATOM 3168 C C . ASP B 1 156 ? -1.960 71.388 83.340 1.00 37.17 154 ASP B C 1
ATOM 3169 O O . ASP B 1 156 ? -2.203 72.049 82.328 1.00 37.62 154 ASP B O 1
ATOM 3174 N N . THR B 1 157 ? -1.973 70.058 83.336 1.00 36.77 155 THR B N 1
ATOM 3175 C CA . THR B 1 157 ? -2.428 69.340 82.141 1.00 36.22 155 THR B CA 1
ATOM 3176 C C . THR B 1 157 ? -3.949 69.580 81.973 1.00 36.31 155 THR B C 1
ATOM 3177 O O . THR B 1 157 ? -4.701 69.345 82.911 1.00 36.19 155 THR B O 1
ATOM 3181 N N . PRO B 1 158 ? -4.398 70.055 80.782 1.00 37.18 156 PRO B N 1
ATOM 3182 C CA . PRO B 1 158 ? -5.821 70.410 80.563 1.00 37.27 156 PRO B CA 1
ATOM 3183 C C . PRO B 1 158 ? -6.781 69.270 80.924 1.00 37.52 156 PRO B C 1
ATOM 3184 O O . PRO B 1 158 ? -6.455 68.089 80.705 1.00 37.84 156 PRO B O 1
ATOM 3188 N N . LYS B 1 159 ? -7.947 69.626 81.468 1.00 36.65 157 LYS B N 1
ATOM 3189 C CA . LYS B 1 159 ? -8.883 68.665 82.030 1.00 36.82 157 LYS B CA 1
ATOM 3190 C C . LYS B 1 159 ? -9.637 67.939 80.915 1.00 37.17 157 LYS B C 1
ATOM 3191 O O . LYS B 1 159 ? -10.138 66.837 81.131 1.00 36.89 157 LYS B O 1
ATOM 3197 N N . ALA B 1 160 ? -9.725 68.593 79.746 1.00 36.36 158 ALA B N 1
ATOM 3198 C CA . ALA B 1 160 ? -10.265 68.012 78.528 1.00 36.90 158 ALA B CA 1
ATOM 3199 C C . ALA B 1 160 ? -9.477 66.763 78.105 1.00 36.61 158 ALA B C 1
ATOM 3200 O O . ALA B 1 160 ? -10.018 65.882 77.431 1.00 36.49 158 ALA B O 1
ATOM 3202 N N . ALA B 1 161 ? -8.200 66.719 78.485 1.00 35.93 159 ALA B N 1
ATOM 3203 C CA . ALA B 1 161 ? -7.307 65.605 78.118 1.00 35.56 159 ALA B CA 1
ATOM 3204 C C . ALA B 1 161 ? -7.493 64.409 79.050 1.00 34.69 159 ALA B C 1
ATOM 3205 O O . ALA B 1 161 ? -7.635 64.566 80.269 1.00 34.39 159 ALA B O 1
ATOM 3207 N N . VAL B 1 162 ? -7.524 63.217 78.469 1.00 33.43 160 VAL B N 1
ATOM 3208 C CA . VAL B 1 162 ? -7.505 62.001 79.252 1.00 31.98 160 VAL B CA 1
ATOM 3209 C C . VAL B 1 162 ? -6.159 61.943 79.958 1.00 32.16 160 VAL B C 1
ATOM 3210 O O . VAL B 1 162 ? -5.092 62.109 79.336 1.00 32.76 160 VAL B O 1
ATOM 3214 N N . ARG B 1 163 ? -6.184 61.740 81.268 1.00 31.04 161 ARG B N 1
ATOM 3215 C CA . ARG B 1 163 ? -4.948 61.837 82.017 1.00 30.18 161 ARG B CA 1
ATOM 3216 C C . ARG B 1 163 ? -4.797 60.575 82.815 1.00 29.98 161 ARG B C 1
ATOM 3217 O O . ARG B 1 163 ? -5.625 60.290 83.676 1.00 31.33 161 ARG B O 1
ATOM 3225 N N . LEU B 1 164 ? -3.764 59.802 82.503 1.00 29.06 162 LEU B N 1
ATOM 3226 C CA . LEU B 1 164 ? -3.554 58.501 83.131 1.00 28.13 162 LEU B CA 1
ATOM 3227 C C . LEU B 1 164 ? -2.292 58.529 83.961 1.00 27.84 162 LEU B C 1
ATOM 3228 O O . LEU B 1 164 ? -1.274 59.066 83.528 1.00 27.31 162 LEU B O 1
ATOM 3233 N N . ILE B 1 165 ? -2.356 57.939 85.157 1.00 27.50 163 ILE B N 1
ATOM 3234 C CA . ILE B 1 165 ? -1.164 57.755 85.961 1.00 28.27 163 ILE B CA 1
ATOM 3235 C C . ILE B 1 165 ? -0.964 56.255 86.117 1.00 29.00 163 ILE B C 1
ATOM 3236 O O . ILE B 1 165 ? -1.810 55.567 86.673 1.00 28.39 163 ILE B O 1
ATOM 3241 N N . ALA B 1 166 ? 0.139 55.749 85.591 1.00 29.79 164 ALA B N 1
ATOM 3242 C CA . ALA B 1 166 ? 0.424 54.318 85.672 1.00 31.77 164 ALA B CA 1
ATOM 3243 C C . ALA B 1 166 ? 1.211 54.030 86.944 1.00 33.75 164 ALA B C 1
ATOM 3244 O O . ALA B 1 166 ? 2.202 54.682 87.247 1.00 33.52 164 ALA B O 1
ATOM 3246 N N . TYR B 1 167 ? 0.757 53.072 87.722 1.00 37.12 165 TYR B N 1
ATOM 3247 C CA . TYR B 1 167 ? 1.574 52.645 88.851 1.00 41.00 165 TYR B CA 1
ATOM 3248 C C . TYR B 1 167 ? 1.382 51.148 89.036 1.00 43.32 165 TYR B C 1
ATOM 3249 O O . TYR B 1 167 ? 0.346 50.593 88.633 1.00 43.32 165 TYR B O 1
ATOM 3258 N N . VAL B 1 168 ? 2.374 50.486 89.616 1.00 46.20 166 VAL B N 1
ATOM 3259 C CA . VAL B 1 168 ? 2.297 49.029 89.698 1.00 49.69 166 VAL B CA 1
ATOM 3260 C C . VAL B 1 168 ? 2.483 48.456 91.107 1.00 51.71 166 VAL B C 1
ATOM 3261 O O . VAL B 1 168 ? 1.772 47.515 91.483 1.00 52.13 166 VAL B O 1
ATOM 3265 N N . ASP B 1 169 ? 3.403 49.039 91.882 1.00 54.01 167 ASP B N 1
ATOM 3266 C CA . ASP B 1 169 ? 3.956 48.335 93.037 1.00 56.42 167 ASP B CA 1
ATOM 3267 C C . ASP B 1 169 ? 2.959 48.113 94.193 1.00 57.48 167 ASP B C 1
ATOM 3268 O O . ASP B 1 169 ? 1.958 48.841 94.335 1.00 57.78 167 ASP B O 1
ATOM 3273 N N . GLU B 1 170 ? 3.263 47.092 94.991 1.00 58.79 168 GLU B N 1
ATOM 3274 C CA . GLU B 1 170 ? 2.383 46.542 96.026 1.00 60.01 168 GLU B CA 1
ATOM 3275 C C . GLU B 1 170 ? 1.955 47.548 97.098 1.00 60.26 168 GLU B C 1
ATOM 3276 O O . GLU B 1 170 ? 0.754 47.723 97.339 1.00 60.52 168 GLU B O 1
ATOM 3282 N N . ALA B 1 171 ? 2.932 48.204 97.727 1.00 60.73 169 ALA B N 1
ATOM 3283 C CA . ALA B 1 171 ? 2.671 49.191 98.786 1.00 61.00 169 ALA B CA 1
ATOM 3284 C C . ALA B 1 171 ? 1.711 50.299 98.331 1.00 61.23 169 ALA B C 1
ATOM 3285 O O . ALA B 1 171 ? 0.800 50.690 99.077 1.00 60.93 169 ALA B O 1
ATOM 3287 N N . VAL B 1 172 ? 1.901 50.780 97.100 1.00 61.29 170 VAL B N 1
ATOM 3288 C CA . VAL B 1 172 ? 1.046 51.830 96.536 1.00 61.23 170 VAL B CA 1
ATOM 3289 C C . VAL B 1 172 ? -0.416 51.369 96.299 1.00 61.68 170 VAL B C 1
ATOM 3290 O O . VAL B 1 172 ? -1.355 52.040 96.746 1.00 61.78 170 VAL B O 1
ATOM 3294 N N . ARG B 1 173 ? -0.601 50.226 95.630 1.00 62.11 171 ARG B N 1
ATOM 3295 C CA . ARG B 1 173 ? -1.943 49.703 95.316 1.00 62.70 171 ARG B CA 1
ATOM 3296 C C . ARG B 1 173 ? -2.832 49.490 96.554 1.00 62.84 171 ARG B C 1
ATOM 3297 O O . ARG B 1 173 ? -2.354 49.110 97.627 1.00 62.95 171 ARG B O 1
ATOM 3305 N N . GLY B 1 179 ? -8.996 50.746 92.822 1.00 45.97 177 GLY B N 1
ATOM 3306 C CA . GLY B 1 179 ? -8.512 49.818 91.791 1.00 46.16 177 GLY B CA 1
ATOM 3307 C C . GLY B 1 179 ? -8.084 50.481 90.485 1.00 45.67 177 GLY B C 1
ATOM 3308 O O . GLY B 1 179 ? -8.565 51.563 90.129 1.00 46.30 177 GLY B O 1
ATOM 3309 N N . ARG B 1 180 ? -7.169 49.837 89.768 1.00 45.29 178 ARG B N 1
ATOM 3310 C CA . ARG B 1 180 ? -6.711 50.354 88.469 1.00 44.13 178 ARG B CA 1
ATOM 3311 C C . ARG B 1 180 ? -7.541 49.766 87.322 1.00 42.70 178 ARG B C 1
ATOM 3312 O O . ARG B 1 180 ? -8.003 48.631 87.397 1.00 43.14 178 ARG B O 1
ATOM 3320 N N . GLY B 1 181 ? -7.751 50.554 86.274 1.00 40.59 179 GLY B N 1
ATOM 3321 C CA . GLY B 1 181 ? -8.300 50.021 85.036 1.00 37.63 179 GLY B CA 1
ATOM 3322 C C . GLY B 1 181 ? -7.159 49.841 84.049 1.00 35.79 179 GLY B C 1
ATOM 3323 O O . GLY B 1 181 ? -5.987 49.767 84.431 1.00 34.58 179 GLY B O 1
ATOM 3324 N N . TYR B 1 182 ? -7.517 49.783 82.777 1.00 33.63 180 TYR B N 1
ATOM 3325 C CA . TYR B 1 182 ? -6.548 49.766 81.709 1.00 31.78 180 TYR B CA 1
ATOM 3326 C C . TYR B 1 182 ? -6.780 51.030 80.952 1.00 30.59 180 TYR B C 1
ATOM 3327 O O . TYR B 1 182 ? -7.888 51.599 81.015 1.00 30.25 180 TYR B O 1
ATOM 3336 N N . PRO B 1 183 ? -5.764 51.458 80.185 1.00 29.54 181 PRO B N 1
ATOM 3337 C CA . PRO B 1 183 ? -5.956 52.675 79.415 1.00 28.88 181 PRO B CA 1
ATOM 3338 C C . PRO B 1 183 ? -7.209 52.617 78.562 1.00 28.97 181 PRO B C 1
ATOM 3339 O O . PRO B 1 183 ? -7.776 53.664 78.273 1.00 29.98 181 PRO B O 1
ATOM 3343 N N . SER B 1 184 ? -7.666 51.431 78.158 1.00 29.79 182 SER B N 1
ATOM 3344 C CA . SER B 1 184 ? -8.894 51.370 77.325 1.00 30.39 182 SER B CA 1
ATOM 3345 C C . SER B 1 184 ? -10.195 51.684 78.110 1.00 31.31 182 SER B C 1
ATOM 3346 O O . SER B 1 184 ? -11.225 51.969 77.502 1.00 31.07 182 SER B O 1
ATOM 3349 N N . ASP B 1 185 ? -10.149 51.632 79.440 1.00 32.40 183 ASP B N 1
ATOM 3350 C CA . ASP B 1 185 ? -11.336 52.023 80.237 1.00 34.35 183 ASP B CA 1
ATOM 3351 C C . ASP B 1 185 ? -11.504 53.541 80.298 1.00 34.70 183 ASP B C 1
ATOM 3352 O O . ASP B 1 185 ? -12.504 54.037 80.824 1.00 35.94 183 ASP B O 1
ATOM 3357 N N . PHE B 1 186 ? -10.536 54.295 79.788 1.00 34.60 184 PHE B N 1
ATOM 3358 C CA . PHE B 1 186 ? -10.540 55.746 80.022 1.00 34.25 184 PHE B CA 1
ATOM 3359 C C . PHE B 1 186 ? -10.306 56.551 78.785 1.00 34.50 184 PHE B C 1
ATOM 3360 O O . PHE B 1 186 ? -10.768 57.689 78.690 1.00 34.51 184 PHE B O 1
ATOM 3368 N N . TYR B 1 187 ? -9.547 56.004 77.840 1.00 35.00 185 TYR B N 1
ATOM 3369 C CA . TYR B 1 187 ? -9.253 56.748 76.628 1.00 35.34 185 TYR B CA 1
ATOM 3370 C C . TYR B 1 187 ? -10.155 56.304 75.498 1.00 36.77 185 TYR B C 1
ATOM 3371 O O . TYR B 1 187 ? -10.286 55.108 75.228 1.00 36.90 185 TYR B O 1
ATOM 3380 N N . HIS B 1 188 ? -10.748 57.268 74.806 1.00 38.32 186 HIS B N 1
ATOM 3381 C CA . HIS B 1 188 ? -11.427 56.951 73.560 1.00 40.16 186 HIS B CA 1
ATOM 3382 C C . HIS B 1 188 ? -10.957 58.021 72.592 1.00 39.91 186 HIS B C 1
ATOM 3383 O O . HIS B 1 188 ? -10.599 59.118 73.008 1.00 40.52 186 HIS B O 1
ATOM 3390 N N . VAL B 1 189 ? -10.906 57.681 71.311 1.00 40.16 187 VAL B N 1
ATOM 3391 C CA . VAL B 1 189 ? -10.365 58.560 70.275 1.00 40.42 187 VAL B CA 1
ATOM 3392 C C . VAL B 1 189 ? -11.166 59.844 70.227 1.00 40.12 187 VAL B C 1
ATOM 3393 O O . VAL B 1 189 ? -12.355 59.842 70.555 1.00 40.39 187 VAL B O 1
ATOM 3397 N N . GLY B 1 190 ? -10.519 60.934 69.829 1.00 39.82 188 GLY B N 1
ATOM 3398 C CA . GLY B 1 190 ? -11.139 62.253 69.838 1.00 38.96 188 GLY B CA 1
ATOM 3399 C C . GLY B 1 190 ? -10.558 63.161 70.910 1.00 38.82 188 GLY B C 1
ATOM 3400 O O . GLY B 1 190 ? -10.611 64.391 70.788 1.00 39.11 188 GLY B O 1
ATOM 3401 N N . GLN B 1 191 ? -9.974 62.561 71.953 1.00 37.54 189 GLN B N 1
ATOM 3402 C CA . GLN B 1 191 ? -9.437 63.311 73.101 1.00 36.31 189 GLN B CA 1
ATOM 3403 C C . GLN B 1 191 ? -7.908 63.186 73.177 1.00 34.91 189 GLN B C 1
ATOM 3404 O O . GLN B 1 191 ? -7.340 62.144 72.824 1.00 33.50 189 GLN B O 1
ATOM 3410 N N . ASP B 1 192 ? -7.257 64.248 73.658 1.00 32.91 190 ASP B N 1
ATOM 3411 C CA . ASP B 1 192 ? -5.830 64.269 73.880 1.00 31.54 190 ASP B CA 1
ATOM 3412 C C . ASP B 1 192 ? -5.502 63.328 75.031 1.00 29.98 190 ASP B C 1
ATOM 3413 O O . ASP B 1 192 ? -6.375 63.018 75.817 1.00 30.37 190 ASP B O 1
ATOM 3418 N N . VAL B 1 193 ? -4.258 62.863 75.142 1.00 28.25 191 VAL B N 1
ATOM 3419 C CA . VAL B 1 193 ? -3.925 61.919 76.234 1.00 26.00 191 VAL B CA 1
ATOM 3420 C C . VAL B 1 193 ? -2.538 62.189 76.749 1.00 25.58 191 VAL B C 1
ATOM 3421 O O . VAL B 1 193 ? -1.616 62.466 75.975 1.00 25.70 191 VAL B O 1
ATOM 3425 N N . LEU B 1 194 ? -2.391 62.159 78.061 1.00 25.15 192 LEU B N 1
ATOM 3426 C CA . LEU B 1 194 ? -1.077 62.242 78.673 1.00 24.28 192 LEU B CA 1
ATOM 3427 C C . LEU B 1 194 ? -0.990 61.061 79.620 1.00 24.36 192 LEU B C 1
ATOM 3428 O O . LEU B 1 194 ? -1.919 60.792 80.371 1.00 23.45 192 LEU B O 1
ATOM 3433 N N . ILE B 1 195 ? 0.120 60.336 79.560 1.00 24.22 193 ILE B N 1
ATOM 3434 C CA . ILE B 1 195 ? 0.337 59.233 80.505 1.00 24.69 193 ILE B CA 1
ATOM 3435 C C . ILE B 1 195 ? 1.570 59.518 81.328 1.00 24.48 193 ILE B C 1
ATOM 3436 O O . ILE B 1 195 ? 2.630 59.816 80.815 1.00 24.26 193 ILE B O 1
ATOM 3441 N N . LEU B 1 196 ? 1.386 59.425 82.628 1.00 26.18 194 LEU B N 1
ATOM 3442 C CA . LEU B 1 196 ? 2.381 59.722 83.629 1.00 27.03 194 LEU B CA 1
ATOM 3443 C C . LEU B 1 196 ? 2.989 58.401 84.066 1.00 27.83 194 LEU B C 1
ATOM 3444 O O . LEU B 1 196 ? 2.272 57.474 84.507 1.00 27.32 194 LEU B O 1
ATOM 3449 N N . ILE B 1 197 ? 4.307 58.301 83.910 1.00 28.09 195 ILE B N 1
ATOM 3450 C CA . ILE B 1 197 ? 5.022 57.098 84.269 1.00 29.45 195 ILE B CA 1
ATOM 3451 C C . ILE B 1 197 ? 6.144 57.394 85.253 1.00 29.80 195 ILE B C 1
ATOM 3452 O O . ILE B 1 197 ? 6.983 58.280 85.033 1.00 30.51 195 ILE B O 1
ATOM 3457 N N . GLY B 1 198 ? 6.178 56.610 86.325 1.00 30.09 196 GLY B N 1
ATOM 3458 C CA . GLY B 1 198 ? 7.073 56.876 87.432 1.00 29.86 196 GLY B CA 1
ATOM 3459 C C . GLY B 1 198 ? 8.418 56.221 87.344 1.00 30.28 196 GLY B C 1
ATOM 3460 O O . GLY B 1 198 ? 8.677 55.459 86.427 1.00 30.79 196 GLY B O 1
ATOM 3461 N N . PRO B 1 199 ? 9.295 56.540 88.304 1.00 30.75 197 PRO B N 1
ATOM 3462 C CA . PRO B 1 199 ? 10.615 55.967 88.434 1.00 32.35 197 PRO B CA 1
ATOM 3463 C C . PRO B 1 199 ? 10.562 54.516 88.897 1.00 34.05 197 PRO B C 1
ATOM 3464 O O . PRO B 1 199 ? 9.492 54.007 89.215 1.00 34.35 197 PRO B O 1
ATOM 3468 N N . GLU B 1 200 ? 11.722 53.868 88.905 1.00 37.15 198 GLU B N 1
ATOM 3469 C CA . GLU B 1 200 ? 11.925 52.546 89.545 1.00 39.39 198 GLU B CA 1
ATOM 3470 C C . GLU B 1 200 ? 11.217 52.383 90.898 1.00 39.44 198 GLU B C 1
ATOM 3471 O O . GLU B 1 200 ? 10.558 51.389 91.137 1.00 40.33 198 GLU B O 1
ATOM 3477 N N . GLY B 1 201 ? 11.356 53.358 91.786 1.00 40.67 199 GLY B N 1
ATOM 3478 C CA . GLY B 1 201 ? 10.672 53.308 93.080 1.00 41.66 199 GLY B CA 1
ATOM 3479 C C . GLY B 1 201 ? 9.188 53.598 93.008 1.00 42.36 199 GLY B C 1
ATOM 3480 O O . GLY B 1 201 ? 8.487 53.533 94.017 1.00 43.35 199 GLY B O 1
ATOM 3481 N N . ASP B 1 202 ? 8.712 53.941 91.811 1.00 42.87 200 ASP B N 1
ATOM 3482 C CA . ASP B 1 202 ? 7.300 54.253 91.561 1.00 42.99 200 ASP B CA 1
ATOM 3483 C C . ASP B 1 202 ? 6.936 55.599 92.189 1.00 42.40 200 ASP B C 1
ATOM 3484 O O . ASP B 1 202 ? 7.731 56.200 92.903 1.00 41.69 200 ASP B O 1
ATOM 3489 N N . PHE B 1 203 ? 5.753 56.094 91.861 1.00 42.99 201 PHE B N 1
A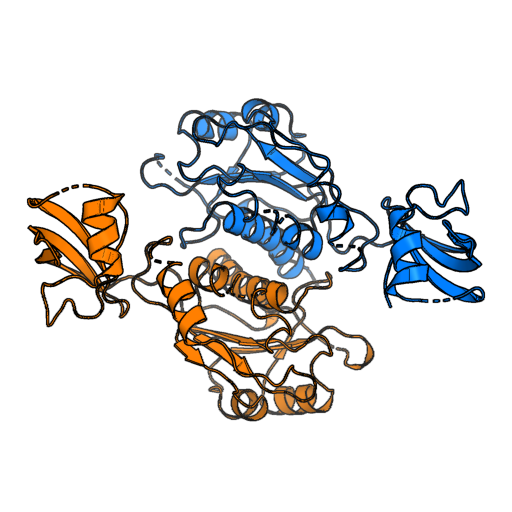TOM 3490 C CA . PHE B 1 203 ? 5.193 57.268 92.523 1.00 43.37 201 PHE B CA 1
ATOM 3491 C C . PHE B 1 203 ? 4.885 56.951 93.986 1.00 44.97 201 PHE B C 1
ATOM 3492 O O . PHE B 1 203 ? 4.459 55.833 94.307 1.00 45.49 201 PHE B O 1
ATOM 3500 N N . SER B 1 204 ? 5.079 57.931 94.865 1.00 45.70 202 SER B N 1
ATOM 3501 C CA . SER B 1 204 ? 4.684 57.796 96.257 1.00 46.24 202 SER B CA 1
ATOM 3502 C C . SER B 1 204 ? 3.144 57.815 96.374 1.00 46.64 202 SER B C 1
ATOM 3503 O O . SER B 1 204 ? 2.459 58.268 95.439 1.00 47.00 202 SER B O 1
ATOM 3506 N N . PRO B 1 205 ? 2.585 57.296 97.503 1.00 46.50 203 PRO B N 1
ATOM 3507 C CA . PRO B 1 205 ? 1.133 57.369 97.706 1.00 45.93 203 PRO B CA 1
ATOM 3508 C C . PRO B 1 205 ? 0.541 58.758 97.498 1.00 45.23 203 PRO B C 1
ATOM 3509 O O . PRO B 1 205 ? -0.478 58.874 96.822 1.00 44.49 203 PRO B O 1
ATOM 3513 N N . SER B 1 206 ? 1.160 59.789 98.079 1.00 44.69 204 SER B N 1
ATOM 3514 C CA . SER B 1 206 ? 0.645 61.160 97.981 1.00 44.97 204 SER B CA 1
ATOM 3515 C C . SER B 1 206 ? 0.666 61.756 96.571 1.00 44.64 204 SER B C 1
ATOM 3516 O O . SER B 1 206 ? -0.146 62.629 96.243 1.00 44.77 204 SER B O 1
ATOM 3519 N N . GLU B 1 207 ? 1.610 61.308 95.747 1.00 44.51 205 GLU B N 1
ATOM 3520 C CA . GLU B 1 207 ? 1.643 61.728 94.354 1.00 43.70 205 GLU B CA 1
ATOM 3521 C C . GLU B 1 207 ? 0.437 61.119 93.642 1.00 43.21 205 GLU B C 1
ATOM 3522 O O . GLU B 1 207 ? -0.279 61.804 92.903 1.00 42.99 205 GLU B O 1
ATOM 3528 N N . VAL B 1 208 ? 0.184 59.840 93.905 1.00 42.86 206 VAL B N 1
ATOM 3529 C CA . VAL B 1 208 ? -0.994 59.183 93.359 1.00 42.74 206 VAL B CA 1
ATOM 3530 C C . VAL B 1 208 ? -2.266 59.941 93.790 1.00 43.23 206 VAL B C 1
ATOM 3531 O O . VAL B 1 208 ? -3.046 60.393 92.926 1.00 42.66 206 VAL B O 1
ATOM 3535 N N . GLU B 1 209 ? -2.443 60.102 95.112 1.00 43.13 207 GLU B N 1
ATOM 3536 C CA . GLU B 1 209 ? -3.571 60.869 95.697 1.00 43.46 207 GLU B CA 1
ATOM 3537 C C . GLU B 1 209 ? -3.747 62.233 95.010 1.00 41.57 207 GLU B C 1
ATOM 3538 O O . GLU B 1 209 ? -4.833 62.567 94.559 1.00 41.29 207 GLU B O 1
ATOM 3544 N N . SER B 1 210 ? -2.669 63.012 94.930 1.00 41.31 208 SER B N 1
ATOM 3545 C CA . SER B 1 210 ? -2.709 64.336 94.266 1.00 40.06 208 SER B CA 1
ATOM 3546 C C . SER B 1 210 ? -3.190 64.232 92.809 1.00 38.72 208 SER B C 1
ATOM 3547 O O . SER B 1 210 ? -4.094 64.970 92.387 1.00 38.31 208 SER B O 1
ATOM 3550 N N . ALA B 1 211 ? -2.615 63.284 92.065 1.00 37.27 209 ALA B N 1
ATOM 3551 C CA . ALA B 1 211 ? -2.986 63.066 90.672 1.00 36.30 209 ALA B CA 1
ATOM 3552 C C . ALA B 1 211 ? -4.451 62.691 90.565 1.00 35.61 209 ALA B C 1
ATOM 3553 O O . ALA B 1 211 ? -5.185 63.267 89.760 1.00 34.98 209 ALA B O 1
ATOM 3555 N N . LEU B 1 212 ? -4.860 61.737 91.402 1.00 35.52 210 LEU B N 1
ATOM 3556 C CA . LEU B 1 212 ? -6.251 61.288 91.493 1.00 36.60 210 LEU B CA 1
ATOM 3557 C C . LEU B 1 212 ? -7.204 62.414 91.915 1.00 37.10 210 LEU B C 1
ATOM 3558 O O . LEU B 1 212 ? -8.310 62.517 91.377 1.00 37.28 210 LEU B O 1
ATOM 3563 N N . LEU B 1 213 ? -6.780 63.262 92.850 1.00 37.19 211 LEU B N 1
ATOM 3564 C CA . LEU B 1 213 ? -7.563 64.486 93.153 1.00 38.66 211 LEU B CA 1
ATOM 3565 C C . LEU B 1 213 ? -7.781 65.371 91.915 1.00 38.17 211 LEU B C 1
ATOM 3566 O O . LEU B 1 213 ? -8.857 65.938 91.743 1.00 38.76 211 LEU B O 1
ATOM 3571 N N . ALA B 1 214 ? -6.754 65.483 91.064 1.00 37.51 212 ALA B N 1
ATOM 3572 C CA . ALA B 1 214 ? -6.794 66.378 89.917 1.00 36.41 212 ALA B CA 1
ATOM 3573 C C . ALA B 1 214 ? -7.603 65.799 88.754 1.00 37.02 212 ALA B C 1
ATOM 3574 O O . ALA B 1 214 ? -7.951 66.509 87.796 1.00 37.18 212 ALA B O 1
ATOM 3576 N N . GLY B 1 215 ? -7.922 64.511 88.843 1.00 36.38 213 GLY B N 1
ATOM 3577 C CA . GLY B 1 215 ? -8.750 63.873 87.837 1.00 36.26 213 GLY B CA 1
ATOM 3578 C C . GLY B 1 215 ? -8.036 62.836 86.973 1.00 36.34 213 GLY B C 1
ATOM 3579 O O . GLY B 1 215 ? -8.579 62.394 85.954 1.00 37.20 213 GLY B O 1
ATOM 3580 N N . PHE B 1 216 ? -6.823 62.470 87.359 1.00 35.36 214 PHE B N 1
ATOM 3581 C CA . PHE B 1 216 ? -6.076 61.445 86.648 1.00 34.52 214 PHE B CA 1
ATOM 3582 C C . PHE B 1 216 ? -6.699 60.100 86.968 1.00 33.99 214 PHE B C 1
ATOM 3583 O O . PHE B 1 216 ? -7.199 59.905 88.069 1.00 34.11 214 PHE B O 1
ATOM 3591 N N . ALA B 1 217 ? -6.653 59.184 86.004 1.00 33.04 215 ALA B N 1
ATOM 3592 C CA . ALA B 1 217 ? -7.139 57.830 86.184 1.00 31.63 215 ALA B CA 1
ATOM 3593 C C . ALA B 1 217 ? -5.991 56.844 86.438 1.00 31.46 215 ALA B C 1
ATOM 3594 O O . ALA B 1 217 ? -4.978 56.840 85.704 1.00 30.34 215 ALA B O 1
ATOM 3596 N N . PRO B 1 218 ? -6.138 55.994 87.465 1.00 30.79 216 PRO B N 1
ATOM 3597 C CA . PRO B 1 218 ? -5.064 55.047 87.786 1.00 31.08 216 PRO B CA 1
ATOM 3598 C C . PRO B 1 218 ? -5.086 53.909 86.781 1.00 30.74 216 PRO B C 1
ATOM 3599 O O . PRO B 1 218 ? -6.128 53.298 86.606 1.00 31.05 216 PRO B O 1
ATOM 3603 N N . VAL B 1 219 ? -3.974 53.640 86.095 1.00 30.54 217 VAL B N 1
ATOM 3604 C CA . VAL B 1 219 ? -3.970 52.535 85.103 1.00 29.33 217 VAL B CA 1
ATOM 3605 C C . VAL B 1 219 ? -2.907 51.503 85.375 1.00 29.71 217 VAL B C 1
ATOM 3606 O O . VAL B 1 219 ? -1.854 51.800 85.954 1.00 30.17 217 VAL B O 1
ATOM 3610 N N . SER B 1 220 ? -3.209 50.281 84.954 1.00 29.90 218 SER B N 1
ATOM 3611 C CA . SER B 1 220 ? -2.222 49.243 84.764 1.00 30.03 218 SER B CA 1
ATOM 3612 C C . SER B 1 220 ? -1.920 49.139 83.269 1.00 29.48 218 SER B C 1
ATOM 3613 O O . SER B 1 220 ? -2.816 49.299 82.441 1.00 29.94 218 SER B O 1
ATOM 3616 N N . LEU B 1 221 ? -0.662 48.842 82.945 1.00 29.51 219 LEU B N 1
ATOM 3617 C CA . LEU B 1 221 ? -0.208 48.719 81.564 1.00 29.70 219 LEU B CA 1
ATOM 3618 C C . LEU B 1 221 ? -0.162 47.251 81.150 1.00 30.65 219 LEU B C 1
ATOM 3619 O O . LEU B 1 221 ? 0.115 46.917 79.982 1.00 31.09 219 LEU B O 1
ATOM 3624 N N . GLY B 1 222 ? -0.476 46.384 82.108 1.00 30.86 220 GLY B N 1
ATOM 3625 C CA . GLY B 1 222 ? -0.401 44.948 81.918 1.00 32.39 220 GLY B CA 1
ATOM 3626 C C . GLY B 1 222 ? 0.013 44.262 83.212 1.00 33.31 220 GLY B C 1
ATOM 3627 O O . GLY B 1 222 ? 0.149 44.888 84.253 1.00 32.78 220 GLY B O 1
ATOM 3628 N N . GLU B 1 223 ? 0.188 42.960 83.149 1.00 33.97 221 GLU B N 1
ATOM 3629 C CA . GLU B 1 223 ? 0.540 42.197 84.338 1.00 36.43 221 GLU B CA 1
ATOM 3630 C C . GLU B 1 223 ? 2.066 42.019 84.480 1.00 36.30 221 GLU B C 1
ATOM 3631 O O . GLU B 1 223 ? 2.533 41.673 85.551 1.00 37.88 221 GLU B O 1
ATOM 3637 N N . SER B 1 224 ? 2.825 42.231 83.399 1.00 36.84 222 SER B N 1
ATOM 3638 C CA . SER B 1 224 ? 4.312 42.128 83.396 1.00 37.40 222 SER B CA 1
ATOM 3639 C C . SER B 1 224 ? 5.009 43.327 84.094 1.00 37.79 222 SER B C 1
ATOM 3640 O O . SER B 1 224 ? 4.497 44.457 84.097 1.00 36.77 222 SER B O 1
ATOM 3643 N N . ARG B 1 225 ? 6.177 43.061 84.686 1.00 38.06 223 ARG B N 1
ATOM 3644 C CA . ARG B 1 225 ? 7.000 44.086 85.353 1.00 37.90 223 ARG B CA 1
ATOM 3645 C C . ARG B 1 225 ? 7.877 44.701 84.282 1.00 36.54 223 ARG B C 1
ATOM 3646 O O . ARG B 1 225 ? 8.681 43.977 83.640 1.00 36.22 223 ARG B O 1
ATOM 3654 N N . LEU B 1 226 ? 7.681 46.001 84.040 1.00 33.85 224 LEU B N 1
ATOM 3655 C CA . LEU B 1 226 ? 8.402 46.688 82.981 1.00 32.46 224 LEU B CA 1
ATOM 3656 C C . LEU B 1 226 ? 9.406 47.693 83.547 1.00 31.49 224 LEU B C 1
ATOM 3657 O O . LEU B 1 226 ? 9.105 48.417 84.457 1.00 31.85 224 LEU B O 1
ATOM 3662 N N . ARG B 1 227 ? 10.588 47.748 82.953 1.00 31.09 225 ARG B N 1
ATOM 3663 C CA . ARG B 1 227 ? 11.472 48.875 83.157 1.00 29.88 225 ARG B CA 1
ATOM 3664 C C . ARG B 1 227 ? 10.739 50.170 82.741 1.00 28.61 225 ARG B C 1
ATOM 3665 O O . ARG B 1 227 ? 9.812 50.164 81.917 1.00 24.52 225 ARG B O 1
ATOM 3673 N N . THR B 1 228 ? 11.127 51.272 83.385 1.00 27.02 226 THR B N 1
ATOM 3674 C CA . THR B 1 228 ? 10.663 52.593 83.014 1.00 26.25 226 THR B CA 1
ATOM 3675 C C . THR B 1 228 ? 10.644 52.823 81.502 1.00 24.80 226 THR B C 1
ATOM 3676 O O . THR B 1 228 ? 9.638 53.233 80.965 1.00 24.27 226 THR B O 1
ATOM 3680 N N . GLU B 1 229 ? 11.722 52.526 80.802 1.00 24.97 227 GLU B N 1
ATOM 3681 C CA . GLU B 1 229 ? 11.757 52.839 79.382 1.00 25.24 227 GLU B CA 1
ATOM 3682 C C . GLU B 1 229 ? 10.741 52.004 78.555 1.00 24.94 227 GLU B C 1
ATOM 3683 O O . GLU B 1 229 ? 10.160 52.495 77.577 1.00 24.78 227 GLU B O 1
ATOM 3689 N N . THR B 1 230 ? 10.500 50.776 79.018 1.00 24.47 228 THR B N 1
ATOM 3690 C CA . THR B 1 230 ? 9.611 49.830 78.369 1.00 22.57 228 THR B CA 1
ATOM 3691 C C . THR B 1 230 ? 8.193 50.280 78.632 1.00 22.11 228 THR B C 1
ATOM 3692 O O . THR B 1 230 ? 7.360 50.249 77.728 1.00 20.56 228 THR B O 1
ATOM 3696 N N . ALA B 1 231 ? 7.940 50.781 79.843 1.00 20.95 229 ALA B N 1
ATOM 3697 C CA . ALA B 1 231 ? 6.601 51.264 80.186 1.00 20.23 229 ALA B CA 1
ATOM 3698 C C . ALA B 1 231 ? 6.235 52.484 79.330 1.00 20.83 229 ALA B C 1
ATOM 3699 O O . ALA B 1 231 ? 5.053 52.614 78.895 1.00 22.06 229 ALA B O 1
ATOM 3701 N N . GLY B 1 232 ? 7.231 53.314 79.028 1.00 20.05 230 GLY B N 1
ATOM 3702 C CA . GLY B 1 232 ? 6.999 54.486 78.138 1.00 21.19 230 GLY B CA 1
ATOM 3703 C C . GLY B 1 232 ? 6.498 53.994 76.793 1.00 21.15 230 GLY B C 1
ATOM 3704 O O . GLY B 1 232 ? 5.523 54.502 76.239 1.00 19.73 230 GLY B O 1
ATOM 3705 N N . LEU B 1 233 ? 7.199 53.008 76.239 1.00 21.65 231 LEU B N 1
ATOM 3706 C CA . LEU B 1 233 ? 6.860 52.512 74.896 1.00 22.38 231 LEU B CA 1
ATOM 3707 C C . LEU B 1 233 ? 5.507 51.843 74.888 1.00 21.23 231 LEU B C 1
ATOM 3708 O O . LEU B 1 233 ? 4.681 52.061 73.974 1.00 21.32 231 LEU B O 1
ATOM 3713 N N . VAL B 1 234 ? 5.284 51.008 75.903 1.00 20.81 232 VAL B N 1
ATOM 3714 C CA . VAL B 1 234 ? 4.021 50.276 76.035 1.00 20.17 232 VAL B CA 1
ATOM 3715 C C . VAL B 1 234 ? 2.833 51.222 76.161 1.00 19.91 232 VAL B C 1
ATOM 3716 O O . VAL B 1 234 ? 1.800 51.048 75.489 1.00 18.91 232 VAL B O 1
ATOM 3720 N N . ALA B 1 235 ? 2.987 52.270 76.962 1.00 18.86 233 ALA B N 1
ATOM 3721 C CA . ALA B 1 235 ? 1.872 53.209 77.148 1.00 19.05 233 ALA B CA 1
ATOM 3722 C C . ALA B 1 235 ? 1.534 53.891 75.831 1.00 18.89 233 ALA B C 1
ATOM 3723 O O . ALA B 1 235 ? 0.386 54.049 75.477 1.00 18.98 233 ALA B O 1
ATOM 3725 N N . CYS B 1 236 ? 2.557 54.311 75.122 1.00 20.11 234 CYS B N 1
ATOM 3726 C CA . CYS B 1 236 ? 2.368 54.968 73.830 1.00 20.76 234 CYS B CA 1
ATOM 3727 C C . CYS B 1 236 ? 1.700 54.033 72.829 1.00 21.42 234 CYS B C 1
ATOM 3728 O O . CYS B 1 236 ? 0.749 54.408 72.132 1.00 22.26 234 CYS B O 1
ATOM 3731 N N . GLN B 1 237 ? 2.168 52.800 72.783 1.00 21.17 235 GLN B N 1
ATOM 3732 C CA . GLN B 1 237 ? 1.575 51.829 71.885 1.00 22.39 235 GLN B CA 1
ATOM 3733 C C . GLN B 1 237 ? 0.121 51.482 72.224 1.00 21.76 235 GLN B C 1
ATOM 3734 O O . GLN B 1 237 ? -0.709 51.306 71.294 1.00 22.91 235 GLN B O 1
ATOM 3740 N N . TRP B 1 238 ? -0.199 51.398 73.516 1.00 21.07 236 TRP B N 1
ATOM 3741 C CA . TRP B 1 238 ? -1.611 51.272 73.959 1.00 21.46 236 TRP B CA 1
ATOM 3742 C C . TRP B 1 238 ? -2.515 52.261 73.225 1.00 20.96 236 TRP B C 1
ATOM 3743 O O . TRP B 1 238 ? -3.544 51.892 72.632 1.00 21.02 236 TRP B O 1
ATOM 3754 N N . ILE B 1 239 ? -2.125 53.521 73.252 1.00 21.94 237 ILE B N 1
ATOM 3755 C CA . ILE B 1 239 ? -2.879 54.566 72.525 1.00 22.04 237 ILE B CA 1
ATOM 3756 C C . ILE B 1 239 ? -3.013 54.275 71.038 1.00 22.55 237 ILE B C 1
ATOM 3757 O O . ILE B 1 239 ? -4.126 54.323 70.463 1.00 22.10 237 ILE B O 1
ATOM 3762 N N . HIS B 1 240 ? -1.902 53.953 70.379 1.00 22.53 238 HIS B N 1
ATOM 3763 C CA . HIS B 1 240 ? -1.987 53.660 68.944 1.00 22.24 238 HIS B CA 1
ATOM 3764 C C . HIS B 1 240 ? -2.876 52.476 68.610 1.00 22.74 238 HIS B C 1
ATOM 3765 O O . HIS B 1 240 ? -3.667 52.505 67.644 1.00 22.84 238 HIS B O 1
ATOM 3772 N N . THR B 1 241 ? -2.759 51.437 69.419 1.00 22.89 239 THR B N 1
ATOM 3773 C CA . THR B 1 241 ? -3.579 50.245 69.293 1.00 23.57 239 THR B CA 1
ATOM 3774 C C . THR B 1 241 ? -5.061 50.559 69.429 1.00 24.01 239 THR B C 1
ATOM 3775 O O . THR B 1 241 ? -5.900 50.126 68.600 1.00 22.54 239 THR B O 1
ATOM 3779 N N . LEU B 1 242 ? -5.385 51.371 70.434 1.00 23.77 240 LEU B N 1
ATOM 3780 C CA . LEU B 1 242 ? -6.769 51.761 70.641 1.00 25.23 240 LEU B CA 1
ATOM 3781 C C . LEU B 1 242 ? -7.289 52.551 69.447 1.00 27.00 240 LEU B C 1
ATOM 3782 O O . LEU B 1 242 ? -8.438 52.362 69.035 1.00 26.87 240 LEU B O 1
ATOM 3787 N N . GLN B 1 243 ? -6.439 53.394 68.870 1.00 27.60 241 GLN B N 1
ATOM 3788 C CA . GLN B 1 243 ? -6.847 54.180 67.709 1.00 30.11 241 GLN B CA 1
ATOM 3789 C C . GLN B 1 243 ? -7.100 53.321 66.479 1.00 31.72 241 GLN B C 1
ATOM 3790 O O . GLN B 1 243 ? -7.997 53.634 65.680 1.00 32.10 241 GLN B O 1
ATOM 3796 N N . ALA B 1 244 ? -6.319 52.248 66.328 1.00 32.92 242 ALA B N 1
ATOM 3797 C CA . ALA B 1 244 ? -6.422 51.398 65.152 1.00 35.43 242 ALA B CA 1
ATOM 3798 C C . ALA B 1 244 ? -7.680 50.562 65.241 1.00 37.52 242 ALA B C 1
ATOM 3799 O O . ALA B 1 244 ? -8.435 50.459 64.265 1.00 37.87 242 ALA B O 1
ATOM 3801 N N . CYS B 1 245 ? -7.920 49.994 66.415 1.00 39.99 243 CYS B N 1
ATOM 3802 C CA . CYS B 1 245 ? -9.144 49.250 66.673 1.00 43.49 243 CYS B CA 1
ATOM 3803 C C . CYS B 1 245 ? -10.422 50.028 66.286 1.00 44.90 243 CYS B C 1
ATOM 3804 O O . CYS B 1 245 ? -11.410 49.426 65.878 1.00 45.42 243 CYS B O 1
ATOM 3807 N N . TYR B 1 246 ? -10.400 51.353 66.394 1.00 46.79 244 TYR B N 1
ATOM 3808 C CA . TYR B 1 246 ? -11.618 52.139 66.162 1.00 48.64 244 TYR B CA 1
ATOM 3809 C C . TYR B 1 246 ? -11.656 52.927 64.837 1.00 50.14 244 TYR B C 1
ATOM 3810 O O . TYR B 1 246 ? -12.536 53.785 64.648 1.00 51.60 244 TYR B O 1
ATOM 3813 N N . ARG B 1 247 ? -10.730 52.632 63.919 1.00 51.11 245 ARG B N 1
ATOM 3814 C CA . ARG B 1 247 ? -10.747 53.233 62.581 1.00 51.93 245 ARG B CA 1
ATOM 3815 C C . ARG B 1 247 ? -11.904 52.666 61.754 1.00 52.49 245 ARG B C 1
ATOM 3816 O O . ARG B 1 247 ? -11.958 51.453 61.499 1.00 52.83 245 ARG B O 1
#

Nearest PDB structures (foldseek):
  3kw2-assembly1_B  TM=9.900E-01  e=1.328E-43  Porphyromonas gingivalis ATCC 33277
  1vhy-assembly3_A  TM=8.315E-01  e=8.466E-20  Haemophilus influenzae
  1z85-assembly2_B  TM=7.650E-01  e=7.238E-14  Thermotoga maritima MSB8
  1z85-assembly2_A-2  TM=7.893E-01  e=2.215E-13  Thermotoga maritima MSB8
  2egw-assembly1_B  TM=7.911E-01  e=5.051E-13  Aquifex aeolicus

Solvent-accessible surface area: 22635 Å² total

Radius of gyration: 24.24 Å; Cα contacts (8 Å, |Δi|>4): 971; chains: 2; bounding box: 54×63×67 Å

CATH classification: 2.40.240.20 (+1 more: 3.40.1280.10)

Sequence (470 aa):
LPLFYAPDIEQSDRLPDDEAGHILRVLRQAGDRLRLTDGRGSFFDAVIETADRKSCYVSVCGQESWQKPWRDRRITIAIAPTKQSEREWLEKLVEIGVDEVVFIESEHSERRRIKAERLEERIAISAKQSLKASFPVIRRVNIPIQTVIADTPKAAVRLIAYVDEAVRGRGYPSDFYHVGQDVLILIGPEGDFSPSSEVESALLAGFAPVSLGESRLRTETAGLVACQWIHTLQACYRRIGLPLFYAPDIEQSDRLPDDEAGHILRVLRQAGDRLRLTDGRGSFFDAVIETADRKSCYVSVCGQESWQKPWRDRITIAIAPTKQSEREWLEKLVEIGVDEVVFIESEHSERRRIKAERLERIAISAKQSLKASFPVIRVNIPIQTVIADTPKAAVRLIAYVDEAVRGRGYPSDFYHVGQDVLILIGPEGDFSPSEVESALLAGFAPVSLGESRLRTETAGLVACQWIHTLQACYR

B-factor: mean 32.56, std 10.29, range [13.91, 68.36]